Protein AF-A0A3D0HPF2-F1 (afdb_monomer)

Structure (mmCIF, N/CA/C/O backbone):
data_AF-A0A3D0HPF2-F1
#
_entry.id   AF-A0A3D0HPF2-F1
#
loop_
_atom_site.group_PDB
_atom_site.id
_atom_site.type_symbol
_atom_site.label_atom_id
_atom_site.label_alt_id
_atom_site.label_comp_id
_atom_site.label_asym_id
_atom_site.label_entity_id
_atom_site.label_seq_id
_atom_site.pdbx_PDB_ins_code
_atom_site.Cartn_x
_atom_site.Cartn_y
_atom_site.Cartn_z
_atom_site.occupancy
_atom_site.B_iso_or_equiv
_atom_site.auth_seq_id
_atom_site.auth_comp_id
_atom_site.auth_asym_id
_atom_site.auth_atom_id
_atom_site.pdbx_PDB_model_num
ATOM 1 N N . MET A 1 1 ? 31.060 4.281 -2.217 1.00 75.94 1 MET A N 1
ATOM 2 C CA . MET A 1 1 ? 30.336 3.277 -3.012 1.00 75.94 1 MET A CA 1
ATOM 3 C C . MET A 1 1 ? 31.111 1.984 -2.890 1.00 75.94 1 MET A C 1
ATOM 5 O O . MET A 1 1 ? 32.258 1.966 -3.318 1.00 75.94 1 MET A O 1
ATOM 9 N N . ASP A 1 2 ? 30.535 0.992 -2.215 1.00 86.06 2 ASP A N 1
ATOM 10 C CA . ASP A 1 2 ? 31.178 -0.309 -1.960 1.00 86.06 2 ASP A CA 1
ATOM 11 C C . ASP A 1 2 ? 30.918 -1.315 -3.087 1.00 86.06 2 ASP A C 1
ATOM 13 O O . ASP A 1 2 ? 31.739 -2.187 -3.332 1.00 86.06 2 ASP A O 1
ATOM 17 N N . TYR A 1 3 ? 29.800 -1.151 -3.803 1.00 92.69 3 TYR A N 1
ATOM 18 C CA . TYR A 1 3 ? 29.445 -1.924 -4.990 1.00 92.69 3 TYR A CA 1
ATOM 19 C C . TYR A 1 3 ? 28.759 -1.029 -6.028 1.00 92.69 3 TYR A C 1
ATOM 21 O O . TYR A 1 3 ? 28.028 -0.108 -5.654 1.00 92.69 3 TYR A O 1
ATOM 29 N N . LEU A 1 4 ? 28.950 -1.331 -7.313 1.00 94.56 4 LEU A N 1
ATOM 30 C CA . LEU A 1 4 ? 28.246 -0.732 -8.449 1.00 94.56 4 LEU A CA 1
ATOM 31 C C . LEU A 1 4 ? 27.699 -1.842 -9.348 1.00 94.56 4 LEU A C 1
ATOM 33 O O . LEU A 1 4 ? 28.467 -2.627 -9.889 1.00 94.56 4 LEU A O 1
ATOM 37 N N . ILE A 1 5 ? 26.382 -1.917 -9.520 1.00 95.88 5 ILE A N 1
ATOM 38 C CA . ILE A 1 5 ? 25.754 -2.924 -10.389 1.00 95.88 5 ILE A CA 1
ATOM 39 C C . ILE A 1 5 ? 25.993 -2.551 -11.854 1.00 95.88 5 ILE A C 1
ATOM 41 O O . ILE A 1 5 ? 25.839 -1.387 -12.227 1.00 95.88 5 ILE A O 1
ATOM 45 N N . SER A 1 6 ? 26.343 -3.544 -12.669 1.00 96.06 6 SER A N 1
ATOM 46 C CA . SER A 1 6 ? 26.571 -3.388 -14.103 1.00 96.06 6 SER A CA 1
ATOM 47 C C . SER A 1 6 ? 25.759 -4.415 -14.914 1.00 96.06 6 SER A C 1
ATOM 49 O O . SER A 1 6 ? 25.814 -5.613 -14.593 1.00 96.06 6 SER A O 1
ATOM 51 N N . PRO A 1 7 ? 25.018 -3.974 -15.952 1.00 95.00 7 PRO A N 1
ATOM 52 C CA . PRO A 1 7 ? 24.258 -4.846 -16.847 1.00 95.00 7 PRO A CA 1
ATOM 53 C C . PRO A 1 7 ? 25.120 -5.492 -17.939 1.00 95.00 7 PRO A C 1
ATOM 55 O O . PRO A 1 7 ? 24.741 -6.511 -18.503 1.00 95.00 7 PRO A O 1
ATOM 58 N N . SER A 1 8 ? 26.297 -4.936 -18.237 1.00 96.31 8 SER A N 1
ATOM 59 C CA . SER A 1 8 ? 27.180 -5.452 -19.283 1.00 96.31 8 SER A CA 1
ATOM 60 C C . SER A 1 8 ? 28.609 -4.969 -19.118 1.00 96.31 8 SER A C 1
ATOM 62 O O . SER A 1 8 ? 28.886 -3.947 -18.491 1.00 96.31 8 SER A O 1
ATOM 64 N N . ARG A 1 9 ? 29.534 -5.674 -19.769 1.00 96.00 9 ARG A N 1
ATOM 65 C CA . ARG A 1 9 ? 30.941 -5.276 -19.812 1.00 96.00 9 ARG A CA 1
ATOM 66 C C . ARG A 1 9 ? 31.136 -3.898 -20.443 1.00 96.00 9 ARG A C 1
ATOM 68 O O . ARG A 1 9 ? 31.936 -3.111 -19.949 1.00 96.00 9 ARG A O 1
ATOM 75 N N . PHE A 1 10 ? 30.368 -3.583 -21.488 1.00 95.81 10 PHE A N 1
ATOM 76 C CA . PHE A 1 10 ? 30.385 -2.256 -22.098 1.00 95.81 10 PHE A CA 1
ATOM 77 C C . PHE A 1 10 ? 30.074 -1.169 -21.061 1.00 95.81 10 PHE A C 1
ATOM 79 O O . PHE A 1 10 ? 30.825 -0.201 -20.942 1.00 95.81 10 PHE A O 1
ATOM 86 N N . TYR A 1 11 ? 29.008 -1.348 -20.272 1.00 95.56 11 TYR A N 1
ATOM 87 C CA . TYR A 1 11 ? 28.667 -0.416 -19.201 1.00 95.56 11 TYR A CA 1
ATOM 88 C C . TYR A 1 11 ? 29.791 -0.331 -18.162 1.00 95.56 11 TYR A C 1
ATOM 90 O O . TYR A 1 11 ? 30.218 0.773 -17.828 1.00 95.56 11 TYR A O 1
ATOM 98 N N . SER A 1 12 ? 30.333 -1.470 -17.714 1.00 96.31 12 SER A N 1
ATOM 99 C CA . SER A 1 12 ? 31.460 -1.514 -16.771 1.00 96.31 12 SER A CA 1
ATOM 100 C C . SER A 1 12 ? 32.634 -0.652 -17.240 1.00 96.31 12 SER A C 1
ATOM 102 O O . SER A 1 12 ? 33.112 0.190 -16.485 1.00 96.31 12 SER A O 1
ATOM 104 N N . GLU A 1 13 ? 33.061 -0.799 -18.496 1.00 95.69 13 GLU A N 1
ATOM 105 C CA . GLU A 1 13 ? 34.177 -0.038 -19.073 1.00 95.69 13 GLU A CA 1
ATOM 106 C C . GLU A 1 13 ? 33.912 1.477 -19.059 1.00 95.69 13 GLU A C 1
ATOM 108 O O . GLU A 1 13 ? 34.793 2.262 -18.687 1.00 95.69 13 GLU A O 1
ATOM 113 N N . LYS A 1 14 ? 32.685 1.908 -19.393 1.00 95.19 14 LYS A N 1
ATOM 114 C CA . LYS A 1 14 ? 32.310 3.331 -19.330 1.00 95.19 14 LYS A CA 1
ATOM 115 C C . LYS A 1 14 ? 32.276 3.844 -17.897 1.00 95.19 14 LYS A C 1
ATOM 117 O O . LYS A 1 14 ? 32.782 4.933 -17.645 1.00 95.19 14 LYS A O 1
ATOM 122 N N . MET A 1 15 ? 31.762 3.067 -16.948 1.00 94.62 15 MET A N 1
ATOM 123 C CA . MET A 1 15 ? 31.724 3.474 -15.541 1.00 94.62 15 MET A CA 1
ATOM 124 C C . MET A 1 15 ? 33.118 3.555 -14.915 1.00 94.62 15 MET A C 1
ATOM 126 O O . MET A 1 15 ? 33.382 4.497 -14.166 1.00 94.62 15 MET A O 1
ATOM 130 N N . ILE A 1 16 ? 34.027 2.632 -15.254 1.00 94.81 16 ILE A N 1
ATOM 131 C CA . ILE A 1 16 ? 35.431 2.679 -14.810 1.00 94.81 16 ILE A CA 1
ATOM 132 C C . ILE A 1 16 ? 36.069 3.997 -15.245 1.00 94.81 16 ILE A C 1
ATOM 134 O O . ILE A 1 16 ? 36.661 4.689 -14.416 1.00 94.81 16 ILE A O 1
ATOM 138 N N . SER A 1 17 ? 35.902 4.369 -16.516 1.00 93.19 17 SER A N 1
ATOM 139 C CA . SER A 1 17 ? 36.464 5.602 -17.068 1.00 93.19 17 SER A CA 1
ATOM 140 C C . SER A 1 17 ? 35.793 6.860 -16.498 1.00 93.19 17 SER A C 1
ATOM 142 O O . SER A 1 17 ? 36.473 7.731 -15.945 1.00 93.19 17 SER A O 1
ATOM 144 N N . SER A 1 18 ? 34.460 6.938 -16.566 1.00 92.31 18 SER A N 1
ATOM 145 C CA . SER A 1 18 ? 33.673 8.117 -16.180 1.00 92.31 18 SER A CA 1
ATOM 146 C C . SER A 1 18 ? 33.773 8.435 -14.688 1.00 92.31 18 SER A C 1
ATOM 148 O O . SER A 1 18 ? 33.828 9.605 -14.314 1.00 92.31 18 SER A O 1
ATOM 150 N N . PHE A 1 19 ? 33.860 7.415 -13.827 1.00 92.75 19 PHE A N 1
ATOM 151 C CA . PHE A 1 19 ? 34.069 7.595 -12.386 1.00 92.75 19 PHE A CA 1
ATOM 152 C C . PHE A 1 19 ? 35.519 7.436 -11.936 1.00 92.75 19 PHE A C 1
ATOM 154 O O . PHE A 1 19 ? 35.792 7.543 -10.739 1.00 92.75 19 PHE A O 1
ATOM 161 N N . ARG A 1 20 ? 36.460 7.246 -12.872 1.00 92.56 20 ARG A N 1
ATOM 162 C CA . ARG A 1 20 ? 37.904 7.188 -12.593 1.00 92.56 20 ARG A CA 1
ATOM 163 C C . ARG A 1 20 ? 38.241 6.126 -11.540 1.00 92.56 20 ARG A C 1
ATOM 165 O O . ARG A 1 20 ? 39.050 6.355 -10.631 1.00 92.56 20 ARG A O 1
ATOM 172 N N . LEU A 1 21 ? 37.561 4.982 -11.640 1.00 92.69 21 LEU A N 1
ATOM 173 C CA . LEU A 1 21 ? 37.733 3.856 -10.722 1.00 92.69 21 LEU A CA 1
ATOM 174 C C . LEU A 1 21 ? 39.115 3.223 -10.890 1.00 92.69 21 LEU A C 1
ATOM 176 O O . LEU A 1 21 ? 39.708 2.833 -9.892 1.00 92.69 21 LEU A O 1
ATOM 180 N N . ASP A 1 22 ? 39.655 3.249 -12.110 1.00 91.50 22 ASP A N 1
ATOM 181 C CA . ASP A 1 22 ? 41.033 2.879 -12.454 1.00 91.50 22 ASP A CA 1
ATOM 182 C C . ASP A 1 22 ? 42.066 3.656 -11.628 1.00 91.50 22 ASP A C 1
ATOM 184 O O . ASP A 1 22 ? 42.965 3.090 -11.007 1.00 91.50 22 ASP A O 1
ATOM 188 N N . LYS A 1 23 ? 41.897 4.979 -11.538 1.00 92.38 23 LYS A N 1
ATOM 189 C CA . LYS A 1 23 ? 42.807 5.852 -10.779 1.00 92.38 23 LYS A CA 1
ATOM 190 C C . LYS A 1 23 ? 42.646 5.719 -9.275 1.00 92.38 23 LYS A C 1
ATOM 192 O O . LYS A 1 23 ? 43.520 6.144 -8.527 1.00 92.38 23 LYS A O 1
ATOM 197 N N . SER A 1 24 ? 41.510 5.183 -8.849 1.00 91.06 24 SER A N 1
ATOM 198 C CA . SER A 1 24 ? 41.196 4.957 -7.444 1.00 91.06 24 SER A CA 1
ATOM 199 C C . SER A 1 24 ? 41.470 3.515 -7.011 1.00 91.06 24 SER A C 1
ATOM 201 O O . SER A 1 24 ? 41.276 3.226 -5.832 1.00 91.06 24 SER A O 1
ATOM 203 N N . HIS A 1 25 ? 41.900 2.639 -7.931 1.00 89.75 25 HIS A N 1
ATOM 204 C CA . HIS A 1 25 ? 42.060 1.196 -7.728 1.00 89.75 25 HIS A CA 1
ATOM 205 C C . HIS A 1 25 ? 40.798 0.540 -7.138 1.00 89.75 25 HIS A C 1
ATOM 207 O O . HIS A 1 25 ? 40.861 -0.149 -6.120 1.00 89.75 25 HIS A O 1
ATOM 213 N N . LYS A 1 26 ? 39.636 0.854 -7.726 1.00 92.56 26 LYS A N 1
ATOM 214 C CA . LYS A 1 26 ? 38.296 0.413 -7.290 1.00 92.56 26 LYS A CA 1
ATOM 215 C C . LYS A 1 26 ? 37.482 -0.231 -8.409 1.00 92.56 26 LYS A C 1
ATOM 217 O O . LYS A 1 26 ? 36.258 -0.144 -8.423 1.00 92.56 26 LYS A O 1
ATOM 222 N N . GLU A 1 27 ? 38.131 -0.831 -9.392 1.00 93.38 27 GLU A N 1
ATOM 223 C CA . GLU A 1 27 ? 37.460 -1.538 -10.485 1.00 93.38 27 GLU A CA 1
ATOM 224 C C . GLU A 1 27 ? 36.702 -2.778 -9.974 1.00 93.38 27 GLU A C 1
ATOM 226 O O . GLU A 1 27 ? 35.684 -3.170 -10.543 1.00 93.38 27 GLU A O 1
ATOM 231 N N . ASP A 1 28 ? 37.153 -3.352 -8.856 1.00 91.75 28 ASP A N 1
ATOM 232 C CA . ASP A 1 28 ? 36.597 -4.538 -8.198 1.00 91.75 28 ASP A CA 1
ATOM 233 C C . ASP A 1 28 ? 35.207 -4.327 -7.576 1.00 91.75 28 ASP A C 1
ATOM 235 O O . ASP A 1 28 ? 34.493 -5.300 -7.320 1.00 91.75 28 ASP A O 1
ATOM 239 N N . ILE A 1 29 ? 34.786 -3.074 -7.366 1.00 93.62 29 ILE A N 1
ATOM 240 C CA . ILE A 1 29 ? 33.444 -2.768 -6.850 1.00 93.62 29 ILE A CA 1
ATOM 241 C C . ILE A 1 29 ? 32.353 -3.022 -7.898 1.00 93.62 29 ILE A C 1
ATOM 243 O O . ILE A 1 29 ? 31.170 -3.058 -7.552 1.00 93.62 29 ILE A O 1
ATOM 247 N N . ILE A 1 30 ? 32.714 -3.157 -9.178 1.00 95.44 30 ILE A N 1
ATOM 248 C CA . ILE A 1 30 ? 31.749 -3.387 -10.251 1.00 95.44 30 ILE A CA 1
ATOM 249 C C . ILE A 1 30 ? 31.242 -4.828 -10.210 1.00 95.44 30 ILE A C 1
ATOM 251 O O . ILE A 1 30 ? 31.988 -5.800 -10.311 1.00 95.44 30 ILE A O 1
ATOM 255 N N . LEU A 1 31 ? 29.924 -4.963 -10.118 1.00 95.69 31 LEU A N 1
ATOM 256 C CA . LEU A 1 31 ? 29.207 -6.224 -10.112 1.00 95.69 31 LEU A CA 1
ATOM 257 C C . LEU A 1 31 ? 28.464 -6.407 -11.431 1.00 95.69 31 LEU A C 1
ATOM 259 O O . LEU A 1 31 ? 27.286 -6.072 -11.555 1.00 95.69 31 LEU A O 1
ATOM 263 N N . GLU A 1 32 ? 29.147 -7.011 -12.397 1.00 96.56 32 GLU A N 1
ATOM 264 C CA . GLU A 1 32 ? 28.527 -7.517 -13.623 1.00 96.56 32 GLU A CA 1
ATOM 265 C C . GLU A 1 32 ? 27.529 -8.618 -13.262 1.00 96.56 32 GLU A C 1
ATOM 267 O O . GLU A 1 32 ? 27.910 -9.730 -12.873 1.00 96.56 32 GLU A O 1
ATOM 272 N N . THR A 1 33 ? 26.248 -8.257 -13.252 1.00 96.31 33 THR A N 1
ATOM 273 C CA . THR A 1 33 ? 25.163 -9.107 -12.743 1.00 96.31 33 THR A CA 1
ATOM 274 C C . THR A 1 33 ? 23.841 -8.939 -13.477 1.00 96.31 33 THR A C 1
ATOM 276 O O . THR A 1 33 ? 22.956 -9.752 -13.221 1.00 96.31 33 THR A O 1
ATOM 279 N N . GLY A 1 34 ? 23.708 -7.956 -14.369 1.00 96.19 34 GLY A N 1
ATOM 280 C CA . GLY A 1 34 ? 22.396 -7.525 -14.846 1.00 96.19 34 GLY A CA 1
ATOM 281 C C . GLY A 1 34 ? 21.746 -6.540 -13.873 1.00 96.19 34 GLY A C 1
ATOM 282 O O . GLY A 1 34 ? 22.255 -6.308 -12.768 1.00 96.19 34 GLY A O 1
ATOM 283 N N . TYR A 1 35 ? 20.609 -5.967 -14.248 1.00 96.00 35 TYR A N 1
ATOM 284 C CA . TYR A 1 35 ? 19.823 -5.107 -13.373 1.00 96.00 35 TYR A CA 1
ATOM 285 C C . TYR A 1 35 ? 18.703 -5.880 -12.662 1.00 96.00 35 TYR A C 1
ATOM 287 O O . TYR A 1 35 ? 17.788 -6.370 -13.314 1.00 96.00 35 TYR A O 1
ATOM 295 N N . PRO A 1 36 ? 18.661 -5.887 -11.310 1.00 96.25 36 PRO A N 1
ATOM 296 C CA . PRO A 1 36 ? 17.588 -6.537 -10.548 1.00 96.25 36 PRO A CA 1
ATOM 297 C C . PRO A 1 36 ? 16.166 -6.087 -10.892 1.00 96.25 36 PRO A C 1
ATOM 299 O O . PRO A 1 36 ? 15.220 -6.833 -10.659 1.00 96.25 36 PRO A O 1
ATOM 302 N N . ARG A 1 37 ? 15.995 -4.858 -11.397 1.00 95.19 37 ARG A N 1
ATOM 303 C CA . ARG A 1 37 ? 14.682 -4.383 -11.847 1.00 95.19 37 ARG A CA 1
ATOM 304 C C . ARG A 1 37 ? 14.226 -5.116 -13.113 1.00 95.19 37 ARG A C 1
ATOM 306 O O . ARG A 1 37 ? 13.037 -5.365 -13.235 1.00 95.19 37 ARG A O 1
ATOM 313 N N . ASN A 1 38 ? 15.136 -5.524 -13.997 1.00 96.94 38 ASN A N 1
ATOM 314 C CA . ASN A 1 38 ? 14.789 -6.177 -15.261 1.00 96.94 38 ASN A CA 1
ATOM 315 C C . ASN A 1 38 ? 14.369 -7.649 -15.061 1.00 96.94 38 ASN A C 1
ATOM 317 O O . ASN A 1 38 ? 13.710 -8.196 -15.935 1.00 96.94 38 ASN A O 1
ATOM 321 N N . ASP A 1 39 ? 14.595 -8.264 -13.884 1.00 97.31 39 ASP A N 1
ATOM 322 C CA . ASP A 1 39 ? 14.086 -9.611 -13.538 1.00 97.31 39 ASP A CA 1
ATOM 323 C C . ASP A 1 39 ? 12.583 -9.788 -13.859 1.00 97.31 39 ASP A C 1
ATOM 325 O O . ASP A 1 39 ? 12.148 -10.892 -14.202 1.00 97.31 39 ASP A O 1
ATOM 329 N N . ALA A 1 40 ? 11.780 -8.726 -13.703 1.00 95.38 40 ALA A N 1
ATOM 330 C CA . ALA A 1 40 ? 10.340 -8.737 -13.967 1.00 95.38 40 ALA A CA 1
ATOM 331 C C . ALA A 1 40 ? 10.009 -8.963 -15.453 1.00 95.38 40 ALA A C 1
ATOM 333 O O . ALA A 1 40 ? 9.030 -9.645 -15.760 1.00 95.38 40 ALA A O 1
ATOM 334 N N . LEU A 1 41 ? 10.864 -8.485 -16.363 1.00 97.44 41 LEU A N 1
ATOM 335 C CA . LEU A 1 41 ? 10.700 -8.620 -17.815 1.00 97.44 41 LEU A CA 1
ATOM 336 C C . LEU A 1 41 ? 10.832 -10.077 -18.292 1.00 97.44 41 LEU A C 1
ATOM 338 O O . LEU A 1 41 ? 10.436 -10.396 -19.406 1.00 97.44 41 LEU A O 1
ATOM 342 N N . PHE A 1 42 ? 11.320 -10.981 -17.436 1.00 96.75 42 PHE A N 1
ATOM 343 C CA . PHE A 1 42 ? 11.475 -12.412 -17.729 1.00 96.75 42 PHE A CA 1
ATOM 344 C C . PHE A 1 42 ? 10.462 -13.312 -17.005 1.00 96.75 42 PHE A C 1
ATOM 346 O O . PHE A 1 42 ? 10.504 -14.532 -17.169 1.00 96.75 42 PHE A O 1
ATOM 353 N N . LYS A 1 43 ? 9.597 -12.751 -16.148 1.00 94.12 43 LYS A N 1
ATOM 354 C CA . LYS A 1 43 ? 8.716 -13.530 -15.252 1.00 94.12 43 LYS A CA 1
ATOM 355 C C . LYS A 1 43 ? 7.241 -13.147 -15.302 1.00 94.12 43 LYS A C 1
ATOM 357 O O . LYS A 1 43 ? 6.454 -13.778 -14.599 1.00 94.12 43 LYS A O 1
ATOM 362 N N . PHE A 1 44 ? 6.880 -12.111 -16.050 1.00 94.88 44 PHE A N 1
ATOM 363 C CA . PHE A 1 44 ? 5.497 -11.655 -16.121 1.00 94.88 44 PHE A CA 1
ATOM 364 C C . PHE A 1 44 ? 4.586 -12.715 -16.759 1.00 94.88 44 PHE A C 1
ATOM 366 O O . PHE A 1 44 ? 5.014 -13.519 -17.589 1.00 94.88 44 PHE A O 1
ATOM 373 N N . THR A 1 45 ? 3.322 -12.714 -16.350 1.00 94.81 45 THR A N 1
ATOM 374 C CA . THR A 1 45 ? 2.278 -13.619 -16.847 1.00 94.81 45 THR A CA 1
ATOM 375 C C . THR A 1 45 ? 1.248 -12.870 -17.696 1.00 94.81 45 THR A C 1
ATOM 377 O O . THR A 1 45 ? 1.196 -11.641 -17.684 1.00 94.81 45 THR A O 1
ATOM 380 N N . GLU A 1 46 ? 0.385 -13.589 -18.420 1.00 92.75 46 GLU A N 1
ATOM 381 C CA . GLU A 1 46 ? -0.745 -12.969 -19.135 1.00 92.75 46 GLU A CA 1
ATOM 382 C C . GLU A 1 46 ? -1.712 -12.249 -18.179 1.00 92.75 46 GLU A C 1
ATOM 384 O O . GLU A 1 46 ? -2.259 -11.201 -18.521 1.00 92.75 46 GLU A O 1
ATOM 389 N N . GLU A 1 47 ? -1.875 -12.769 -16.957 1.00 89.00 47 GLU A N 1
ATOM 390 C CA . GLU A 1 47 ? -2.662 -12.120 -15.904 1.00 89.00 47 GLU A CA 1
ATOM 391 C C . GLU A 1 47 ? -2.046 -10.778 -15.489 1.00 89.00 47 GLU A C 1
ATOM 393 O O . GLU A 1 47 ? -2.776 -9.803 -15.312 1.00 89.00 47 GLU A O 1
ATOM 398 N N . ASP A 1 48 ? -0.712 -10.693 -15.397 1.00 87.31 48 ASP A N 1
ATOM 399 C CA . ASP A 1 48 ? -0.022 -9.427 -15.130 1.00 87.31 48 ASP A CA 1
ATOM 400 C C . ASP A 1 48 ? -0.262 -8.418 -16.253 1.00 87.31 48 ASP A C 1
ATOM 402 O O . ASP A 1 48 ? -0.589 -7.269 -15.970 1.00 87.31 48 ASP A O 1
ATOM 406 N N . VAL A 1 49 ? -0.164 -8.846 -17.518 1.00 91.62 49 VAL A N 1
ATOM 407 C CA . VAL A 1 49 ? -0.425 -7.978 -18.679 1.00 91.62 49 VAL A CA 1
ATOM 408 C C . VAL A 1 49 ? -1.851 -7.434 -18.631 1.00 91.62 49 VAL A C 1
ATOM 410 O O . VAL A 1 49 ? -2.046 -6.228 -18.789 1.00 91.62 49 VAL A O 1
ATOM 413 N N . LYS A 1 50 ? -2.846 -8.299 -18.393 1.00 84.88 50 LYS A N 1
ATOM 414 C CA . LYS A 1 50 ? -4.255 -7.896 -18.305 1.00 84.88 50 LYS A CA 1
ATOM 415 C C . LYS A 1 50 ? -4.474 -6.895 -17.170 1.00 84.88 50 LYS A C 1
ATOM 417 O O . LYS A 1 50 ? -5.008 -5.817 -17.414 1.00 84.88 50 LYS A O 1
ATOM 422 N N . ARG A 1 51 ? -3.988 -7.216 -15.969 1.00 89.06 51 ARG A N 1
ATOM 423 C CA . ARG A 1 51 ? -4.093 -6.353 -14.788 1.00 89.06 51 ARG A CA 1
ATOM 424 C C . ARG A 1 51 ? -3.458 -4.979 -15.026 1.00 89.06 51 ARG A C 1
ATOM 426 O O . ARG A 1 51 ? -4.070 -3.969 -14.709 1.00 89.06 51 ARG A O 1
ATOM 433 N N . ILE A 1 52 ? -2.248 -4.925 -15.589 1.00 88.62 52 ILE A N 1
ATOM 434 C CA . ILE A 1 52 ? -1.546 -3.656 -15.848 1.00 88.62 52 ILE A CA 1
ATOM 435 C C . ILE A 1 52 ? -2.296 -2.829 -16.906 1.00 88.62 52 ILE A C 1
ATOM 437 O O . ILE A 1 52 ? -2.446 -1.618 -16.742 1.00 88.62 52 ILE A O 1
ATOM 441 N N . LYS A 1 53 ? -2.808 -3.465 -17.972 1.00 88.62 53 LYS A N 1
ATOM 442 C CA . LYS A 1 53 ? -3.635 -2.787 -18.987 1.00 88.62 53 LYS A CA 1
ATOM 443 C C . LYS A 1 53 ? -4.903 -2.186 -18.370 1.00 88.62 53 LYS A C 1
ATOM 445 O O . LYS A 1 53 ? -5.224 -1.040 -18.674 1.00 88.62 53 LYS A O 1
ATOM 450 N N . GLU A 1 54 ? -5.576 -2.912 -17.480 1.00 82.62 54 GLU A N 1
ATOM 451 C CA . GLU A 1 54 ? -6.754 -2.424 -16.748 1.00 82.62 54 GLU A CA 1
ATOM 452 C C . GLU A 1 54 ? -6.411 -1.260 -15.803 1.00 82.62 54 GLU A C 1
ATOM 454 O O . GLU A 1 54 ? -7.092 -0.237 -15.832 1.00 82.62 54 GLU A O 1
ATOM 459 N N . GLU A 1 55 ? -5.330 -1.369 -15.021 1.00 83.88 55 GLU A N 1
ATOM 460 C CA . GLU A 1 55 ? -4.870 -0.321 -14.093 1.00 83.88 55 GLU A CA 1
ATOM 461 C C . GLU A 1 55 ? -4.505 0.992 -14.811 1.00 83.88 55 GLU A C 1
ATOM 463 O O . GLU A 1 55 ? -4.774 2.074 -14.287 1.00 83.88 55 GLU A O 1
ATOM 468 N N . ILE A 1 56 ? -3.913 0.906 -16.008 1.00 83.38 56 ILE A N 1
ATOM 469 C CA . ILE A 1 56 ? -3.534 2.067 -16.834 1.00 83.38 56 ILE A CA 1
ATOM 470 C C . ILE A 1 56 ? -4.724 2.618 -17.640 1.00 83.38 56 ILE A C 1
ATOM 472 O O . ILE A 1 56 ? -4.699 3.774 -18.059 1.00 83.38 56 ILE A O 1
ATOM 476 N N . GLY A 1 57 ? -5.780 1.824 -17.844 1.00 85.94 57 GLY A N 1
ATOM 477 C CA . GLY A 1 57 ? -6.933 2.207 -18.662 1.00 85.94 57 GLY A CA 1
ATOM 478 C C . GLY A 1 57 ? -6.725 1.995 -20.166 1.00 85.94 57 GLY A C 1
ATOM 479 O O . GLY A 1 57 ? -7.296 2.719 -20.980 1.00 85.94 57 GLY A O 1
ATOM 480 N N . VAL A 1 58 ? -5.911 1.010 -20.552 1.00 89.69 58 VAL A N 1
ATOM 481 C CA . VAL A 1 58 ? -5.731 0.602 -21.953 1.00 89.69 58 VAL A CA 1
ATOM 482 C C . VAL A 1 58 ? -7.021 -0.048 -22.472 1.00 89.69 58 VAL A C 1
ATOM 484 O O . VAL A 1 58 ? -7.453 -1.053 -21.903 1.00 89.69 58 VAL A O 1
ATOM 487 N N . PRO A 1 59 ? -7.634 0.458 -23.562 1.00 86.94 59 PRO A N 1
ATOM 488 C CA . PRO A 1 59 ? -8.842 -0.150 -24.109 1.00 86.94 59 PRO A CA 1
ATOM 489 C C . PRO A 1 59 ? -8.590 -1.568 -24.637 1.00 86.94 59 PRO A C 1
ATOM 491 O O . PRO A 1 59 ? -7.539 -1.861 -25.216 1.00 86.94 59 PRO A O 1
ATOM 494 N N . GLU A 1 60 ? -9.580 -2.444 -24.469 1.00 87.31 60 GLU A N 1
ATOM 495 C CA . GLU A 1 60 ? -9.496 -3.837 -24.907 1.00 87.31 60 GLU A CA 1
ATOM 496 C C . GLU A 1 60 ? -9.253 -3.941 -26.424 1.00 87.31 60 GLU A C 1
ATOM 498 O O . GLU A 1 60 ? -9.808 -3.183 -27.221 1.00 87.31 60 GLU A O 1
ATOM 503 N N . GLY A 1 61 ? -8.390 -4.877 -26.827 1.00 90.38 61 GLY A N 1
ATOM 504 C CA . GLY A 1 61 ? -8.074 -5.146 -28.233 1.00 90.38 61 GLY A CA 1
ATOM 505 C C . GLY A 1 61 ? -7.124 -4.153 -28.914 1.00 90.38 61 GLY A C 1
ATOM 506 O O . GLY A 1 61 ? -6.743 -4.398 -30.056 1.00 90.38 61 GLY A O 1
ATOM 507 N N . LYS A 1 62 ? -6.702 -3.068 -28.247 1.00 95.44 62 LYS A N 1
ATOM 508 C CA . LYS A 1 62 ? -5.736 -2.109 -28.811 1.00 95.44 62 LYS A CA 1
ATOM 509 C C . LYS A 1 62 ? -4.301 -2.643 -28.753 1.00 95.44 62 LYS A C 1
ATOM 511 O O . LYS A 1 62 ? -3.886 -3.223 -27.742 1.00 95.44 62 LYS A O 1
ATOM 516 N N . LYS A 1 63 ? -3.528 -2.364 -29.805 1.00 98.12 63 LYS A N 1
ATOM 517 C CA . LYS A 1 63 ? -2.062 -2.494 -29.815 1.00 98.12 63 LYS A CA 1
ATOM 518 C C . LYS A 1 63 ? -1.438 -1.316 -29.073 1.00 98.12 63 LYS A C 1
ATOM 520 O O . LYS A 1 63 ? -1.811 -0.167 -29.305 1.00 98.12 63 LYS A O 1
ATOM 525 N N . VAL A 1 64 ? -0.500 -1.591 -28.178 1.00 98.62 64 VAL A N 1
ATOM 526 C CA . VAL A 1 64 ? 0.061 -0.604 -27.251 1.00 98.62 64 VAL A CA 1
ATOM 527 C C . VAL A 1 64 ? 1.422 -0.131 -27.745 1.00 98.62 64 VAL A C 1
ATOM 529 O O . VAL A 1 64 ? 2.353 -0.923 -27.887 1.00 98.62 64 VAL A O 1
ATOM 532 N N . ILE A 1 65 ? 1.549 1.172 -27.968 1.00 98.69 65 ILE A N 1
ATOM 533 C CA . ILE A 1 65 ? 2.803 1.839 -28.316 1.00 98.69 65 ILE A CA 1
ATOM 534 C C . ILE A 1 65 ? 3.263 2.635 -27.098 1.00 98.69 65 ILE A C 1
ATOM 536 O O . ILE A 1 65 ? 2.499 3.439 -26.579 1.00 98.69 65 ILE A O 1
ATOM 540 N N . LEU A 1 66 ? 4.504 2.463 -26.655 1.00 98.25 66 LEU A N 1
ATOM 541 C CA . LEU A 1 66 ? 5.094 3.277 -25.590 1.00 98.25 66 LEU A CA 1
ATOM 542 C C . LEU A 1 66 ? 6.046 4.309 -26.176 1.00 98.25 66 LEU A C 1
ATOM 544 O O . LEU A 1 66 ? 6.981 3.936 -26.871 1.00 98.25 66 LEU A O 1
ATOM 548 N N . TYR A 1 67 ? 5.861 5.586 -25.854 1.00 95.38 67 TYR A N 1
ATOM 549 C CA . TYR A 1 67 ? 6.783 6.651 -26.237 1.00 95.38 67 TYR A CA 1
ATOM 550 C C . TYR A 1 67 ? 7.516 7.219 -25.017 1.00 95.38 67 TYR A C 1
ATOM 552 O O . TYR A 1 67 ? 6.893 7.792 -24.119 1.00 95.38 67 TYR A O 1
ATOM 560 N N . THR A 1 68 ? 8.846 7.063 -24.994 1.00 92.62 68 THR A N 1
ATOM 561 C CA . THR A 1 68 ? 9.738 7.467 -23.884 1.00 92.62 68 THR A CA 1
ATOM 562 C C . THR A 1 68 ? 10.871 8.398 -24.348 1.00 92.62 68 THR A C 1
ATOM 564 O O . THR A 1 68 ? 12.043 8.006 -24.327 1.00 92.62 68 THR A O 1
ATOM 567 N N . PRO A 1 69 ? 10.558 9.625 -24.784 1.00 88.81 69 PRO A N 1
ATOM 568 C CA . PRO A 1 69 ? 11.562 10.571 -25.260 1.00 88.81 69 PRO A CA 1
ATOM 569 C C . PRO A 1 69 ? 12.476 11.072 -24.139 1.00 88.81 69 PRO A C 1
ATOM 571 O O . PRO A 1 69 ? 12.084 11.174 -22.971 1.00 88.81 69 PRO A O 1
ATOM 574 N N . THR A 1 70 ? 13.709 11.421 -24.497 1.00 83.62 70 THR A N 1
ATOM 575 C CA . THR A 1 70 ? 14.640 12.083 -23.580 1.00 83.62 70 THR A CA 1
ATOM 576 C C . THR A 1 70 ? 14.347 13.577 -23.460 1.00 83.62 70 THR A C 1
ATOM 578 O O . THR A 1 70 ? 13.733 14.206 -24.314 1.00 83.62 70 THR A O 1
ATOM 581 N N . TRP A 1 71 ? 14.799 14.166 -22.356 1.00 76.69 71 TRP A N 1
ATOM 582 C CA . TRP A 1 71 ? 14.717 15.605 -22.107 1.00 76.69 71 TRP A CA 1
ATOM 583 C C . TRP A 1 71 ? 15.836 16.360 -22.859 1.00 76.69 71 TRP A C 1
ATOM 585 O O . TRP A 1 71 ? 16.888 15.774 -23.131 1.00 76.69 71 TRP A O 1
ATOM 595 N N . ARG A 1 72 ? 15.636 17.648 -23.183 1.00 73.69 72 ARG A N 1
ATOM 596 C CA . ARG A 1 72 ? 16.631 18.500 -23.864 1.00 73.69 72 ARG A CA 1
ATOM 597 C C . ARG A 1 72 ? 16.960 19.770 -23.080 1.00 73.69 72 ARG A C 1
ATOM 599 O O . ARG A 1 72 ? 16.075 20.577 -22.826 1.00 73.69 72 ARG A O 1
ATOM 606 N N . ASP A 1 73 ? 18.245 20.001 -22.800 1.00 62.41 73 ASP A N 1
ATOM 607 C CA . ASP A 1 73 ? 18.731 21.148 -22.011 1.00 62.41 73 ASP A CA 1
ATOM 608 C C . ASP A 1 73 ? 18.325 22.529 -22.596 1.00 62.41 73 ASP A C 1
ATOM 610 O O . ASP A 1 73 ? 18.140 23.494 -21.850 1.00 62.41 73 ASP A O 1
ATOM 614 N N . ASN A 1 74 ? 18.099 22.617 -23.913 1.00 62.34 74 ASN A N 1
ATOM 615 C CA . ASN A 1 74 ? 17.679 23.829 -24.635 1.00 62.34 74 ASN A CA 1
ATOM 616 C C . ASN A 1 74 ? 16.165 24.148 -24.534 1.00 62.34 74 ASN A C 1
ATOM 618 O O . ASN A 1 74 ? 15.738 25.226 -24.948 1.00 62.34 74 ASN A O 1
ATOM 622 N N . GLN A 1 75 ? 15.349 23.272 -23.936 1.00 62.81 75 GLN A N 1
ATOM 623 C CA . GLN A 1 75 ? 13.890 23.434 -23.805 1.00 62.81 75 GLN A CA 1
ATOM 624 C C . GLN A 1 75 ? 13.451 24.192 -22.534 1.00 62.81 75 GLN A C 1
ATOM 626 O O . GLN A 1 75 ? 12.280 24.179 -22.142 1.00 62.81 75 GLN A O 1
ATOM 631 N N . PHE A 1 76 ? 14.378 24.882 -21.866 1.00 57.53 76 PHE A N 1
ATOM 632 C CA . PHE A 1 76 ? 14.099 25.712 -20.694 1.00 57.53 76 PHE A CA 1
ATOM 633 C C . PHE A 1 76 ? 14.013 27.199 -21.057 1.00 57.53 76 PHE A C 1
ATOM 635 O O . PHE A 1 76 ? 15.002 27.805 -21.471 1.00 57.53 76 PHE A O 1
ATOM 642 N N . LYS A 1 77 ? 12.857 27.832 -20.813 1.00 56.09 77 LYS A N 1
ATOM 643 C CA . LYS A 1 77 ? 12.710 29.293 -20.907 1.00 56.09 77 LYS A CA 1
ATOM 644 C C . LYS A 1 77 ? 12.663 29.923 -19.518 1.00 56.09 77 LYS A C 1
ATOM 646 O O . LYS A 1 77 ? 11.789 29.633 -18.697 1.00 56.09 77 LYS A O 1
ATOM 651 N N . LYS A 1 78 ? 13.596 30.845 -19.257 1.00 43.16 78 LYS A N 1
ATOM 652 C CA . LYS A 1 78 ? 13.676 31.596 -17.996 1.00 43.16 78 LYS A CA 1
ATOM 653 C C . LYS A 1 78 ? 12.383 32.401 -17.782 1.00 43.16 78 LYS A C 1
ATOM 655 O O . LYS A 1 78 ? 12.118 33.335 -18.525 1.00 43.16 78 LYS A O 1
ATOM 660 N N . GLY A 1 79 ? 11.602 32.043 -16.760 1.00 46.22 79 GLY A N 1
ATOM 661 C CA . GLY A 1 79 ? 10.315 32.675 -16.423 1.00 46.22 79 GLY A CA 1
ATOM 662 C C . GLY A 1 79 ? 9.069 31.891 -16.859 1.00 46.22 79 GLY A C 1
ATOM 663 O O . GLY A 1 79 ? 8.030 32.042 -16.229 1.00 46.22 79 GLY A O 1
ATOM 664 N N . GLU A 1 80 ? 9.178 31.002 -17.853 1.00 48.34 80 GLU A N 1
ATOM 665 C CA . GLU A 1 80 ? 8.063 30.178 -18.376 1.00 48.34 80 GLU A CA 1
ATOM 666 C C . GLU A 1 80 ? 8.188 28.684 -18.002 1.00 48.34 80 GLU A C 1
ATOM 668 O O . GLU A 1 80 ? 7.259 27.889 -18.202 1.00 48.34 80 GLU A O 1
ATOM 673 N N . GLY A 1 81 ? 9.336 28.308 -17.429 1.00 51.62 81 GLY A N 1
ATOM 674 C CA . GLY A 1 81 ? 9.678 26.933 -17.081 1.00 51.62 81 GLY A CA 1
ATOM 675 C C . GLY A 1 81 ? 10.088 26.116 -18.305 1.00 51.62 81 GLY A C 1
ATOM 676 O O . GLY A 1 81 ? 10.426 26.656 -19.360 1.00 51.62 81 GLY A O 1
ATOM 677 N N . PHE A 1 82 ? 10.076 24.795 -18.155 1.00 54.16 82 PHE A N 1
ATOM 678 C CA . PHE A 1 82 ? 10.341 23.879 -19.259 1.00 54.16 82 PHE A CA 1
ATOM 679 C C . PHE A 1 82 ? 9.166 23.881 -20.251 1.00 54.16 82 PHE A C 1
ATOM 681 O O . PHE A 1 82 ? 7.991 23.941 -19.857 1.00 54.16 82 PHE A O 1
ATOM 688 N N . GLN A 1 83 ? 9.492 23.870 -21.542 1.00 54.38 83 GLN A N 1
ATOM 689 C CA . GLN A 1 83 ? 8.541 23.773 -22.644 1.00 54.38 83 GLN A CA 1
ATOM 690 C C . GLN A 1 83 ? 8.852 22.516 -23.432 1.00 54.38 83 GLN A C 1
ATOM 692 O O . GLN A 1 83 ? 9.877 22.435 -24.100 1.00 54.38 83 GLN A O 1
ATOM 697 N N . TYR A 1 84 ? 7.961 21.536 -23.349 1.00 58.31 84 TYR A N 1
ATOM 698 C CA . TYR A 1 84 ? 8.059 20.365 -24.194 1.00 58.31 84 TYR A CA 1
ATOM 699 C C . TYR A 1 84 ? 7.613 20.760 -25.603 1.00 58.31 84 TYR A C 1
ATOM 701 O O . TYR A 1 84 ? 6.419 20.866 -25.871 1.00 58.31 84 TYR A O 1
ATOM 709 N N . ASN A 1 85 ? 8.573 21.083 -26.469 1.00 57.78 85 ASN A N 1
ATOM 710 C CA . ASN A 1 85 ? 8.294 21.345 -27.874 1.00 57.78 85 ASN A CA 1
ATOM 711 C C . ASN A 1 85 ? 8.340 19.996 -28.586 1.00 57.78 85 ASN A C 1
ATOM 713 O O . ASN A 1 85 ? 9.416 19.498 -28.915 1.00 57.78 85 ASN A O 1
ATOM 717 N N . THR A 1 86 ? 7.188 19.349 -28.723 1.00 60.16 86 THR A N 1
ATOM 718 C CA . THR A 1 86 ? 7.115 18.124 -29.503 1.00 60.16 86 THR A CA 1
ATOM 719 C C . THR A 1 86 ? 7.211 18.484 -30.972 1.00 60.16 86 THR A C 1
ATOM 721 O O . THR A 1 86 ? 6.244 18.957 -31.557 1.00 60.16 86 THR A O 1
ATOM 724 N N . GLU A 1 87 ? 8.303 18.095 -31.624 1.00 72.69 87 GLU A N 1
ATOM 725 C CA . GLU A 1 87 ? 8.307 17.843 -33.077 1.00 72.69 87 GLU A CA 1
ATOM 726 C C . GLU A 1 87 ? 7.397 16.639 -33.447 1.00 72.69 87 GLU A C 1
ATOM 728 O O . GLU A 1 87 ? 7.533 16.021 -34.498 1.00 72.69 87 GLU A O 1
ATOM 733 N N . LEU A 1 88 ? 6.481 16.259 -32.548 1.00 83.00 88 LEU A N 1
ATOM 734 C CA . LEU A 1 88 ? 5.501 15.198 -32.660 1.00 83.00 88 LEU A CA 1
ATOM 735 C C . LEU A 1 88 ? 4.110 15.783 -32.394 1.00 83.00 88 LEU A C 1
ATOM 737 O O . LEU A 1 88 ? 3.780 16.185 -31.279 1.00 83.00 88 LEU A O 1
ATOM 741 N N . ASP A 1 89 ? 3.272 15.798 -33.417 1.00 89.06 89 ASP A N 1
ATOM 742 C CA . ASP A 1 89 ? 1.852 16.092 -33.289 1.00 89.06 89 ASP A CA 1
ATOM 743 C C . ASP A 1 89 ? 1.108 14.787 -32.981 1.00 89.06 89 ASP A C 1
ATOM 745 O O . ASP A 1 89 ? 0.897 13.950 -33.867 1.00 89.06 89 ASP A O 1
ATOM 749 N N . PHE A 1 90 ? 0.715 14.619 -31.715 1.00 89.56 90 PHE A N 1
ATOM 750 C CA . PHE A 1 90 ? -0.013 13.443 -31.240 1.00 89.56 90 PHE A CA 1
ATOM 751 C C . PHE A 1 90 ? -1.348 13.234 -31.964 1.00 89.56 90 PHE A C 1
ATOM 753 O O . PHE A 1 90 ? -1.683 12.097 -32.288 1.00 89.56 90 PHE A O 1
ATOM 760 N N . ASN A 1 91 ? -2.096 14.303 -32.262 1.00 89.38 91 ASN A N 1
ATOM 761 C CA . ASN A 1 91 ? -3.373 14.187 -32.969 1.00 89.38 91 ASN A CA 1
ATOM 762 C C . ASN A 1 91 ? -3.150 13.658 -34.384 1.00 89.38 91 ASN A C 1
ATOM 764 O O . ASN A 1 91 ? -3.806 12.701 -34.799 1.00 89.38 91 ASN A O 1
ATOM 768 N N . LYS A 1 92 ? -2.201 14.249 -35.117 1.00 91.94 92 LYS A N 1
ATOM 769 C CA . LYS A 1 92 ? -1.870 13.806 -36.476 1.00 91.94 92 LYS A CA 1
ATOM 770 C C . LYS A 1 92 ? -1.325 12.374 -36.474 1.00 91.94 92 LYS A C 1
ATOM 772 O O . LYS A 1 92 ? -1.717 11.584 -37.329 1.00 91.94 92 LYS A O 1
ATOM 777 N N . LEU A 1 93 ? -0.477 12.019 -35.504 1.00 93.88 93 LEU A N 1
ATOM 778 C CA . LEU A 1 93 ? 0.056 10.663 -35.355 1.00 93.88 93 LEU A CA 1
ATOM 779 C C . LEU A 1 93 ? -1.075 9.648 -35.150 1.00 93.88 93 LEU A C 1
ATOM 781 O O . LEU A 1 93 ? -1.163 8.678 -35.900 1.00 93.88 93 LEU A O 1
ATOM 785 N N . MET A 1 94 ? -1.963 9.885 -34.180 1.00 94.19 94 MET A N 1
ATOM 786 C CA . MET A 1 94 ? -3.067 8.967 -33.890 1.00 94.19 94 MET A CA 1
ATOM 787 C C . MET A 1 94 ? -4.073 8.886 -35.046 1.00 94.19 94 MET A C 1
ATOM 789 O O . MET A 1 94 ? -4.560 7.800 -35.342 1.00 94.19 94 MET A O 1
ATOM 793 N N . GLN A 1 95 ? -4.326 9.983 -35.771 1.00 94.06 95 GLN A N 1
ATOM 794 C CA . GLN A 1 95 ? -5.145 9.953 -36.992 1.00 94.06 95 GLN A CA 1
ATOM 795 C C . GLN A 1 95 ? -4.529 9.085 -38.097 1.00 94.06 95 GLN A C 1
ATOM 797 O O . GLN A 1 95 ? -5.254 8.373 -38.788 1.00 94.06 95 GLN A O 1
ATOM 802 N N . GLN A 1 96 ? -3.207 9.144 -38.278 1.00 95.50 96 GLN A N 1
ATOM 803 C CA . GLN A 1 96 ? -2.503 8.361 -39.296 1.00 95.50 96 GLN A CA 1
ATOM 804 C C . GLN A 1 96 ? -2.379 6.875 -38.919 1.00 95.50 96 GLN A C 1
ATOM 806 O O . GLN A 1 96 ? -2.424 6.025 -39.807 1.00 95.50 96 GLN A O 1
ATOM 811 N N . LEU A 1 97 ? -2.233 6.559 -37.628 1.00 95.12 97 LEU A N 1
ATOM 812 C CA . LEU A 1 97 ? -2.209 5.180 -37.121 1.00 95.12 97 LEU A CA 1
ATOM 813 C C . LEU A 1 97 ? -3.609 4.546 -37.078 1.00 95.12 97 LEU A C 1
ATOM 815 O O . LEU A 1 97 ? -3.745 3.339 -37.267 1.00 95.12 97 LEU A O 1
ATOM 819 N N . GLY A 1 98 ? -4.648 5.356 -36.862 1.00 92.50 98 GLY A N 1
ATOM 820 C CA . GLY A 1 98 ? -6.034 4.913 -36.761 1.00 92.50 98 GLY A CA 1
ATOM 821 C C . GLY A 1 98 ? -6.384 4.270 -35.414 1.00 92.50 98 GLY A C 1
ATOM 822 O O . GLY A 1 98 ? -5.587 4.214 -34.479 1.00 92.50 98 GLY A O 1
ATOM 823 N N . ASP A 1 99 ? -7.607 3.746 -35.328 1.00 92.94 99 ASP A N 1
ATOM 824 C CA . ASP A 1 99 ? -8.201 3.232 -34.087 1.00 92.94 99 ASP A CA 1
ATOM 825 C C . ASP A 1 99 ? -7.674 1.853 -33.642 1.00 92.94 99 ASP A C 1
ATOM 827 O O . ASP A 1 99 ? -8.195 1.277 -32.693 1.00 92.94 99 ASP A O 1
ATOM 831 N N . GLU A 1 100 ? -6.659 1.272 -34.271 1.00 96.25 100 GLU A N 1
ATOM 832 C CA . GLU A 1 100 ? -6.103 -0.012 -33.810 1.00 96.25 100 GLU A CA 1
ATOM 833 C C . GLU A 1 100 ? -5.129 0.161 -32.629 1.00 96.25 100 GLU A C 1
ATOM 835 O O . GLU A 1 100 ? -4.909 -0.765 -31.843 1.00 96.25 100 GLU A O 1
ATOM 840 N N . TYR A 1 101 ? -4.583 1.367 -32.463 1.00 97.38 101 TYR A N 1
ATOM 841 C CA . TYR A 1 101 ? -3.473 1.637 -31.558 1.00 97.38 101 TYR A CA 1
ATOM 842 C C . TYR A 1 101 ? -3.877 2.522 -30.379 1.00 97.38 101 TYR A C 1
ATOM 844 O O . TYR A 1 101 ? -4.815 3.318 -30.451 1.00 97.38 101 TYR A O 1
ATOM 852 N N . VAL A 1 102 ? -3.132 2.391 -29.287 1.00 97.06 102 VAL A N 1
ATOM 853 C CA . VAL A 1 102 ? -3.105 3.342 -28.174 1.00 97.06 102 VAL A CA 1
ATOM 854 C C . VAL A 1 102 ? -1.656 3.715 -27.887 1.00 97.06 102 VAL A C 1
ATOM 856 O O . VAL A 1 102 ? -0.771 2.857 -27.918 1.00 97.06 102 VAL A O 1
ATOM 859 N N . LEU A 1 103 ? -1.409 4.992 -27.614 1.00 96.94 103 LEU A N 1
ATOM 860 C CA . LEU A 1 103 ? -0.089 5.514 -27.293 1.00 96.94 103 LEU A CA 1
ATOM 861 C C . LEU A 1 103 ? 0.012 5.811 -25.796 1.00 96.94 103 LEU A C 1
ATOM 863 O O . LEU A 1 103 ? -0.702 6.659 -25.274 1.00 96.94 103 LEU A O 1
ATOM 867 N N . LEU A 1 104 ? 0.935 5.150 -25.112 1.00 95.31 104 LEU A N 1
ATOM 868 C CA . LEU A 1 104 ? 1.341 5.487 -23.756 1.00 95.31 104 LEU A CA 1
ATOM 869 C C . LEU A 1 104 ? 2.475 6.506 -23.838 1.00 95.31 104 LEU A C 1
ATOM 871 O O . LEU A 1 104 ? 3.568 6.187 -24.308 1.00 95.31 104 LEU A O 1
ATOM 875 N N . PHE A 1 105 ? 2.228 7.732 -23.393 1.00 91.81 105 PHE A N 1
ATOM 876 C CA . PHE A 1 105 ? 3.227 8.793 -23.403 1.00 91.81 105 PHE A CA 1
ATOM 877 C C . PHE A 1 105 ? 3.850 8.960 -22.016 1.00 91.81 105 PHE A C 1
ATOM 879 O O . PHE A 1 105 ? 3.154 9.281 -21.053 1.00 91.81 105 PHE A O 1
ATOM 886 N N . ARG A 1 106 ? 5.166 8.745 -21.902 1.00 88.00 106 ARG A N 1
ATOM 887 C CA . ARG A 1 106 ? 5.913 8.935 -20.651 1.00 88.00 106 ARG A CA 1
ATOM 888 C C . ARG A 1 106 ? 6.872 10.113 -20.787 1.00 88.00 106 ARG A C 1
ATOM 890 O O . ARG A 1 106 ? 7.974 9.958 -21.315 1.00 88.00 106 ARG A O 1
ATOM 897 N N . ALA A 1 107 ? 6.485 11.272 -20.263 1.00 80.81 107 ALA A N 1
ATOM 898 C CA . ALA A 1 107 ? 7.366 12.432 -20.225 1.00 80.81 107 ALA A CA 1
ATOM 899 C C . ALA A 1 107 ? 8.523 12.235 -19.227 1.00 80.81 107 ALA A C 1
ATOM 901 O O . ALA A 1 107 ? 8.458 11.447 -18.278 1.00 80.81 107 ALA A O 1
ATOM 902 N N . HIS A 1 108 ? 9.609 12.987 -19.416 1.00 74.31 108 HIS A N 1
ATOM 903 C CA . HIS A 1 108 ? 10.718 12.984 -18.468 1.00 74.31 108 HIS A CA 1
ATOM 904 C C . HIS A 1 108 ? 10.361 13.778 -17.199 1.00 74.31 108 HIS A C 1
ATOM 906 O O . HIS A 1 108 ? 9.882 14.907 -17.272 1.00 74.31 108 HIS A O 1
ATOM 912 N N . HIS A 1 109 ? 10.678 13.229 -16.023 1.00 64.44 109 HIS A N 1
ATOM 913 C CA . HIS A 1 109 ? 10.337 13.802 -14.710 1.00 64.44 109 HIS A CA 1
ATOM 914 C C . HIS A 1 109 ? 10.787 15.263 -14.486 1.00 64.44 109 HIS A C 1
ATOM 916 O O . HIS A 1 109 ? 10.182 15.974 -13.687 1.00 64.44 109 HIS A O 1
ATOM 922 N N . GLN A 1 110 ? 11.838 15.729 -15.175 1.00 56.75 110 GLN A N 1
ATOM 923 C CA . GLN A 1 110 ? 12.334 17.113 -15.065 1.00 56.75 110 GLN A CA 1
ATOM 924 C C . GLN A 1 110 ? 11.497 18.145 -15.830 1.00 56.75 110 GLN A C 1
ATOM 926 O O . GLN A 1 110 ? 11.613 19.334 -15.551 1.00 56.75 110 GLN A O 1
ATOM 931 N N . ILE A 1 111 ? 10.649 17.715 -16.766 1.00 57.03 111 ILE A N 1
ATOM 932 C CA . ILE A 1 111 ? 9.870 18.616 -17.630 1.00 57.03 111 ILE A CA 1
ATOM 933 C C . ILE A 1 111 ? 8.664 19.205 -16.874 1.00 57.03 111 ILE A C 1
ATOM 935 O O . ILE A 1 111 ? 8.091 20.212 -17.288 1.00 57.03 111 ILE A O 1
ATOM 939 N N . GLY A 1 112 ? 8.360 18.672 -15.685 1.00 47.66 112 GLY A N 1
ATOM 940 C CA . GLY A 1 112 ? 7.241 19.115 -14.864 1.00 47.66 112 GLY A CA 1
ATOM 941 C C . GLY A 1 112 ? 5.898 18.688 -15.457 1.00 47.66 112 GLY A C 1
ATOM 942 O O . GLY A 1 112 ? 5.766 18.446 -16.651 1.00 47.66 112 GLY A O 1
ATOM 943 N N . PHE A 1 113 ? 4.903 18.578 -14.581 1.00 50.78 113 PHE A N 1
ATOM 944 C CA . PHE A 1 113 ? 3.523 18.186 -14.863 1.00 50.78 113 PHE A CA 1
ATOM 945 C C . PHE A 1 113 ? 2.803 19.237 -15.717 1.00 50.78 113 PHE A C 1
ATOM 947 O O . PHE A 1 113 ? 1.947 19.968 -15.221 1.00 50.78 113 PHE A O 1
ATOM 954 N N . LYS A 1 114 ? 3.184 19.389 -16.980 1.00 51.88 114 LYS A N 1
ATOM 955 C CA . LYS A 1 114 ? 2.307 20.033 -17.950 1.00 51.88 114 LYS A CA 1
ATOM 956 C C . LYS A 1 114 ? 1.561 18.930 -18.674 1.00 51.88 114 LYS A C 1
ATOM 958 O O . LYS A 1 114 ? 2.156 17.931 -19.051 1.00 51.88 114 LYS A O 1
ATOM 963 N N . ASP A 1 115 ? 0.267 19.149 -18.818 1.00 55.50 115 ASP A N 1
ATOM 964 C CA . ASP A 1 115 ? -0.742 18.334 -19.484 1.00 55.50 115 ASP A CA 1
ATOM 965 C C . ASP A 1 115 ? -0.438 18.154 -20.992 1.00 55.50 115 ASP A C 1
ATOM 967 O O . ASP A 1 115 ? -1.229 18.542 -21.843 1.00 55.50 115 ASP A O 1
ATOM 971 N N . VAL A 1 116 ? 0.750 17.649 -21.351 1.00 59.84 116 VAL A N 1
ATOM 972 C CA . VAL A 1 116 ? 1.288 17.658 -22.726 1.00 59.84 116 VAL A CA 1
ATOM 973 C C . VAL A 1 116 ? 0.416 16.843 -23.683 1.00 59.84 116 VAL A C 1
ATOM 975 O O . VAL A 1 116 ? 0.280 17.208 -24.848 1.00 59.84 116 VAL A O 1
ATOM 978 N N . ALA A 1 117 ? -0.151 15.740 -23.199 1.00 60.50 117 ALA A N 1
ATOM 979 C CA . ALA A 1 117 ? -0.942 14.809 -23.998 1.00 60.50 117 ALA A CA 1
ATOM 980 C C . ALA A 1 117 ? -2.394 14.675 -23.513 1.00 60.50 117 ALA A C 1
ATOM 982 O O . ALA A 1 117 ? -3.124 13.819 -24.018 1.00 60.50 117 ALA A O 1
ATOM 983 N N . ASN A 1 118 ? -2.823 15.496 -22.545 1.00 60.84 118 ASN A N 1
ATOM 984 C CA . ASN A 1 118 ? -4.212 15.459 -22.101 1.00 60.84 118 ASN A CA 1
ATOM 985 C C . ASN A 1 118 ? -5.126 15.874 -23.259 1.00 60.84 118 ASN A C 1
ATOM 987 O O . ASN A 1 118 ? -4.799 16.762 -24.043 1.00 60.84 118 ASN A O 1
ATOM 991 N N . ASP A 1 119 ? -6.263 15.191 -23.362 1.00 70.31 119 ASP A N 1
ATOM 992 C CA . ASP A 1 119 ? -7.317 15.416 -24.356 1.00 70.31 119 ASP A CA 1
ATOM 993 C C . ASP A 1 119 ? -7.031 14.961 -25.801 1.00 70.31 119 ASP A C 1
ATOM 995 O O . ASP A 1 119 ? -7.863 15.206 -26.676 1.00 70.31 119 ASP A O 1
ATOM 999 N N . VAL A 1 120 ? -5.934 14.239 -26.079 1.00 82.38 120 VAL A N 1
ATOM 1000 C CA . VAL A 1 120 ? -5.742 13.581 -27.388 1.00 82.38 120 VAL A CA 1
ATOM 1001 C C . VAL A 1 120 ? -6.361 12.176 -27.372 1.00 82.38 120 VAL A C 1
ATOM 1003 O O . VAL A 1 120 ? -5.873 11.302 -26.649 1.00 82.38 120 VAL A O 1
ATOM 1006 N N . PRO A 1 121 ? -7.407 11.899 -28.177 1.00 86.88 121 PRO A N 1
ATOM 1007 C CA . PRO A 1 121 ? -7.996 10.567 -28.247 1.00 86.88 121 PRO A CA 1
ATOM 1008 C C . PRO A 1 121 ? -6.962 9.504 -28.632 1.00 86.88 121 PRO A C 1
ATOM 1010 O O . PRO A 1 121 ? -6.236 9.649 -29.614 1.00 86.88 121 PRO A O 1
ATOM 1013 N N . GLY A 1 122 ? -6.911 8.420 -27.857 1.00 89.06 122 GLY A N 1
ATOM 1014 C CA . GLY A 1 122 ? -5.969 7.323 -28.086 1.00 89.06 122 GLY A CA 1
ATOM 1015 C C . GLY A 1 122 ? -4.568 7.543 -27.507 1.00 89.06 122 GLY A C 1
ATOM 1016 O O . GLY A 1 122 ? -3.713 6.683 -27.710 1.00 89.06 122 GLY A O 1
ATOM 1017 N N . VAL A 1 123 ? -4.332 8.627 -26.759 1.00 92.44 123 VAL A N 1
ATOM 1018 C CA . VAL A 1 123 ? -3.096 8.840 -25.992 1.00 92.44 123 VAL A CA 1
ATOM 1019 C C . VAL A 1 123 ? -3.395 8.802 -24.495 1.00 92.44 123 VAL A C 1
ATOM 1021 O O . VAL A 1 123 ? -4.374 9.381 -24.031 1.00 92.44 123 VAL A O 1
ATOM 1024 N N . ILE A 1 124 ? -2.554 8.105 -23.734 1.00 89.75 124 ILE A N 1
ATOM 1025 C CA . ILE A 1 124 ? -2.635 7.995 -22.276 1.00 89.75 124 ILE A CA 1
ATOM 1026 C C . ILE A 1 124 ? -1.322 8.519 -21.692 1.00 89.75 124 ILE A C 1
ATOM 1028 O O . ILE A 1 124 ? -0.251 7.987 -21.993 1.00 89.75 124 ILE A O 1
ATOM 1032 N N . ASP A 1 125 ? -1.395 9.548 -20.848 1.00 86.50 125 ASP A N 1
ATOM 1033 C CA . ASP A 1 125 ? -0.233 10.034 -20.102 1.00 86.50 125 ASP A CA 1
ATOM 1034 C C . ASP A 1 125 ? 0.101 9.061 -18.960 1.00 86.50 125 ASP A C 1
ATOM 1036 O O . ASP A 1 125 ? -0.684 8.849 -18.034 1.00 86.50 125 ASP A O 1
ATOM 1040 N N . VAL A 1 126 ? 1.287 8.461 -19.033 1.00 87.88 126 VAL A N 1
ATOM 1041 C CA . VAL A 1 126 ? 1.807 7.487 -18.063 1.00 87.88 126 VAL A CA 1
ATOM 1042 C C . VAL A 1 126 ? 3.058 7.997 -17.345 1.00 87.88 126 VAL A C 1
ATOM 1044 O O . VAL A 1 126 ? 3.821 7.220 -16.762 1.00 87.88 126 VAL A O 1
ATOM 1047 N N . THR A 1 127 ? 3.283 9.312 -17.353 1.00 83.69 127 THR A N 1
ATOM 1048 C CA . THR A 1 127 ? 4.429 9.972 -16.703 1.00 83.69 127 THR A CA 1
ATOM 1049 C C . THR A 1 127 ? 4.514 9.644 -15.209 1.00 83.69 127 THR A C 1
ATOM 1051 O O . THR A 1 127 ? 5.611 9.535 -14.660 1.00 83.69 127 THR A O 1
ATOM 1054 N N . LEU A 1 128 ? 3.363 9.437 -14.560 1.00 82.06 128 LEU A N 1
ATOM 1055 C CA . LEU A 1 128 ? 3.254 9.150 -13.125 1.00 82.06 128 LEU A CA 1
ATOM 1056 C C . LEU A 1 128 ? 3.214 7.670 -12.761 1.00 82.06 128 LEU A C 1
ATOM 1058 O O . LEU A 1 128 ? 3.075 7.342 -11.584 1.00 82.06 128 LEU A O 1
ATOM 1062 N N . VAL A 1 129 ? 3.346 6.774 -13.736 1.00 83.94 129 VAL A N 1
ATOM 1063 C CA . VAL A 1 129 ? 3.431 5.344 -13.443 1.00 83.94 129 VAL A CA 1
ATOM 1064 C C . VAL A 1 129 ? 4.785 5.055 -12.791 1.00 83.94 129 VAL A C 1
ATOM 1066 O O . VAL A 1 129 ? 5.839 5.227 -13.415 1.00 83.94 129 VAL A O 1
ATOM 1069 N N . ASP A 1 130 ? 4.743 4.627 -11.527 1.00 82.38 130 ASP A N 1
ATOM 1070 C CA . ASP A 1 130 ? 5.918 4.428 -10.672 1.00 82.38 130 ASP A CA 1
ATOM 1071 C C . ASP A 1 130 ? 6.936 3.455 -11.292 1.00 82.38 130 ASP A C 1
ATOM 1073 O O . ASP A 1 130 ? 8.124 3.777 -11.378 1.00 82.38 130 ASP A O 1
ATOM 1077 N N . ASP A 1 131 ? 6.479 2.280 -11.739 1.00 88.94 131 ASP A N 1
ATOM 1078 C CA . ASP A 1 131 ? 7.336 1.248 -12.326 1.00 88.94 131 ASP A CA 1
ATOM 1079 C C . ASP A 1 131 ? 7.275 1.289 -13.858 1.00 88.94 131 ASP A C 1
ATOM 1081 O O . ASP A 1 131 ? 6.241 1.049 -14.476 1.00 88.94 131 ASP A O 1
ATOM 1085 N N . VAL A 1 132 ? 8.404 1.600 -14.495 1.00 93.44 132 VAL A N 1
ATOM 1086 C CA . VAL A 1 132 ? 8.498 1.642 -15.961 1.00 93.44 132 VAL A CA 1
ATOM 1087 C C . VAL A 1 132 ? 8.407 0.245 -16.587 1.00 93.44 132 VAL A C 1
ATOM 1089 O O . VAL A 1 132 ? 7.979 0.122 -17.733 1.00 93.44 132 VAL A O 1
ATOM 1092 N N . ASN A 1 133 ? 8.749 -0.814 -15.846 1.00 96.44 133 ASN A N 1
ATOM 1093 C CA . ASN A 1 133 ? 8.668 -2.177 -16.363 1.00 96.44 133 ASN A CA 1
ATOM 1094 C C . ASN A 1 133 ? 7.232 -2.595 -16.658 1.00 96.44 133 ASN A C 1
ATOM 1096 O O . ASN A 1 133 ? 7.015 -3.320 -17.623 1.00 96.44 133 ASN A O 1
ATOM 1100 N N . ASP A 1 134 ? 6.262 -2.112 -15.879 1.00 96.69 134 ASP A N 1
ATOM 1101 C CA . ASP A 1 134 ? 4.846 -2.361 -16.148 1.00 96.69 134 ASP A CA 1
ATOM 1102 C C . ASP A 1 134 ? 4.472 -1.829 -17.539 1.00 96.69 134 ASP A C 1
ATOM 1104 O O . ASP A 1 134 ? 3.827 -2.531 -18.319 1.00 96.69 134 ASP A O 1
ATOM 1108 N N . LEU A 1 135 ? 4.979 -0.645 -17.904 1.00 97.62 135 LEU A N 1
ATOM 1109 C CA . LEU A 1 135 ? 4.797 -0.075 -19.239 1.00 97.62 135 LEU A CA 1
ATOM 1110 C C . LEU A 1 135 ? 5.481 -0.921 -20.313 1.00 97.62 135 LEU A C 1
ATOM 1112 O O . LEU A 1 135 ? 4.864 -1.205 -21.336 1.00 97.62 135 LEU A O 1
ATOM 1116 N N . TYR A 1 136 ? 6.722 -1.359 -20.092 1.00 98.44 136 TYR A N 1
ATOM 1117 C CA . TYR A 1 136 ? 7.423 -2.230 -21.041 1.00 98.44 136 TYR A CA 1
ATOM 1118 C C . TYR A 1 136 ? 6.648 -3.530 -21.292 1.00 98.44 136 TYR A C 1
ATOM 1120 O O . TYR A 1 136 ? 6.431 -3.908 -22.443 1.00 98.44 136 TYR A O 1
ATOM 1128 N N . ILE A 1 137 ? 6.181 -4.178 -20.220 1.00 98.12 137 ILE A N 1
ATOM 1129 C CA . ILE A 1 137 ? 5.476 -5.466 -20.248 1.00 98.12 137 ILE A CA 1
ATOM 1130 C C . ILE A 1 137 ? 4.224 -5.403 -21.123 1.00 98.12 137 ILE A C 1
ATOM 1132 O O . ILE A 1 137 ? 3.995 -6.326 -21.912 1.00 98.12 137 ILE A O 1
ATOM 1136 N N . ILE A 1 138 ? 3.436 -4.329 -21.031 1.00 98.12 138 ILE A N 1
ATOM 1137 C CA . ILE A 1 138 ? 2.186 -4.203 -21.796 1.00 98.12 138 ILE A CA 1
ATOM 1138 C C . ILE A 1 138 ? 2.353 -3.618 -23.198 1.00 98.12 138 ILE A C 1
ATOM 1140 O O . ILE A 1 138 ? 1.383 -3.636 -23.954 1.00 98.12 138 ILE A O 1
ATOM 1144 N N . SER A 1 139 ? 3.537 -3.098 -23.531 1.00 98.56 139 SER A N 1
ATOM 1145 C CA . SER A 1 139 ? 3.785 -2.400 -24.794 1.00 98.56 139 SER A CA 1
ATOM 1146 C C . SER A 1 139 ? 4.278 -3.343 -25.877 1.00 98.56 139 SER A C 1
ATOM 1148 O O . SER A 1 139 ? 5.269 -4.056 -25.693 1.00 98.56 139 SER A O 1
ATOM 1150 N N . ASP A 1 140 ? 3.612 -3.297 -27.023 1.00 98.56 140 ASP A N 1
ATOM 1151 C CA . ASP A 1 140 ? 3.909 -4.112 -28.197 1.00 98.56 140 ASP A CA 1
ATOM 1152 C C . ASP A 1 140 ? 5.038 -3.505 -29.047 1.00 98.56 140 ASP A C 1
ATOM 1154 O O . ASP A 1 140 ? 5.749 -4.239 -29.728 1.00 98.56 140 ASP A O 1
ATOM 1158 N N . LEU A 1 141 ? 5.218 -2.180 -28.980 1.00 98.69 141 LEU A N 1
ATOM 1159 C CA . LEU A 1 141 ? 6.284 -1.426 -29.645 1.00 98.69 141 LEU A CA 1
ATOM 1160 C C . LEU A 1 141 ? 6.739 -0.255 -28.765 1.00 98.69 141 LEU A C 1
ATOM 1162 O O . LEU A 1 141 ? 5.905 0.397 -28.131 1.00 98.69 141 LEU A O 1
ATOM 1166 N N . MET A 1 142 ? 8.037 0.063 -28.770 1.00 98.56 142 MET A N 1
ATOM 1167 C CA . MET A 1 142 ? 8.562 1.270 -28.119 1.00 98.56 142 MET A CA 1
ATOM 1168 C C . MET A 1 142 ? 9.092 2.294 -29.131 1.00 98.56 142 MET A C 1
ATOM 1170 O O . MET A 1 142 ? 9.892 1.974 -30.006 1.00 98.56 142 MET A O 1
ATOM 1174 N N . ILE A 1 143 ? 8.686 3.549 -28.973 1.00 98.06 143 ILE A N 1
ATOM 1175 C CA . ILE A 1 143 ? 9.287 4.717 -29.610 1.00 98.06 143 ILE A CA 1
ATOM 1176 C C . ILE A 1 143 ? 10.207 5.375 -28.585 1.00 98.06 143 ILE A C 1
ATOM 1178 O O . ILE A 1 143 ? 9.810 5.666 -27.454 1.00 98.06 143 ILE A O 1
ATOM 1182 N N . THR A 1 144 ? 11.445 5.634 -28.972 1.00 95.62 144 THR A N 1
ATOM 1183 C CA . THR A 1 144 ? 12.414 6.318 -28.112 1.00 95.62 144 THR A CA 1
ATOM 1184 C C . THR A 1 144 ? 13.399 7.113 -28.963 1.00 95.62 144 THR A C 1
ATOM 1186 O O . THR A 1 144 ? 13.279 7.142 -30.184 1.00 95.62 144 THR A O 1
ATOM 1189 N N . ASP A 1 145 ? 14.347 7.796 -28.338 1.00 92.25 145 ASP A N 1
ATOM 1190 C CA . ASP A 1 145 ? 15.409 8.542 -29.015 1.00 92.25 145 ASP A CA 1
ATOM 1191 C C . ASP A 1 145 ? 16.785 8.130 -28.459 1.00 92.25 145 ASP A C 1
ATOM 1193 O O . ASP A 1 145 ? 17.279 7.045 -28.758 1.00 92.25 145 ASP A O 1
ATOM 1197 N N . TYR A 1 146 ? 17.391 8.943 -27.599 1.00 89.62 146 TYR A N 1
ATOM 1198 C CA . TYR A 1 146 ? 18.702 8.731 -26.984 1.00 89.62 146 TYR A CA 1
ATOM 1199 C C . TYR A 1 146 ? 18.592 8.117 -25.576 1.00 89.62 146 TYR A C 1
ATOM 1201 O O . TYR A 1 146 ? 19.516 8.201 -24.764 1.00 89.62 146 TYR A O 1
ATOM 1209 N N . SER A 1 147 ? 17.432 7.544 -25.251 1.00 90.00 147 SER A N 1
ATOM 1210 C CA . SER A 1 147 ? 17.087 7.076 -23.910 1.00 90.00 147 SER A CA 1
ATOM 1211 C C . SER A 1 147 ? 17.701 5.721 -23.584 1.00 90.00 147 SER A C 1
ATOM 1213 O O . SER A 1 147 ? 17.560 4.770 -24.344 1.00 90.00 147 SER A O 1
ATOM 1215 N N . SER A 1 148 ? 18.262 5.568 -22.382 1.00 92.19 148 SER A N 1
ATOM 1216 C CA . SER A 1 148 ? 18.753 4.267 -21.903 1.00 92.19 148 SER A CA 1
ATOM 1217 C C . SER A 1 148 ? 17.655 3.204 -21.748 1.00 92.19 148 SER A C 1
ATOM 1219 O O . SER A 1 148 ? 17.967 2.033 -21.566 1.00 92.19 148 SER A O 1
ATOM 1221 N N . THR A 1 149 ? 16.379 3.591 -21.824 1.00 94.25 149 THR A N 1
ATOM 1222 C CA . THR A 1 149 ? 15.224 2.675 -21.816 1.00 94.25 149 THR A CA 1
ATOM 1223 C C . THR A 1 149 ? 15.281 1.642 -22.947 1.00 94.25 149 THR A C 1
ATOM 1225 O O . THR A 1 149 ? 14.793 0.528 -22.771 1.00 94.25 149 THR A O 1
ATOM 1228 N N . MET A 1 150 ? 15.954 1.964 -24.062 1.00 96.25 150 MET A N 1
ATOM 1229 C CA . MET A 1 150 ? 16.205 1.039 -25.177 1.00 96.25 150 MET A CA 1
ATOM 1230 C C . MET A 1 150 ? 16.931 -0.240 -24.755 1.00 96.25 150 MET A C 1
ATOM 1232 O O . MET A 1 150 ? 16.680 -1.298 -25.325 1.00 96.25 150 MET A O 1
ATOM 1236 N N . PHE A 1 151 ? 17.816 -0.153 -23.755 1.00 96.56 151 PHE A N 1
ATOM 1237 C CA . PHE A 1 151 ? 18.543 -1.318 -23.268 1.00 96.56 151 PHE A CA 1
ATOM 1238 C C . PHE A 1 151 ? 17.570 -2.256 -22.556 1.00 96.56 151 PHE A C 1
ATOM 1240 O O . PHE A 1 151 ? 17.407 -3.382 -22.994 1.00 96.56 151 PHE A O 1
ATOM 1247 N N . ASP A 1 152 ? 16.812 -1.776 -21.571 1.00 96.75 152 ASP A N 1
ATOM 1248 C CA . ASP A 1 152 ? 15.873 -2.627 -20.821 1.00 96.75 152 ASP A CA 1
ATOM 1249 C C . ASP A 1 152 ? 14.764 -3.212 -21.708 1.00 96.75 152 ASP A C 1
ATOM 1251 O O . ASP A 1 152 ? 14.462 -4.400 -21.641 1.00 96.75 152 ASP A O 1
ATOM 1255 N N . TYR A 1 153 ? 14.164 -2.391 -22.580 1.00 98.06 153 TYR A N 1
ATOM 1256 C CA . TYR A 1 153 ? 13.111 -2.858 -23.488 1.00 98.06 153 TYR A CA 1
ATOM 1257 C C . TYR A 1 153 ? 13.638 -3.906 -24.484 1.00 98.06 153 TYR A C 1
ATOM 1259 O O . TYR A 1 153 ? 12.899 -4.794 -24.917 1.00 98.06 153 TYR A O 1
ATOM 1267 N N . GLY A 1 154 ? 14.942 -3.857 -24.782 1.00 97.00 154 GLY A N 1
ATOM 1268 C CA . GLY A 1 154 ? 15.673 -4.861 -25.547 1.00 97.00 154 GLY A CA 1
ATOM 1269 C C . GLY A 1 154 ? 15.432 -6.298 -25.073 1.00 97.00 154 GLY A C 1
ATOM 1270 O O . GLY A 1 154 ? 15.306 -7.190 -25.917 1.00 97.00 154 GLY A O 1
ATOM 1271 N N . ASP A 1 155 ? 15.275 -6.513 -23.763 1.00 97.19 155 ASP A N 1
ATOM 1272 C CA . ASP A 1 155 ? 15.090 -7.837 -23.150 1.00 97.19 155 ASP A CA 1
ATOM 1273 C C . ASP A 1 155 ? 13.803 -8.538 -23.593 1.00 97.19 155 ASP A C 1
ATOM 1275 O O . ASP A 1 155 ? 13.756 -9.769 -23.683 1.00 97.19 155 ASP A O 1
ATOM 1279 N N . LEU A 1 156 ? 12.770 -7.762 -23.935 1.00 97.50 156 LEU A N 1
ATOM 1280 C CA . LEU A 1 156 ? 11.484 -8.280 -24.402 1.00 97.50 156 LEU A CA 1
ATOM 1281 C C . LEU A 1 156 ? 11.528 -8.770 -25.853 1.00 97.50 156 LEU A C 1
ATOM 1283 O O . LEU A 1 156 ? 10.602 -9.463 -26.278 1.00 97.50 156 LEU A O 1
ATOM 1287 N N . LYS A 1 157 ? 12.586 -8.432 -26.605 1.00 97.12 157 LYS A N 1
ATOM 1288 C CA . LYS A 1 157 ? 12.749 -8.777 -28.030 1.00 97.12 157 LYS A CA 1
ATOM 1289 C C . LYS A 1 157 ? 11.558 -8.306 -28.874 1.00 97.12 157 LYS A C 1
ATOM 1291 O O . LYS A 1 157 ? 11.039 -9.052 -29.703 1.00 97.12 157 LYS A O 1
ATOM 1296 N N . ARG A 1 158 ? 11.114 -7.074 -28.619 1.00 98.12 158 ARG A N 1
ATOM 1297 C CA . ARG A 1 158 ? 9.967 -6.412 -29.255 1.00 98.12 158 ARG A CA 1
ATOM 1298 C C . ARG A 1 158 ? 10.431 -5.230 -30.110 1.00 98.12 158 ARG A C 1
ATOM 1300 O O . ARG A 1 158 ? 11.494 -4.678 -29.834 1.00 98.12 158 ARG A O 1
ATOM 1307 N N . PRO A 1 159 ? 9.663 -4.831 -31.134 1.00 98.38 159 PRO A N 1
ATOM 1308 C CA . PRO A 1 159 ? 10.069 -3.769 -32.044 1.00 98.38 159 PRO A CA 1
ATOM 1309 C C . PRO A 1 159 ? 10.322 -2.434 -31.336 1.00 98.38 159 PRO A C 1
ATOM 1311 O O . PRO A 1 159 ? 9.597 -2.036 -30.420 1.00 98.38 159 PRO A O 1
ATOM 1314 N N . MET A 1 160 ? 11.330 -1.713 -31.825 1.00 98.56 160 MET A N 1
ATOM 1315 C CA . MET A 1 160 ? 11.658 -0.352 -31.407 1.00 98.56 160 MET A CA 1
ATOM 1316 C C . MET A 1 160 ? 11.756 0.569 -32.623 1.00 98.56 160 MET A C 1
ATOM 1318 O O . MET A 1 160 ? 12.251 0.157 -33.669 1.00 98.56 160 MET A O 1
ATOM 1322 N N . VAL A 1 161 ? 11.338 1.826 -32.480 1.00 98.50 161 VAL A N 1
ATOM 1323 C CA . VAL A 1 161 ? 11.546 2.887 -33.477 1.00 98.50 161 VAL A CA 1
ATOM 1324 C C . VAL A 1 161 ? 12.258 4.064 -32.817 1.00 98.50 161 VAL A C 1
ATOM 1326 O O . VAL A 1 161 ? 11.841 4.538 -31.759 1.00 98.50 161 VAL A O 1
ATOM 1329 N N . PHE A 1 162 ? 13.327 4.549 -33.444 1.00 97.56 162 PHE A N 1
ATOM 1330 C CA . PHE A 1 162 ? 14.154 5.629 -32.914 1.00 97.56 162 PHE A CA 1
ATOM 1331 C C . PHE A 1 162 ? 13.796 6.955 -33.592 1.00 97.56 162 PHE A C 1
ATOM 1333 O O . PHE A 1 162 ? 14.240 7.223 -34.710 1.00 97.56 162 PHE A O 1
ATOM 1340 N N . TYR A 1 163 ? 12.978 7.781 -32.931 1.00 95.62 163 TYR A N 1
ATOM 1341 C CA . TYR A 1 163 ? 12.562 9.089 -33.443 1.00 95.62 163 TYR A CA 1
ATOM 1342 C C . TYR A 1 163 ? 13.567 10.176 -33.051 1.00 95.62 163 TYR A C 1
ATOM 1344 O O . TYR A 1 163 ? 13.423 10.849 -32.033 1.00 95.62 163 TYR A O 1
ATOM 1352 N N . MET A 1 164 ? 14.606 10.324 -33.868 1.00 93.31 164 MET A N 1
ATOM 1353 C CA . MET A 1 164 ? 15.745 11.216 -33.639 1.00 93.31 164 MET A CA 1
ATOM 1354 C C . MET A 1 164 ? 15.656 12.446 -34.552 1.00 93.31 164 MET A C 1
ATOM 1356 O O . MET A 1 164 ? 16.509 12.665 -35.413 1.00 93.31 164 MET A O 1
ATOM 1360 N N . TYR A 1 165 ? 14.583 13.225 -34.402 1.00 89.75 165 TYR A N 1
ATOM 1361 C CA . TYR A 1 165 ? 14.288 14.407 -35.229 1.00 89.75 165 TYR A CA 1
ATOM 1362 C C . TYR A 1 165 ? 15.393 15.476 -35.191 1.00 89.75 165 TYR A C 1
ATOM 1364 O O . TYR A 1 165 ? 15.576 16.214 -36.155 1.00 89.75 165 TYR A O 1
ATOM 1372 N N . ASP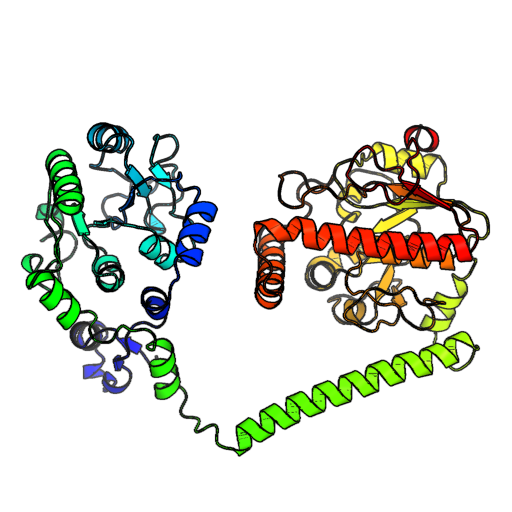 A 1 166 ? 16.162 15.515 -34.106 1.00 86.88 166 ASP A N 1
ATOM 1373 C CA . ASP A 1 166 ? 17.219 16.484 -33.820 1.00 86.88 166 ASP A CA 1
ATOM 1374 C C . ASP A 1 166 ? 18.626 15.873 -33.836 1.00 86.88 166 ASP A C 1
ATOM 1376 O O . ASP A 1 166 ? 19.548 16.445 -33.260 1.00 86.88 166 ASP A O 1
ATOM 1380 N N . LEU A 1 167 ? 18.820 14.718 -34.486 1.00 87.31 167 LEU A N 1
ATOM 1381 C CA . LEU A 1 167 ? 20.102 14.001 -34.472 1.00 87.31 167 LEU A CA 1
ATOM 1382 C C . LEU A 1 167 ? 21.294 14.881 -34.858 1.00 87.31 167 LEU A C 1
ATOM 1384 O O . LEU A 1 167 ? 22.345 14.784 -34.231 1.00 87.31 167 LEU A O 1
ATOM 1388 N N . ASP A 1 168 ? 21.119 15.745 -35.860 1.00 83.38 168 ASP A N 1
ATOM 1389 C CA . ASP A 1 168 ? 22.196 16.597 -36.369 1.00 83.38 168 ASP A CA 1
ATOM 1390 C C . ASP A 1 168 ? 22.582 17.712 -35.370 1.00 83.38 168 ASP A C 1
ATOM 1392 O O . ASP A 1 168 ? 23.741 18.109 -35.328 1.00 83.38 168 ASP A O 1
ATOM 1396 N N . GLU A 1 169 ? 21.642 18.189 -34.539 1.00 77.31 169 GLU A N 1
ATOM 1397 C CA . GLU A 1 169 ? 21.902 19.152 -33.449 1.00 77.31 169 GLU A CA 1
ATOM 1398 C C . GLU A 1 169 ? 22.451 18.435 -32.203 1.00 77.31 169 GLU A C 1
ATOM 1400 O O . GLU A 1 169 ? 23.374 18.903 -31.531 1.00 77.31 169 GLU A O 1
ATOM 1405 N N . TYR A 1 170 ? 21.909 17.254 -31.900 1.00 75.44 170 TYR A N 1
ATOM 1406 C CA . TYR A 1 170 ? 22.302 16.466 -30.739 1.00 75.44 170 TYR A CA 1
ATOM 1407 C C . TYR A 1 170 ? 23.752 15.973 -30.859 1.00 75.44 170 TYR A C 1
ATOM 1409 O O . TYR A 1 170 ? 24.532 16.096 -29.905 1.00 75.44 170 TYR A O 1
ATOM 1417 N N . GLN A 1 171 ? 24.125 15.475 -32.045 1.00 72.44 171 GLN A N 1
ATOM 1418 C CA . GLN A 1 171 ? 25.461 14.996 -32.387 1.00 72.44 171 GLN A CA 1
ATOM 1419 C C . GLN A 1 171 ? 26.409 16.172 -32.680 1.00 72.44 171 GLN A C 1
ATOM 1421 O O . GLN A 1 171 ? 26.650 16.541 -33.824 1.00 72.44 171 GLN A O 1
ATOM 1426 N N . GLY A 1 172 ? 26.992 16.743 -31.626 1.00 60.91 172 GLY A N 1
ATOM 1427 C CA . GLY A 1 172 ? 28.059 17.744 -31.732 1.00 60.91 172 GLY A CA 1
ATOM 1428 C C . GLY A 1 172 ? 27.913 18.918 -30.769 1.00 60.91 172 GLY A C 1
ATOM 1429 O O . GLY A 1 172 ? 28.928 19.415 -30.282 1.00 60.91 172 GLY A O 1
ATOM 1430 N N . GLU A 1 173 ? 26.681 19.321 -30.443 1.00 55.44 173 GLU A N 1
ATOM 1431 C CA . GLU A 1 173 ? 26.424 20.490 -29.587 1.00 55.44 173 GLU A CA 1
ATOM 1432 C C . GLU A 1 173 ? 25.858 20.128 -28.203 1.00 55.44 173 GLU A C 1
ATOM 1434 O O . GLU A 1 173 ? 26.134 20.836 -27.233 1.00 55.44 173 GLU A O 1
ATOM 1439 N N . ILE A 1 174 ? 25.120 19.014 -28.079 1.00 58.00 174 ILE A N 1
ATOM 1440 C CA . ILE A 1 174 ? 24.424 18.641 -26.835 1.00 58.00 174 ILE A CA 1
ATOM 1441 C C . ILE A 1 174 ? 25.174 17.532 -26.082 1.00 58.00 174 ILE A C 1
ATOM 1443 O O . ILE A 1 174 ? 25.667 17.772 -24.975 1.00 58.00 174 ILE A O 1
ATOM 1447 N N . ARG A 1 175 ? 25.269 16.312 -26.640 1.00 60.12 175 ARG A N 1
ATOM 1448 C CA . ARG A 1 175 ? 25.954 15.150 -26.026 1.00 60.12 175 ARG A CA 1
ATOM 1449 C C . ARG A 1 175 ? 26.463 14.184 -27.099 1.00 60.12 175 ARG A C 1
ATOM 1451 O O . ARG A 1 175 ? 25.749 13.890 -28.046 1.00 60.12 175 ARG A O 1
ATOM 1458 N N . ASP A 1 176 ? 27.666 13.646 -26.909 1.00 70.88 176 ASP A N 1
ATOM 1459 C CA . ASP A 1 176 ? 28.223 12.596 -27.775 1.00 70.88 176 ASP A CA 1
ATOM 1460 C C . ASP A 1 176 ? 27.786 11.188 -27.313 1.00 70.88 176 ASP A C 1
ATOM 1462 O O . ASP A 1 176 ? 27.377 10.997 -26.159 1.00 70.88 176 ASP A O 1
ATOM 1466 N N . PHE A 1 177 ? 27.872 10.192 -28.196 1.00 83.81 177 PHE A N 1
ATOM 1467 C CA . PHE A 1 177 ? 27.439 8.818 -27.931 1.00 83.81 177 PHE A CA 1
ATOM 1468 C C . PHE A 1 177 ? 28.604 7.901 -27.544 1.00 83.81 177 PHE A C 1
ATOM 1470 O O . PHE A 1 177 ? 29.717 7.987 -28.054 1.00 83.81 177 PHE A O 1
ATOM 1477 N N . TYR A 1 178 ? 28.339 6.945 -26.651 1.00 86.19 178 TYR A N 1
ATOM 1478 C CA . TYR A 1 178 ? 29.345 5.957 -26.244 1.00 86.19 178 TYR A CA 1
ATOM 1479 C C . TYR A 1 178 ? 29.519 4.787 -27.230 1.00 86.19 178 TYR A C 1
ATOM 1481 O O . TYR A 1 178 ? 30.452 3.992 -27.054 1.00 86.19 178 TYR A O 1
ATOM 1489 N N . PHE A 1 179 ? 28.615 4.651 -28.201 1.00 88.62 179 PHE A N 1
ATOM 1490 C CA . PHE A 1 179 ? 28.572 3.606 -29.224 1.00 88.62 179 PHE A CA 1
ATOM 1491 C C . PHE A 1 179 ? 27.947 4.162 -30.513 1.00 88.62 179 PHE A C 1
ATOM 1493 O O . PHE A 1 179 ? 27.361 5.245 -30.488 1.00 88.62 179 PHE A O 1
ATOM 1500 N N . ASP A 1 180 ? 28.094 3.446 -31.627 1.00 89.69 180 ASP A N 1
ATOM 1501 C CA . ASP A 1 180 ? 27.577 3.902 -32.919 1.00 89.69 180 ASP A CA 1
ATOM 1502 C C . ASP A 1 180 ? 26.050 3.715 -32.974 1.00 89.69 180 ASP A C 1
ATOM 1504 O O . ASP A 1 180 ? 25.535 2.628 -32.709 1.00 89.69 180 ASP A O 1
ATOM 1508 N N . ILE A 1 181 ? 25.313 4.764 -33.350 1.00 90.56 181 ILE A N 1
ATOM 1509 C CA . ILE A 1 181 ? 23.854 4.715 -33.534 1.00 90.56 181 ILE A CA 1
ATOM 1510 C C . ILE A 1 181 ? 23.431 3.664 -34.570 1.00 90.56 181 ILE A C 1
ATOM 1512 O O . ILE A 1 181 ? 22.323 3.134 -34.505 1.00 90.56 181 ILE A O 1
ATOM 1516 N N . ASN A 1 182 ? 24.320 3.289 -35.494 1.00 90.50 182 ASN A N 1
ATOM 1517 C CA . ASN A 1 182 ? 24.070 2.210 -36.441 1.00 90.50 182 ASN A CA 1
ATOM 1518 C C . ASN A 1 182 ? 23.904 0.848 -35.758 1.00 90.50 182 ASN A C 1
ATOM 1520 O O . ASN A 1 182 ? 23.382 -0.062 -36.391 1.00 90.50 182 ASN A O 1
ATOM 1524 N N . GLU A 1 183 ? 24.290 0.694 -34.489 1.00 94.25 183 GLU A N 1
ATOM 1525 C CA . GLU A 1 183 ? 24.075 -0.523 -33.699 1.00 94.25 183 GLU A CA 1
ATOM 1526 C C . GLU A 1 183 ? 22.647 -0.630 -33.130 1.00 94.25 183 GLU A C 1
ATOM 1528 O O . GLU A 1 183 ? 22.276 -1.685 -32.621 1.00 94.25 183 GLU A O 1
ATOM 1533 N N . LEU A 1 184 ? 21.829 0.428 -33.211 1.00 96.12 184 LEU A N 1
ATOM 1534 C CA . LEU A 1 184 ? 20.486 0.450 -32.621 1.00 96.12 184 LEU A CA 1
ATOM 1535 C C . LEU A 1 184 ? 19.546 -0.602 -33.243 1.00 96.12 184 LEU A C 1
ATOM 1537 O O . LEU A 1 184 ? 19.500 -0.727 -34.472 1.00 96.12 184 LEU A O 1
ATOM 1541 N N . PRO A 1 185 ? 18.742 -1.322 -32.439 1.00 96.12 185 PRO A N 1
ATOM 1542 C CA . PRO A 1 185 ? 17.958 -2.484 -32.867 1.00 96.12 185 PRO A CA 1
ATOM 1543 C C . PRO A 1 185 ? 16.623 -2.109 -33.544 1.00 96.12 185 PRO A C 1
ATOM 1545 O O . PRO A 1 185 ? 15.592 -2.727 -33.297 1.00 96.12 185 PRO A O 1
ATOM 1548 N N . GLY A 1 186 ? 16.618 -1.068 -34.378 1.00 96.62 186 GLY A N 1
ATOM 1549 C CA . GLY A 1 186 ? 15.416 -0.569 -35.046 1.00 96.62 186 GLY A CA 1
ATOM 1550 C C . GLY A 1 186 ? 15.706 0.563 -36.036 1.00 96.62 186 GLY A C 1
ATOM 1551 O O . GLY A 1 186 ? 16.843 1.045 -36.109 1.00 96.62 186 GLY A O 1
ATOM 1552 N N . PRO A 1 187 ? 14.704 0.980 -36.829 1.00 97.38 187 PRO A N 1
ATOM 1553 C CA . PRO A 1 187 ? 14.835 2.098 -37.753 1.00 97.38 187 PRO A CA 1
ATOM 1554 C C . PRO A 1 187 ? 15.030 3.421 -37.007 1.00 97.38 187 PRO A C 1
ATOM 1556 O O . PRO A 1 187 ? 14.366 3.691 -36.006 1.00 97.38 187 PRO A O 1
ATOM 1559 N N . ILE A 1 188 ? 15.918 4.257 -37.545 1.00 97.00 188 ILE A N 1
ATOM 1560 C CA . ILE A 1 188 ? 16.130 5.638 -37.108 1.00 97.00 188 ILE A CA 1
ATOM 1561 C C . ILE A 1 188 ? 15.405 6.549 -38.093 1.00 97.00 188 ILE A C 1
ATOM 1563 O O . ILE A 1 188 ? 15.660 6.495 -39.297 1.00 97.00 188 ILE A O 1
ATOM 1567 N N . VAL A 1 189 ? 14.497 7.376 -37.587 1.00 96.94 189 VAL A 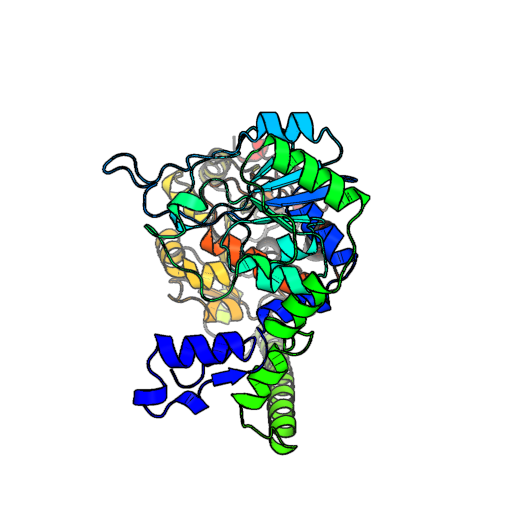N 1
ATOM 1568 C CA . VAL A 1 189 ? 13.643 8.263 -38.383 1.00 96.94 189 VAL A CA 1
ATOM 1569 C C . VAL A 1 189 ? 13.700 9.682 -37.830 1.00 96.94 189 VAL A C 1
ATOM 1571 O O . VAL A 1 189 ? 13.787 9.882 -36.621 1.00 96.94 189 VAL A O 1
ATOM 1574 N N . LYS A 1 190 ? 13.659 10.672 -38.728 1.00 94.00 190 LYS A N 1
ATOM 1575 C CA . LYS A 1 190 ? 13.763 12.100 -38.378 1.00 94.00 190 LYS A CA 1
ATOM 1576 C C . LYS A 1 190 ? 12.452 12.871 -38.543 1.00 94.00 190 LYS A C 1
ATOM 1578 O O . LYS A 1 190 ? 12.331 13.972 -38.027 1.00 94.00 190 LYS A O 1
ATOM 1583 N N . THR A 1 191 ? 11.478 12.316 -39.267 1.00 94.75 191 THR A N 1
ATOM 1584 C CA . THR A 1 191 ? 10.200 12.983 -39.556 1.00 94.75 191 THR A CA 1
ATOM 1585 C C . THR A 1 191 ? 9.025 12.165 -39.034 1.00 94.75 191 THR A C 1
ATOM 1587 O O . THR A 1 191 ? 9.090 10.935 -38.984 1.00 94.75 191 THR A O 1
ATOM 1590 N N . GLN A 1 192 ? 7.930 12.835 -38.673 1.00 94.19 192 GLN A N 1
ATOM 1591 C CA . GLN A 1 192 ? 6.722 12.157 -38.200 1.00 94.19 192 GLN A CA 1
ATOM 1592 C C . GLN A 1 192 ? 6.092 11.247 -39.269 1.00 94.19 192 GLN A C 1
ATOM 1594 O O . GLN A 1 192 ? 5.591 10.173 -38.942 1.00 94.19 192 GLN A O 1
ATOM 1599 N N . ASP A 1 193 ? 6.131 11.633 -40.548 1.00 95.56 193 ASP A N 1
ATOM 1600 C CA . ASP A 1 193 ? 5.570 10.795 -41.615 1.00 95.56 193 ASP A CA 1
ATOM 1601 C C . ASP A 1 193 ? 6.389 9.501 -41.800 1.00 95.56 193 ASP A C 1
ATOM 1603 O O . ASP A 1 193 ? 5.823 8.443 -42.083 1.00 95.56 193 ASP A O 1
ATOM 1607 N N . ASP A 1 194 ? 7.709 9.551 -41.594 1.00 97.62 194 ASP A N 1
ATOM 1608 C CA . ASP A 1 194 ? 8.553 8.351 -41.593 1.00 97.62 194 ASP A CA 1
ATOM 1609 C C . ASP A 1 194 ? 8.403 7.539 -40.303 1.00 97.62 194 ASP A C 1
ATOM 1611 O O . ASP A 1 194 ? 8.449 6.311 -40.354 1.00 97.62 194 ASP A O 1
ATOM 1615 N N . LEU A 1 195 ? 8.137 8.195 -39.169 1.00 97.62 195 LEU A N 1
ATOM 1616 C CA . LEU A 1 195 ? 7.783 7.533 -37.913 1.00 97.62 195 LEU A CA 1
ATOM 1617 C C . LEU A 1 195 ? 6.522 6.679 -38.065 1.00 97.62 195 LEU A C 1
ATOM 1619 O O . LEU A 1 195 ? 6.542 5.512 -37.686 1.00 97.62 195 LEU A O 1
ATOM 1623 N N . VAL A 1 196 ? 5.458 7.207 -38.674 1.00 97.94 196 VAL A N 1
ATOM 1624 C CA . VAL A 1 196 ? 4.229 6.435 -38.929 1.00 97.94 196 VAL A CA 1
ATOM 1625 C C . VAL A 1 196 ? 4.526 5.203 -39.784 1.00 97.94 196 VAL A C 1
ATOM 1627 O O . VAL A 1 196 ? 4.131 4.095 -39.423 1.00 97.94 196 VAL A O 1
ATOM 1630 N N . LYS A 1 197 ? 5.255 5.370 -40.897 1.00 98.25 197 LYS A N 1
ATOM 1631 C CA . LYS A 1 197 ? 5.626 4.247 -41.776 1.00 98.25 197 LYS A CA 1
ATOM 1632 C C . LYS A 1 197 ? 6.441 3.195 -41.029 1.00 98.25 197 LYS A C 1
ATOM 1634 O O . LYS A 1 197 ? 6.166 2.010 -41.179 1.00 98.25 197 LYS A O 1
ATOM 1639 N N . ALA A 1 198 ? 7.409 3.627 -40.222 1.00 98.50 198 ALA A N 1
ATOM 1640 C CA . ALA A 1 198 ? 8.250 2.737 -39.436 1.00 98.50 198 ALA A CA 1
ATOM 1641 C C . ALA A 1 198 ? 7.444 1.978 -38.374 1.00 98.50 198 ALA A C 1
ATOM 1643 O O . ALA A 1 198 ? 7.634 0.777 -38.231 1.00 98.50 198 ALA A O 1
ATOM 1644 N N . ILE A 1 199 ? 6.510 2.630 -37.674 1.00 98.50 199 ILE A N 1
ATOM 1645 C CA . ILE A 1 199 ? 5.614 1.964 -36.714 1.00 98.50 199 ILE A CA 1
ATOM 1646 C C . ILE A 1 199 ? 4.798 0.872 -37.415 1.00 98.50 199 ILE A C 1
ATOM 1648 O O . ILE A 1 199 ? 4.781 -0.271 -36.960 1.00 98.50 199 ILE A O 1
ATOM 1652 N N . LEU A 1 200 ? 4.142 1.206 -38.530 1.00 98.19 200 LEU A N 1
ATOM 1653 C CA . LEU A 1 200 ? 3.307 0.259 -39.272 1.00 98.19 200 LEU A CA 1
ATOM 1654 C C . LEU A 1 200 ? 4.124 -0.917 -39.825 1.00 98.19 200 LEU A C 1
ATOM 1656 O O . LEU A 1 200 ? 3.690 -2.063 -39.713 1.00 98.19 200 LEU A O 1
ATOM 1660 N N . ASP A 1 201 ? 5.316 -0.650 -40.365 1.00 98.38 201 ASP A N 1
ATOM 1661 C CA . ASP A 1 201 ? 6.235 -1.686 -40.843 1.00 98.38 201 ASP A CA 1
ATOM 1662 C C . ASP A 1 201 ? 6.701 -2.602 -39.707 1.00 98.38 201 ASP A C 1
ATOM 1664 O O . ASP A 1 201 ? 6.646 -3.819 -39.844 1.00 98.38 201 ASP A O 1
ATOM 1668 N N . GLN A 1 202 ? 7.067 -2.049 -38.549 1.00 98.12 202 GLN A N 1
ATOM 1669 C CA . GLN A 1 202 ? 7.453 -2.845 -37.385 1.00 98.12 202 GLN A CA 1
ATOM 1670 C C . GLN A 1 202 ? 6.299 -3.731 -36.886 1.00 98.12 202 GLN A C 1
ATOM 1672 O O . GLN A 1 202 ? 6.510 -4.905 -36.594 1.00 98.12 202 GLN A O 1
ATOM 1677 N N . PHE A 1 203 ? 5.060 -3.237 -36.847 1.00 98.00 203 PHE A N 1
ATOM 1678 C CA . PHE A 1 203 ? 3.912 -4.080 -36.491 1.00 98.00 203 PHE A CA 1
ATOM 1679 C C . PHE A 1 203 ? 3.610 -5.180 -37.518 1.00 98.00 203 PHE A C 1
ATOM 1681 O O . PHE A 1 203 ? 3.066 -6.218 -37.140 1.00 98.00 203 PHE A O 1
ATOM 1688 N N . ALA A 1 204 ? 3.916 -4.956 -38.797 1.00 97.38 204 ALA A N 1
ATOM 1689 C CA . ALA A 1 204 ? 3.637 -5.907 -39.870 1.00 97.38 204 ALA A CA 1
ATOM 1690 C C . ALA A 1 204 ? 4.759 -6.939 -40.072 1.00 97.38 204 ALA A C 1
ATOM 1692 O O . ALA A 1 204 ? 4.480 -8.111 -40.321 1.00 97.38 204 ALA A O 1
ATOM 1693 N N . ASN A 1 205 ? 6.015 -6.501 -39.974 1.00 97.25 205 ASN A N 1
ATOM 1694 C CA . ASN A 1 205 ? 7.176 -7.197 -40.526 1.00 97.25 205 ASN A CA 1
ATOM 1695 C C . ASN A 1 205 ? 8.327 -7.386 -39.525 1.00 97.25 205 ASN A C 1
ATOM 1697 O O . ASN A 1 205 ? 9.381 -7.884 -39.920 1.00 97.25 205 ASN A O 1
ATOM 1701 N N . PHE A 1 206 ? 8.177 -6.996 -38.252 1.00 97.81 206 PHE A N 1
ATOM 1702 C CA . PHE A 1 206 ? 9.268 -7.118 -37.282 1.00 97.81 206 PHE A CA 1
ATOM 1703 C C . PHE A 1 206 ? 9.779 -8.556 -37.148 1.00 97.81 206 PHE A C 1
ATOM 1705 O O . PHE A 1 206 ? 9.023 -9.512 -36.955 1.00 97.81 206 PHE A O 1
ATOM 1712 N N . THR A 1 207 ? 11.104 -8.679 -37.161 1.00 95.94 207 THR A N 1
ATOM 1713 C CA . THR A 1 207 ? 11.820 -9.903 -36.817 1.00 95.94 207 THR A CA 1
ATOM 1714 C C . THR A 1 207 ? 12.983 -9.579 -35.894 1.00 95.94 207 THR A C 1
ATOM 1716 O O . THR A 1 207 ? 13.678 -8.586 -36.097 1.00 95.94 207 THR A O 1
ATOM 1719 N N . TYR A 1 208 ? 13.245 -10.457 -34.928 1.00 96.06 208 TYR A N 1
ATOM 1720 C CA . TYR A 1 208 ? 14.448 -10.400 -34.099 1.00 96.06 208 TYR A CA 1
ATOM 1721 C C . TYR A 1 208 ? 15.677 -10.852 -34.913 1.00 96.06 208 TYR A C 1
ATOM 1723 O O . TYR A 1 208 ? 16.048 -12.032 -34.924 1.00 96.06 208 TYR A O 1
ATOM 1731 N N . ASP A 1 209 ? 16.243 -9.908 -35.663 1.00 95.88 209 ASP A N 1
ATOM 1732 C CA . ASP A 1 209 ? 17.334 -10.110 -36.618 1.00 95.88 209 ASP A CA 1
ATOM 1733 C C . ASP A 1 209 ? 18.731 -10.122 -35.961 1.00 95.88 209 ASP A C 1
ATOM 1735 O O . ASP A 1 209 ? 18.883 -10.020 -34.742 1.00 95.88 209 ASP A O 1
ATOM 1739 N N . GLU A 1 210 ? 19.782 -10.280 -36.771 1.00 97.19 210 GLU A N 1
ATOM 1740 C CA . GLU A 1 210 ? 21.171 -10.309 -36.284 1.00 97.19 210 GLU A CA 1
ATOM 1741 C C . GLU A 1 210 ? 21.622 -8.975 -35.675 1.00 97.19 210 GLU A C 1
ATOM 1743 O O . GLU A 1 210 ? 22.457 -8.964 -34.771 1.00 97.19 210 GLU A O 1
ATOM 1748 N N . LYS A 1 211 ? 21.047 -7.852 -36.119 1.00 96.12 211 LYS A N 1
ATOM 1749 C CA . LYS A 1 211 ? 21.354 -6.529 -35.570 1.00 96.12 211 LYS A CA 1
ATOM 1750 C C . LYS A 1 211 ? 20.819 -6.411 -34.146 1.00 96.12 211 LYS A C 1
ATOM 1752 O O . LYS A 1 211 ? 21.550 -6.008 -33.242 1.00 96.12 211 LYS A O 1
ATOM 1757 N N . TYR A 1 212 ? 19.571 -6.821 -33.932 1.00 97.38 212 TYR A N 1
ATOM 1758 C CA . TYR A 1 212 ? 18.964 -6.852 -32.606 1.00 97.38 212 TYR A CA 1
ATOM 1759 C C . TYR A 1 212 ? 19.709 -7.842 -31.698 1.00 97.38 212 TYR A C 1
ATOM 1761 O O . TYR A 1 212 ? 20.074 -7.488 -30.575 1.00 97.38 212 TYR A O 1
ATOM 1769 N N . LYS A 1 213 ? 20.022 -9.053 -32.182 1.00 97.12 213 LYS A N 1
ATOM 1770 C CA . LYS A 1 213 ? 20.832 -10.026 -31.425 1.00 97.12 213 LYS A CA 1
ATOM 1771 C C . LYS A 1 213 ? 22.149 -9.424 -30.955 1.00 97.12 213 LYS A C 1
ATOM 1773 O O . LYS A 1 213 ? 22.397 -9.424 -29.749 1.00 97.12 213 LYS A O 1
ATOM 1778 N N . ALA A 1 214 ? 22.921 -8.833 -31.868 1.00 97.38 214 ALA A N 1
ATOM 1779 C CA . ALA A 1 214 ? 24.193 -8.190 -31.550 1.00 97.38 214 ALA A CA 1
ATOM 1780 C C . ALA A 1 214 ? 24.036 -7.076 -30.502 1.00 97.38 214 ALA A C 1
ATOM 1782 O O . ALA A 1 214 ? 24.844 -6.983 -29.576 1.00 97.38 214 ALA A O 1
ATOM 1783 N N . PHE A 1 215 ? 22.967 -6.277 -30.590 1.00 97.06 215 PHE A N 1
ATOM 1784 C CA . PHE A 1 215 ? 22.644 -5.272 -29.579 1.00 97.06 215 PHE A CA 1
ATOM 1785 C C . PHE A 1 215 ? 22.417 -5.913 -28.198 1.00 97.06 215 PHE A C 1
ATOM 1787 O O . PHE A 1 215 ? 23.079 -5.547 -27.226 1.00 97.06 215 PHE A O 1
ATOM 1794 N N . THR A 1 216 ? 21.547 -6.921 -28.098 1.00 95.19 216 THR A N 1
ATOM 1795 C CA . THR A 1 216 ? 21.258 -7.588 -26.813 1.00 95.19 216 THR A CA 1
ATOM 1796 C C . THR A 1 216 ? 22.459 -8.347 -26.245 1.00 95.19 216 THR A C 1
ATOM 1798 O O . THR A 1 216 ? 22.690 -8.311 -25.038 1.00 95.19 216 THR A O 1
ATOM 1801 N N . GLU A 1 217 ? 23.279 -8.975 -27.089 1.00 95.44 217 GLU A N 1
ATOM 1802 C CA . GLU A 1 217 ? 24.505 -9.667 -26.669 1.00 95.44 217 GLU A CA 1
ATOM 1803 C C . GLU A 1 217 ? 25.569 -8.693 -26.153 1.00 95.44 217 GLU A C 1
ATOM 1805 O O . GLU A 1 217 ? 26.318 -9.012 -25.229 1.00 95.44 217 GLU A O 1
ATOM 1810 N N . LYS A 1 218 ? 25.620 -7.478 -26.707 1.00 96.38 218 LYS A N 1
ATOM 1811 C CA . LYS A 1 218 ? 26.546 -6.439 -26.256 1.00 96.38 218 LYS A CA 1
ATOM 1812 C C . LYS A 1 218 ? 26.093 -5.785 -24.951 1.00 96.38 218 LYS A C 1
ATOM 1814 O O . LYS A 1 218 ? 26.923 -5.579 -24.060 1.00 96.38 218 LYS A O 1
ATOM 1819 N N . PHE A 1 219 ? 24.810 -5.445 -24.832 1.00 96.25 219 PHE A N 1
ATOM 1820 C CA . PHE A 1 219 ? 24.327 -4.557 -23.769 1.00 96.25 219 PHE A CA 1
ATOM 1821 C C . PHE A 1 219 ? 23.562 -5.249 -22.635 1.00 96.25 219 PHE A C 1
ATOM 1823 O O . PHE A 1 219 ? 23.614 -4.737 -21.516 1.00 96.25 219 PHE A O 1
ATOM 1830 N N . ASN A 1 220 ? 22.943 -6.410 -22.883 1.00 93.38 220 ASN A N 1
ATOM 1831 C CA . ASN A 1 220 ? 21.964 -7.016 -21.970 1.00 93.38 220 ASN A CA 1
ATOM 1832 C C . ASN A 1 220 ? 22.242 -8.488 -21.628 1.00 93.38 220 ASN A C 1
ATOM 1834 O O . ASN A 1 220 ? 21.430 -9.136 -20.979 1.00 93.38 220 ASN A O 1
ATOM 1838 N N . TYR A 1 221 ? 23.365 -9.068 -22.057 1.00 94.94 221 TYR A N 1
ATOM 1839 C CA . TYR A 1 221 ? 23.604 -10.516 -21.930 1.00 94.94 221 TYR A CA 1
ATOM 1840 C C . TYR A 1 221 ? 23.608 -11.059 -20.484 1.00 94.94 221 TYR A C 1
ATOM 1842 O O . TYR A 1 221 ? 23.616 -12.274 -20.282 1.00 94.94 221 TYR A O 1
ATOM 1850 N N . LEU A 1 222 ? 23.649 -10.176 -19.481 1.00 96.31 222 LEU A N 1
ATOM 1851 C CA . LEU A 1 222 ? 23.562 -10.522 -18.062 1.00 96.31 222 LEU A CA 1
ATOM 1852 C C . LEU A 1 222 ? 22.161 -10.339 -17.475 1.00 96.31 222 LEU A C 1
ATOM 1854 O O . LEU A 1 222 ? 21.981 -10.678 -16.305 1.00 96.31 222 LEU A O 1
ATOM 1858 N N . ASP A 1 223 ? 21.203 -9.792 -18.218 1.00 95.88 223 ASP A N 1
ATOM 1859 C CA . ASP A 1 223 ? 19.823 -9.648 -17.768 1.00 95.88 223 ASP A CA 1
ATOM 1860 C C . ASP A 1 223 ? 19.068 -10.969 -17.957 1.00 95.88 223 ASP A C 1
ATOM 1862 O O . ASP A 1 223 ? 19.096 -11.610 -19.007 1.00 95.88 223 ASP A O 1
ATOM 1866 N N . ASP A 1 224 ? 18.439 -11.417 -16.873 1.00 95.12 224 ASP A N 1
ATOM 1867 C CA . ASP A 1 224 ? 17.575 -12.590 -16.827 1.00 95.12 224 ASP A CA 1
ATOM 1868 C C . ASP A 1 224 ? 16.680 -12.517 -15.574 1.00 95.12 224 ASP A C 1
ATOM 1870 O O . ASP A 1 224 ? 16.697 -11.561 -14.800 1.00 95.12 224 ASP A O 1
ATOM 1874 N N . ALA A 1 225 ? 15.934 -13.586 -15.313 1.00 95.69 225 ALA A N 1
ATOM 1875 C CA . ALA A 1 225 ? 15.097 -13.776 -14.132 1.00 95.69 225 ALA A CA 1
ATOM 1876 C C . ALA A 1 225 ? 15.855 -13.868 -12.776 1.00 95.69 225 ALA A C 1
ATOM 1878 O O . ALA A 1 225 ? 15.253 -14.233 -11.755 1.00 95.69 225 ALA A O 1
ATOM 1879 N N . HIS A 1 226 ? 17.164 -13.641 -12.726 1.00 96.12 226 HIS A N 1
ATOM 1880 C CA . HIS A 1 226 ? 18.019 -13.944 -11.579 1.00 96.12 226 HIS A CA 1
ATOM 1881 C C . HIS A 1 226 ? 19.071 -12.864 -11.270 1.00 96.12 226 HIS A C 1
ATOM 1883 O O . HIS A 1 226 ? 19.912 -13.101 -10.391 1.00 96.12 226 HIS A O 1
ATOM 1889 N N . ALA A 1 227 ? 19.023 -11.675 -11.881 1.00 96.00 227 ALA A N 1
ATOM 1890 C CA . ALA A 1 227 ? 19.976 -10.598 -11.593 1.00 96.00 227 ALA A CA 1
ATOM 1891 C C . ALA A 1 227 ? 19.892 -10.155 -10.128 1.00 96.00 227 ALA A C 1
ATOM 1893 O O . ALA A 1 227 ? 20.919 -10.044 -9.448 1.00 96.00 227 ALA A O 1
ATOM 1894 N N . ALA A 1 228 ? 18.679 -10.033 -9.577 1.00 95.25 228 ALA A N 1
ATOM 1895 C CA . ALA A 1 228 ? 18.474 -9.745 -8.154 1.00 95.25 228 ALA A CA 1
ATOM 1896 C C . ALA A 1 228 ? 19.171 -10.770 -7.245 1.00 95.25 228 ALA A C 1
ATOM 1898 O O . ALA A 1 228 ? 19.817 -10.416 -6.255 1.00 95.25 228 ALA A O 1
ATOM 1899 N N . ARG A 1 229 ? 19.080 -12.056 -7.602 1.00 92.69 229 ARG A N 1
ATOM 1900 C CA . ARG A 1 229 ? 19.741 -13.136 -6.867 1.00 92.69 229 ARG A CA 1
ATOM 1901 C C . ARG A 1 229 ? 21.263 -13.027 -6.969 1.00 92.69 229 ARG A C 1
ATOM 1903 O O . ARG A 1 229 ? 21.917 -13.097 -5.931 1.00 92.69 229 ARG A O 1
ATOM 1910 N N . ARG A 1 230 ? 21.816 -12.810 -8.170 1.00 94.06 230 ARG A N 1
ATOM 1911 C CA . ARG A 1 230 ? 23.266 -12.632 -8.375 1.00 94.06 230 ARG A CA 1
ATOM 1912 C C . ARG A 1 230 ? 23.820 -11.470 -7.555 1.00 94.06 230 ARG A C 1
ATOM 1914 O O . ARG A 1 230 ? 24.864 -11.618 -6.923 1.00 94.06 230 ARG A O 1
ATOM 1921 N N . VAL A 1 231 ? 23.118 -10.334 -7.520 1.00 94.25 231 VAL A N 1
ATOM 1922 C CA . VAL A 1 231 ? 23.511 -9.174 -6.702 1.00 94.25 231 VAL A CA 1
ATOM 1923 C C . VAL A 1 231 ? 23.545 -9.542 -5.224 1.00 94.25 231 VAL A C 1
ATOM 1925 O O . VAL A 1 231 ? 24.529 -9.248 -4.547 1.00 94.25 231 VAL A O 1
ATOM 1928 N N . ILE A 1 232 ? 22.514 -10.220 -4.716 1.00 92.12 232 ILE A N 1
ATOM 1929 C CA . ILE A 1 232 ? 22.477 -10.662 -3.317 1.00 92.12 232 ILE A CA 1
ATOM 1930 C C . ILE A 1 232 ? 23.615 -11.641 -3.018 1.00 92.12 232 ILE A C 1
ATOM 1932 O O . ILE A 1 232 ? 24.308 -11.459 -2.026 1.00 92.12 232 ILE A O 1
ATOM 1936 N N . GLU A 1 233 ? 23.866 -12.630 -3.872 1.00 87.94 233 GLU A N 1
ATOM 1937 C CA . GLU A 1 233 ? 24.951 -13.601 -3.674 1.00 87.94 233 GLU A CA 1
ATOM 1938 C C . GLU A 1 233 ? 26.346 -12.942 -3.695 1.00 87.94 233 GLU A C 1
ATOM 1940 O O . GLU A 1 233 ? 27.221 -13.339 -2.923 1.00 87.94 233 GLU A O 1
ATOM 1945 N N . LYS A 1 234 ? 26.559 -11.904 -4.521 1.00 87.12 234 LYS A N 1
ATOM 1946 C CA . LYS A 1 234 ? 27.837 -11.167 -4.586 1.00 87.12 234 LYS A CA 1
ATOM 1947 C C . LYS A 1 234 ? 28.031 -10.160 -3.443 1.00 87.12 234 LYS A C 1
ATOM 1949 O O . LYS A 1 234 ? 29.157 -9.988 -2.980 1.00 87.12 234 LYS A O 1
ATOM 1954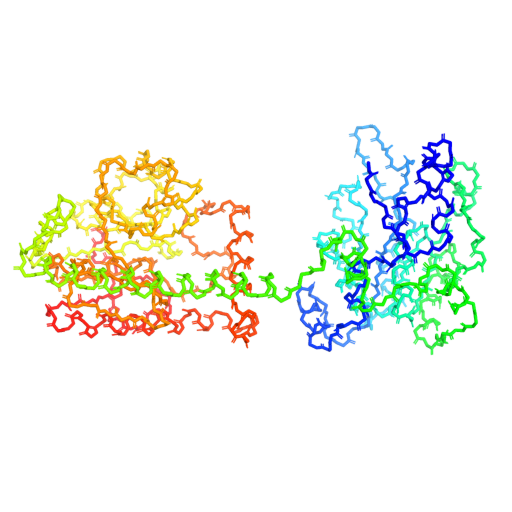 N N . THR A 1 235 ? 26.966 -9.495 -2.994 1.00 87.81 235 THR A N 1
ATOM 1955 C CA . THR A 1 235 ? 27.030 -8.429 -1.968 1.00 87.81 235 THR A CA 1
ATOM 1956 C C . THR A 1 235 ? 26.830 -8.948 -0.550 1.00 87.81 235 THR A C 1
ATOM 1958 O O . THR A 1 235 ? 27.411 -8.433 0.403 1.00 87.81 235 THR A O 1
ATOM 1961 N N . ILE A 1 236 ? 26.033 -10.002 -0.397 1.00 80.31 236 ILE A N 1
ATOM 1962 C CA . ILE A 1 236 ? 25.748 -10.653 0.874 1.00 80.31 236 ILE A CA 1
ATOM 1963 C C . ILE A 1 236 ? 26.546 -11.953 0.907 1.00 80.31 236 ILE A C 1
ATOM 1965 O O . ILE A 1 236 ? 26.028 -13.043 0.671 1.00 80.31 236 ILE A O 1
ATOM 1969 N N . LYS A 1 237 ? 27.832 -11.848 1.266 1.00 63.62 237 LYS A N 1
ATOM 1970 C CA . LYS A 1 237 ? 28.617 -13.006 1.715 1.00 63.62 237 LYS A CA 1
ATOM 1971 C C . LYS A 1 237 ? 28.121 -13.431 3.088 1.00 63.62 237 LYS A C 1
ATOM 1973 O O . LYS A 1 237 ? 28.737 -13.169 4.117 1.00 63.62 237 LYS A O 1
ATOM 1978 N N . THR A 1 238 ? 26.968 -14.068 3.125 1.00 53.97 238 THR A N 1
ATOM 1979 C CA . THR A 1 238 ? 26.596 -14.868 4.277 1.00 53.97 238 THR A CA 1
ATOM 1980 C C . THR A 1 238 ? 26.257 -16.229 3.730 1.00 53.97 238 THR A C 1
ATOM 1982 O O . THR A 1 238 ? 25.196 -16.432 3.149 1.00 53.97 238 THR A O 1
ATOM 1985 N N . ASP A 1 239 ? 27.179 -17.167 3.916 1.00 56.75 239 ASP A N 1
ATOM 1986 C CA . ASP A 1 239 ? 26.808 -18.567 3.928 1.00 56.75 239 ASP A CA 1
ATOM 1987 C C . ASP A 1 239 ? 25.825 -18.699 5.098 1.00 56.75 239 ASP A C 1
ATOM 1989 O O . ASP A 1 239 ? 26.208 -18.786 6.269 1.00 56.75 239 ASP A O 1
ATOM 1993 N N . LEU A 1 240 ? 24.530 -18.522 4.816 1.00 61.41 240 LEU A N 1
ATOM 1994 C CA . LEU A 1 240 ? 23.462 -18.670 5.797 1.00 61.41 240 LEU A CA 1
ATOM 1995 C C . LEU A 1 240 ? 23.315 -20.171 6.022 1.00 61.41 240 LEU A C 1
ATOM 1997 O O . LEU A 1 240 ? 22.352 -20.807 5.587 1.00 61.41 240 LEU A O 1
ATOM 2001 N N . GLY A 1 241 ? 24.331 -20.735 6.673 1.00 59.22 241 GLY A N 1
ATOM 2002 C CA . GLY A 1 241 ? 24.460 -22.148 6.935 1.00 59.22 241 GLY A CA 1
ATOM 2003 C C . GLY A 1 241 ? 23.291 -22.667 7.772 1.00 59.22 241 GLY A C 1
ATOM 2004 O O . GLY A 1 241 ? 22.416 -21.908 8.216 1.00 59.22 241 GLY A O 1
ATOM 2005 N N . PRO A 1 242 ? 23.264 -23.979 8.051 1.00 71.00 242 PRO A N 1
ATOM 2006 C CA . PRO A 1 242 ? 22.236 -24.610 8.877 1.00 71.00 242 PRO A CA 1
ATOM 2007 C C . PRO A 1 242 ? 21.921 -23.836 10.169 1.00 71.00 242 PRO A C 1
ATOM 2009 O O . PRO A 1 242 ? 20.758 -23.747 10.553 1.00 71.00 242 PRO A O 1
ATOM 2012 N N . ALA A 1 243 ? 22.923 -23.182 10.767 1.00 70.94 243 ALA A N 1
ATOM 2013 C CA . ALA A 1 243 ? 22.785 -22.332 11.946 1.00 70.94 243 ALA A CA 1
ATOM 2014 C C . ALA A 1 243 ? 21.847 -21.122 11.760 1.00 70.94 243 ALA A C 1
ATOM 2016 O O . ALA A 1 243 ? 21.065 -20.829 12.661 1.00 70.94 243 ALA A O 1
ATOM 2017 N N . PHE A 1 244 ? 21.852 -20.433 10.612 1.00 69.19 244 PHE A N 1
ATOM 2018 C CA . PHE A 1 244 ? 20.947 -19.297 10.388 1.00 69.19 244 PHE A CA 1
ATOM 2019 C C . PHE A 1 244 ? 19.518 -19.751 10.074 1.00 69.19 244 PHE A C 1
ATOM 2021 O O . PHE A 1 244 ? 18.556 -19.144 10.546 1.00 69.19 244 PHE A O 1
ATOM 2028 N N . ARG A 1 245 ? 19.352 -20.853 9.326 1.00 72.12 245 ARG A N 1
ATOM 2029 C CA . ARG A 1 245 ? 18.032 -21.485 9.137 1.00 72.12 245 ARG A CA 1
ATOM 2030 C C . ARG A 1 245 ? 17.452 -21.942 10.473 1.00 72.12 245 ARG A C 1
ATOM 2032 O O . ARG A 1 245 ? 16.289 -21.662 10.759 1.00 72.12 245 ARG A O 1
ATOM 2039 N N . PHE A 1 246 ? 18.287 -22.550 11.312 1.00 77.50 246 PHE A N 1
ATOM 2040 C CA . PHE A 1 246 ? 17.943 -22.899 12.683 1.00 77.50 246 PHE A CA 1
ATOM 2041 C C . PHE A 1 246 ? 17.608 -21.655 13.509 1.00 77.50 246 PHE A C 1
ATOM 2043 O O . PHE A 1 246 ? 16.577 -21.637 14.162 1.00 77.50 246 PHE A O 1
ATOM 2050 N N . TYR A 1 247 ? 18.379 -20.571 13.417 1.00 75.56 247 TYR A N 1
ATOM 2051 C CA . TYR A 1 247 ? 18.083 -19.302 14.087 1.00 75.56 247 TYR A CA 1
ATOM 2052 C C . TYR A 1 247 ? 16.744 -18.686 13.645 1.00 75.56 247 TYR A C 1
ATOM 2054 O O . TYR A 1 247 ? 15.947 -18.288 14.493 1.00 75.56 247 TYR A O 1
ATOM 2062 N N . LYS A 1 248 ? 16.438 -18.656 12.338 1.00 73.69 248 LYS A N 1
ATOM 2063 C CA . LYS A 1 248 ? 15.130 -18.215 11.818 1.00 73.69 248 LYS A CA 1
ATOM 2064 C C . LYS A 1 248 ? 13.998 -19.092 12.340 1.00 73.69 248 LYS A C 1
ATOM 2066 O O . LYS A 1 248 ? 12.970 -18.562 12.761 1.00 73.69 248 LYS A O 1
ATOM 2071 N N . TRP A 1 249 ? 14.190 -20.409 12.337 1.00 79.94 249 TRP A N 1
ATOM 2072 C CA . TRP A 1 249 ? 13.235 -21.349 12.911 1.00 79.94 249 TRP A CA 1
ATOM 2073 C C . TRP A 1 249 ? 13.065 -21.112 14.417 1.00 79.94 249 TRP A C 1
ATOM 2075 O O . TRP A 1 249 ? 11.939 -20.991 14.877 1.00 79.94 249 TRP A O 1
ATOM 2085 N N . VAL A 1 250 ? 14.147 -20.908 15.173 1.00 81.69 250 VAL A N 1
ATOM 2086 C CA . VAL A 1 250 ? 14.121 -20.564 16.603 1.00 81.69 250 VAL A CA 1
ATOM 2087 C C . VAL A 1 250 ? 13.368 -19.257 16.837 1.00 81.69 250 VAL A C 1
ATOM 2089 O O . VAL A 1 250 ? 12.532 -19.208 17.733 1.00 81.69 250 VAL A O 1
ATOM 2092 N N . ILE A 1 251 ? 13.591 -18.207 16.040 1.00 82.06 251 ILE A N 1
ATOM 2093 C CA . ILE A 1 251 ? 12.831 -16.951 16.139 1.00 82.06 251 ILE A CA 1
ATOM 2094 C C . ILE A 1 251 ? 11.353 -17.187 15.843 1.00 82.06 251 ILE A C 1
ATOM 2096 O O . ILE A 1 251 ? 10.502 -16.714 16.597 1.00 82.06 251 ILE A O 1
ATOM 2100 N N . HIS A 1 252 ? 11.034 -17.889 14.756 1.00 78.19 252 HIS A N 1
ATOM 2101 C CA . HIS A 1 252 ? 9.657 -18.176 14.374 1.00 78.19 252 HIS A CA 1
ATOM 2102 C C . HIS A 1 252 ? 8.948 -18.968 15.476 1.00 78.19 252 HIS A C 1
ATOM 2104 O O . HIS A 1 252 ? 7.922 -18.522 15.985 1.00 78.19 252 HIS A O 1
ATOM 2110 N N . THR A 1 253 ? 9.546 -20.070 15.921 1.00 82.19 253 THR A N 1
ATOM 2111 C CA . THR A 1 253 ? 9.061 -20.917 17.012 1.00 82.19 253 THR A CA 1
ATOM 2112 C C . THR A 1 253 ? 8.924 -20.119 18.306 1.00 82.19 253 THR A C 1
ATOM 2114 O O . THR A 1 253 ? 7.867 -20.151 18.929 1.00 82.19 253 THR A O 1
ATOM 2117 N N . LYS A 1 254 ? 9.916 -19.300 18.677 1.00 81.25 254 LYS A N 1
ATOM 2118 C CA . LYS A 1 254 ? 9.843 -18.399 19.839 1.00 81.25 254 LYS A CA 1
ATOM 2119 C C . LYS A 1 254 ? 8.689 -17.407 19.716 1.00 81.25 254 LYS A C 1
ATOM 2121 O O . LYS A 1 254 ? 8.003 -17.163 20.704 1.00 81.25 254 LYS A O 1
ATOM 2126 N N . ASN A 1 255 ? 8.445 -16.847 18.534 1.00 76.19 255 ASN A N 1
ATOM 2127 C CA . ASN A 1 255 ? 7.349 -15.909 18.296 1.00 76.19 255 ASN A CA 1
ATOM 2128 C C . ASN A 1 255 ? 5.979 -16.596 18.337 1.00 76.19 255 ASN A C 1
ATOM 2130 O O . ASN A 1 255 ? 5.052 -16.043 18.929 1.00 76.19 255 ASN A O 1
ATOM 2134 N N . VAL A 1 256 ? 5.854 -17.799 17.768 1.00 77.88 256 VAL A N 1
ATOM 2135 C CA . VAL A 1 256 ? 4.640 -18.628 17.835 1.00 77.88 256 VAL A CA 1
ATOM 2136 C C . VAL A 1 256 ? 4.342 -18.997 19.284 1.00 77.88 256 VAL A C 1
ATOM 2138 O O . VAL A 1 256 ? 3.254 -18.710 19.775 1.00 77.88 256 VAL A O 1
ATOM 2141 N N . ILE A 1 257 ? 5.333 -19.527 20.003 1.00 82.19 257 ILE A N 1
ATOM 2142 C CA . ILE A 1 257 ? 5.227 -19.878 21.422 1.00 82.19 257 ILE A CA 1
ATOM 2143 C C . ILE A 1 257 ? 4.849 -18.642 22.244 1.00 82.19 257 ILE A C 1
ATOM 2145 O O . ILE A 1 257 ? 3.869 -18.668 22.986 1.00 82.19 257 ILE A O 1
ATOM 2149 N N . ARG A 1 258 ? 5.558 -17.520 22.071 1.00 83.44 258 ARG A N 1
ATOM 2150 C CA . ARG A 1 258 ? 5.273 -16.260 22.776 1.00 83.44 258 ARG A CA 1
ATOM 2151 C C . ARG A 1 258 ? 3.860 -15.750 22.498 1.00 83.44 258 ARG A C 1
ATOM 2153 O O . ARG A 1 258 ? 3.214 -15.260 23.422 1.00 83.44 258 ARG A O 1
ATOM 2160 N N . LYS A 1 259 ? 3.375 -15.852 21.256 1.00 82.56 259 LYS A N 1
ATOM 2161 C CA . LYS A 1 259 ? 1.999 -15.485 20.895 1.00 82.56 259 LYS A CA 1
ATOM 2162 C C . LYS A 1 259 ? 1.000 -16.385 21.624 1.00 82.56 259 LYS A C 1
ATOM 2164 O O . LYS A 1 259 ? 0.113 -15.856 22.285 1.00 82.56 259 LYS A O 1
ATOM 2169 N N . SER A 1 260 ? 1.186 -17.703 21.572 1.00 84.06 260 SER A N 1
ATOM 2170 C CA . SER A 1 260 ? 0.323 -18.680 22.250 1.00 84.06 260 SER A CA 1
ATOM 2171 C C . SER A 1 260 ? 0.283 -18.466 23.766 1.00 84.06 260 SER A C 1
ATOM 2173 O O . SER A 1 260 ? -0.801 -18.403 24.343 1.00 84.06 260 SER A O 1
ATOM 2175 N N . PHE A 1 261 ? 1.436 -18.259 24.412 1.00 87.31 261 PHE A N 1
ATOM 2176 C CA . PHE A 1 261 ? 1.511 -17.935 25.841 1.00 87.31 261 PHE A CA 1
ATOM 2177 C C . PHE A 1 261 ? 0.823 -16.612 26.176 1.00 87.31 261 PHE A C 1
ATOM 2179 O O . PHE A 1 261 ? 0.063 -16.547 27.139 1.00 87.31 261 PHE A O 1
ATOM 2186 N N . ARG A 1 262 ? 1.049 -15.556 25.385 1.00 87.19 262 ARG A N 1
ATOM 2187 C CA . ARG A 1 262 ? 0.391 -14.257 25.582 1.00 87.19 262 ARG A CA 1
ATOM 2188 C C . ARG A 1 262 ? -1.125 -14.380 25.465 1.00 87.19 262 ARG A C 1
ATOM 2190 O O . ARG A 1 262 ? -1.842 -13.861 26.315 1.00 87.19 262 ARG A O 1
ATOM 2197 N N . ASP A 1 263 ? -1.613 -15.043 24.424 1.00 88.56 263 ASP A N 1
ATOM 2198 C CA . ASP A 1 263 ? -3.045 -15.188 24.173 1.00 88.56 263 ASP A CA 1
ATOM 2199 C C . ASP A 1 263 ? -3.695 -16.063 25.267 1.00 88.56 263 ASP A C 1
ATOM 2201 O O . ASP A 1 263 ? -4.773 -15.727 25.764 1.00 88.56 263 ASP A O 1
ATOM 2205 N N . GLY A 1 264 ? -3.000 -17.112 25.729 1.00 89.00 264 GLY A N 1
ATOM 2206 C CA . GLY A 1 264 ? -3.390 -17.914 26.894 1.00 89.00 264 GLY A CA 1
ATOM 2207 C C . GLY A 1 264 ? -3.439 -17.099 28.190 1.00 89.00 264 GLY A C 1
ATOM 2208 O O . GLY A 1 264 ? -4.431 -17.156 28.916 1.00 89.00 264 GLY A O 1
ATOM 2209 N N . TYR A 1 265 ? -2.429 -16.265 28.445 1.00 89.56 265 TYR A N 1
ATOM 2210 C CA . TYR A 1 265 ? -2.390 -15.360 29.595 1.00 89.56 265 TYR A CA 1
ATOM 2211 C C . TYR A 1 265 ? -3.527 -14.330 29.562 1.00 89.56 265 TYR A C 1
ATOM 2213 O O . TYR A 1 265 ? -4.195 -14.111 30.574 1.00 89.56 265 TYR A O 1
ATOM 2221 N N . ILE A 1 266 ? -3.794 -13.704 28.410 1.00 89.25 266 ILE A N 1
ATOM 2222 C CA . ILE A 1 266 ? -4.905 -12.752 28.255 1.00 89.25 266 ILE A CA 1
ATOM 2223 C C . ILE A 1 266 ? -6.240 -13.453 28.513 1.00 89.25 266 ILE A C 1
ATOM 2225 O O . ILE A 1 266 ? -7.088 -12.900 29.215 1.00 89.25 266 ILE A O 1
ATOM 2229 N N . ALA A 1 267 ? -6.422 -14.670 27.995 1.00 89.69 267 ALA A N 1
ATOM 2230 C CA . ALA A 1 267 ? -7.646 -15.433 28.196 1.00 89.69 267 ALA A CA 1
ATOM 2231 C C . ALA A 1 267 ? -7.850 -15.831 29.666 1.00 89.69 267 ALA A C 1
ATOM 2233 O O . ALA A 1 267 ? -8.929 -15.596 30.212 1.00 89.69 267 ALA A O 1
ATOM 2234 N N . PHE A 1 268 ? -6.817 -16.371 30.316 1.00 91.25 268 PHE A N 1
ATOM 2235 C CA . PHE A 1 268 ? -6.865 -16.777 31.720 1.00 91.25 268 PHE A CA 1
ATOM 2236 C C . PHE A 1 268 ? -7.058 -15.578 32.656 1.00 91.25 268 PHE A C 1
ATOM 2238 O O . PHE A 1 268 ? -7.986 -15.555 33.461 1.00 91.25 268 PHE A O 1
ATOM 2245 N N . SER A 1 269 ? -6.254 -14.523 32.498 1.00 89.81 269 SER A N 1
ATOM 2246 C CA . SER A 1 269 ? -6.418 -13.294 33.284 1.00 89.81 269 SER A CA 1
ATOM 2247 C C . SER A 1 269 ? -7.775 -12.628 33.029 1.00 89.81 269 SER A C 1
ATOM 2249 O O . SER A 1 269 ? -8.377 -12.087 33.952 1.00 89.81 269 SER A O 1
ATOM 2251 N N . GLY A 1 270 ? -8.298 -12.698 31.802 1.00 90.44 270 GLY A N 1
ATOM 2252 C CA . GLY A 1 270 ? -9.630 -12.210 31.447 1.00 90.44 270 GLY A CA 1
ATOM 2253 C C . GLY A 1 270 ? -10.756 -12.964 32.143 1.00 90.44 270 GLY A C 1
ATOM 2254 O O . GLY A 1 270 ? -11.706 -12.336 32.614 1.00 90.44 270 GLY A O 1
ATOM 2255 N N . MET A 1 271 ? -10.628 -14.285 32.268 1.00 91.44 271 MET A N 1
ATOM 2256 C CA . MET A 1 271 ? -11.536 -15.109 33.065 1.00 91.44 271 MET A CA 1
ATOM 2257 C C . MET A 1 271 ? -11.531 -14.663 34.533 1.00 91.44 271 MET A C 1
ATOM 2259 O O . MET A 1 271 ? -12.596 -14.378 35.079 1.00 91.44 271 MET A O 1
ATOM 2263 N N . LEU A 1 272 ? -10.348 -14.491 35.136 1.00 91.81 272 LEU A N 1
ATOM 2264 C CA . LEU A 1 272 ? -10.221 -14.003 36.516 1.00 91.81 272 LEU A CA 1
ATOM 2265 C C . LEU A 1 272 ? -10.848 -12.609 36.697 1.00 91.81 272 LEU A C 1
ATOM 2267 O O . LEU A 1 272 ? -11.635 -12.407 37.622 1.00 91.81 272 LEU A O 1
ATOM 2271 N N . ARG A 1 273 ? -10.598 -11.670 35.770 1.00 91.75 273 ARG A N 1
ATOM 2272 C CA . ARG A 1 273 ? -11.212 -10.325 35.786 1.00 91.75 273 ARG A CA 1
ATOM 2273 C C . ARG A 1 273 ? -12.738 -10.378 35.750 1.00 91.75 273 ARG A C 1
ATOM 2275 O O . ARG A 1 273 ? -13.397 -9.613 36.467 1.00 91.75 273 ARG A O 1
ATOM 2282 N N . CYS A 1 274 ? -13.302 -11.272 34.935 1.00 89.19 274 CYS A N 1
ATOM 2283 C CA . CYS A 1 274 ? -14.749 -11.482 34.853 1.00 89.19 274 CYS A CA 1
ATOM 2284 C C . CYS A 1 274 ? -15.326 -12.011 36.174 1.00 89.19 274 CYS A C 1
ATOM 2286 O O . CYS A 1 274 ? -16.408 -11.576 36.559 1.00 89.19 274 CYS A O 1
ATOM 2288 N N . MET A 1 275 ? -14.582 -12.854 36.896 1.00 90.38 275 MET A N 1
ATOM 2289 C CA . MET A 1 275 ? -14.940 -13.356 38.233 1.00 90.38 275 MET A CA 1
ATOM 2290 C C . MET A 1 275 ? -14.744 -12.324 39.357 1.00 90.38 275 MET A C 1
ATOM 2292 O O . MET A 1 275 ? -15.078 -12.599 40.503 1.00 90.38 275 MET A O 1
ATOM 2296 N N . GLY A 1 276 ? -14.204 -11.138 39.056 1.00 88.56 276 GLY A N 1
ATOM 2297 C CA . GLY A 1 276 ? -13.923 -10.104 40.060 1.00 88.56 276 GLY A CA 1
ATOM 2298 C C . GLY A 1 276 ? -12.511 -10.149 40.647 1.00 88.56 276 GLY A C 1
ATOM 2299 O O . GLY A 1 276 ? -12.160 -9.273 41.433 1.00 88.56 276 GLY A O 1
ATOM 2300 N N . LEU A 1 277 ? -11.678 -11.103 40.230 1.00 88.56 277 LEU A N 1
ATOM 2301 C CA . LEU A 1 277 ? -10.314 -11.292 40.721 1.00 88.56 277 LEU A CA 1
ATOM 2302 C C . LEU A 1 277 ? -9.296 -10.512 39.872 1.00 88.56 277 LEU A C 1
ATOM 2304 O O . LEU A 1 277 ? -9.515 -10.259 38.687 1.00 88.56 277 LEU A O 1
ATOM 2308 N N . CYS A 1 278 ? -8.165 -10.133 40.478 1.00 83.88 278 CYS A N 1
ATOM 2309 C CA . CYS A 1 278 ? -7.009 -9.524 39.795 1.00 83.88 278 CYS A CA 1
ATOM 2310 C C . CYS A 1 278 ? -7.346 -8.311 38.894 1.00 83.88 278 CYS A C 1
ATOM 2312 O O . CYS A 1 278 ? -6.713 -8.096 37.857 1.00 83.88 278 CYS A O 1
ATOM 2314 N N . ARG A 1 279 ? -8.356 -7.504 39.260 1.00 85.19 279 ARG A N 1
ATOM 2315 C CA . ARG A 1 279 ? -8.743 -6.308 38.494 1.00 85.19 279 ARG A CA 1
ATOM 2316 C C . ARG A 1 279 ? -7.738 -5.173 38.699 1.00 85.19 279 ARG A C 1
ATOM 2318 O O . ARG A 1 279 ? -7.678 -4.569 39.768 1.00 85.19 279 ARG A O 1
ATOM 2325 N N . THR A 1 280 ? -7.008 -4.844 37.636 1.00 89.06 280 THR A N 1
ATOM 2326 C CA . THR A 1 280 ? -6.172 -3.635 37.544 1.00 89.06 280 THR A CA 1
ATOM 2327 C C . THR A 1 280 ? -7.022 -2.359 37.577 1.00 89.06 280 THR A C 1
ATOM 2329 O O . THR A 1 280 ? -8.239 -2.428 37.405 1.00 89.06 280 THR A O 1
ATOM 2332 N N . ALA A 1 281 ? -6.400 -1.183 37.736 1.00 91.75 281 ALA A N 1
ATOM 2333 C CA . ALA A 1 281 ? -7.100 0.107 37.668 1.00 91.75 281 ALA A CA 1
ATOM 2334 C C . ALA A 1 281 ? -7.925 0.253 36.374 1.00 91.75 281 ALA A C 1
ATOM 2336 O O . ALA A 1 281 ? -9.126 0.497 36.433 1.00 91.75 281 ALA A O 1
ATOM 2337 N N . ASN A 1 282 ? -7.321 -0.047 35.218 1.00 92.56 282 ASN A N 1
ATOM 2338 C CA . ASN A 1 282 ? -8.025 -0.076 33.934 1.00 92.56 282 ASN A CA 1
ATOM 2339 C C . ASN A 1 282 ? -9.177 -1.100 33.909 1.00 92.56 282 ASN A C 1
ATOM 2341 O O . ASN A 1 282 ? -10.237 -0.830 33.362 1.00 92.56 282 ASN A O 1
ATOM 2345 N N . SER A 1 283 ? -9.010 -2.268 34.537 1.00 90.94 283 SER A N 1
ATOM 2346 C CA . SER A 1 283 ? -10.083 -3.274 34.605 1.00 90.94 283 SER A CA 1
ATOM 2347 C C . SER A 1 283 ? -11.255 -2.818 35.477 1.00 90.94 283 SER A C 1
ATOM 2349 O O . SER A 1 283 ? -12.398 -3.162 35.191 1.00 90.94 283 SER A O 1
ATOM 2351 N N . LYS A 1 284 ? -10.983 -2.061 36.547 1.00 94.19 284 LYS A N 1
ATOM 2352 C CA . LYS A 1 284 ? -12.016 -1.439 37.387 1.00 94.19 284 LYS A CA 1
ATOM 2353 C C . LYS A 1 284 ? -12.740 -0.328 36.625 1.00 94.19 284 LYS A C 1
ATOM 2355 O O . LYS A 1 284 ? -13.962 -0.277 36.688 1.00 94.19 284 LYS A O 1
ATOM 2360 N N . LEU A 1 285 ? -12.005 0.481 35.858 1.00 95.25 285 LEU A N 1
ATOM 2361 C CA . LEU A 1 285 ? -12.572 1.502 34.976 1.00 95.25 285 LEU A CA 1
ATOM 2362 C C . LEU A 1 285 ? -13.455 0.879 33.885 1.00 95.25 285 LEU A C 1
ATOM 2364 O O . LEU A 1 285 ? -14.610 1.245 33.748 1.00 95.25 285 LEU A O 1
ATOM 2368 N N . LEU A 1 286 ? -12.979 -0.137 33.163 1.00 94.38 286 LEU A N 1
ATOM 2369 C CA . LEU A 1 286 ? -13.808 -0.844 32.180 1.00 94.38 286 LEU A CA 1
ATOM 2370 C C . LEU A 1 286 ? -15.024 -1.525 32.836 1.00 94.38 286 LEU A C 1
ATOM 2372 O O . LEU A 1 286 ? -16.088 -1.634 32.231 1.00 94.38 286 LEU A O 1
ATOM 2376 N N . TYR A 1 287 ? -14.900 -1.984 34.084 1.00 94.81 287 TYR A N 1
ATOM 2377 C CA . TYR A 1 287 ? -16.032 -2.535 34.829 1.00 94.81 287 TYR A CA 1
ATOM 2378 C C . TYR A 1 287 ? -17.080 -1.475 35.186 1.00 94.81 287 TYR A C 1
ATOM 2380 O O . TYR A 1 287 ? -18.265 -1.793 35.137 1.00 94.81 287 TYR A O 1
ATOM 2388 N N . SER A 1 288 ? -16.685 -0.237 35.503 1.00 96.06 288 SER A N 1
ATOM 2389 C CA . SER A 1 288 ? -17.634 0.829 35.869 1.00 96.06 288 SER A CA 1
ATOM 2390 C C . SER A 1 288 ? -18.555 1.246 34.718 1.00 96.06 288 SER A C 1
ATOM 2392 O O . SER A 1 288 ? -19.619 1.804 34.961 1.00 96.06 288 SER A O 1
ATOM 2394 N N . TYR A 1 289 ? -18.187 0.923 33.476 1.00 97.00 289 TYR A N 1
ATOM 2395 C CA . TYR A 1 289 ? -19.044 1.115 32.309 1.00 97.00 289 TYR A CA 1
ATOM 2396 C C . TYR A 1 289 ? -20.130 0.049 32.154 1.00 97.00 289 TYR A C 1
ATOM 2398 O O . TYR A 1 289 ? -21.089 0.279 31.422 1.00 97.00 289 TYR A O 1
ATOM 2406 N N . LYS A 1 290 ? -20.023 -1.100 32.833 1.00 95.69 290 LYS A N 1
ATOM 2407 C CA . LYS A 1 290 ? -21.014 -2.175 32.720 1.00 95.69 290 LYS A CA 1
ATOM 2408 C C . LYS A 1 290 ? -22.386 -1.679 33.170 1.00 95.69 290 LYS A C 1
ATOM 2410 O O . LYS A 1 290 ? -22.540 -1.288 34.324 1.00 95.69 290 LYS A O 1
ATOM 2415 N N . ASN A 1 291 ? -23.388 -1.770 32.296 1.00 96.94 291 ASN A N 1
ATOM 2416 C CA . ASN A 1 291 ? -24.758 -1.306 32.559 1.00 96.94 291 ASN A CA 1
ATOM 2417 C C . ASN A 1 291 ? -24.874 0.175 32.980 1.00 96.94 291 ASN A C 1
ATOM 2419 O O . ASN A 1 291 ? -25.880 0.551 33.583 1.00 96.94 291 ASN A O 1
ATOM 2423 N N . LYS A 1 292 ? -23.875 1.017 32.682 1.00 97.94 292 LYS A N 1
ATOM 2424 C CA . LYS A 1 292 ? -23.886 2.447 33.031 1.00 97.94 292 LYS A CA 1
ATOM 2425 C C . LYS A 1 292 ? -25.082 3.194 32.426 1.00 97.94 292 LYS A C 1
ATOM 2427 O O . LYS A 1 292 ? -25.561 4.147 33.027 1.00 97.94 292 LYS A O 1
ATOM 2432 N N . HIS A 1 293 ? -25.573 2.731 31.281 1.00 98.25 293 HIS A N 1
ATOM 2433 C CA . HIS A 1 293 ? -26.664 3.340 30.520 1.00 98.25 293 HIS A CA 1
ATOM 2434 C C . HIS A 1 293 ? -27.873 2.416 30.401 1.00 98.25 293 HIS A C 1
ATOM 2436 O O . HIS A 1 293 ? -28.536 2.356 29.364 1.00 98.25 293 HIS A O 1
ATOM 2442 N N . LYS A 1 294 ? -28.140 1.640 31.458 1.00 97.44 294 LYS A N 1
ATOM 2443 C CA . LYS A 1 294 ? -29.202 0.635 31.454 1.00 97.44 294 LYS A CA 1
ATOM 2444 C C . LYS A 1 294 ? -30.544 1.242 31.029 1.00 97.44 294 LYS A C 1
ATOM 2446 O O . LYS A 1 294 ? -31.082 2.093 31.730 1.00 97.44 294 LYS A O 1
ATOM 2451 N N . GLY A 1 295 ? -31.096 0.747 29.922 1.00 92.69 295 GLY A N 1
ATOM 2452 C CA . GLY A 1 295 ? -32.411 1.155 29.413 1.00 92.69 295 GLY A CA 1
ATOM 2453 C C . GLY A 1 295 ? -32.432 2.458 28.606 1.00 92.69 295 GLY A C 1
ATOM 2454 O O . GLY A 1 295 ? -33.505 2.859 28.167 1.00 92.69 295 GLY A O 1
ATOM 2455 N N . GLN A 1 296 ? -31.285 3.107 28.401 1.00 98.19 296 GLN A N 1
ATOM 2456 C CA . GLN A 1 296 ? -31.165 4.277 27.528 1.00 98.19 296 GLN A CA 1
ATOM 2457 C C . GLN A 1 296 ? -30.890 3.853 26.078 1.00 98.19 296 GLN A C 1
ATOM 2459 O O . GLN A 1 296 ? -30.521 2.704 25.819 1.00 98.19 296 GLN A O 1
ATOM 2464 N N . ARG A 1 297 ? -31.009 4.802 25.142 1.00 98.06 297 ARG A N 1
ATOM 2465 C CA . ARG A 1 297 ? -30.569 4.643 23.749 1.00 98.06 297 ARG A CA 1
ATOM 2466 C C . ARG A 1 297 ? -29.246 5.360 23.478 1.00 98.06 297 ARG A C 1
ATOM 2468 O O . ARG A 1 297 ? -28.894 6.284 24.211 1.00 98.06 297 ARG A O 1
ATOM 2475 N N . CYS A 1 298 ? -28.529 4.939 22.441 1.00 98.69 298 CYS A N 1
ATOM 2476 C CA . CYS A 1 298 ? -27.363 5.661 21.929 1.00 98.69 298 CYS A CA 1
ATOM 2477 C C . CYS A 1 298 ? -27.280 5.659 20.404 1.00 98.69 298 CYS A C 1
ATOM 2479 O O . CYS A 1 298 ? -27.859 4.803 19.729 1.00 98.69 298 CYS A O 1
ATOM 2481 N N . PHE A 1 299 ? -26.495 6.600 19.884 1.00 98.62 299 PHE A N 1
ATOM 2482 C CA . PHE A 1 299 ? -26.191 6.748 18.466 1.00 98.62 299 PHE A CA 1
ATOM 2483 C C . PHE A 1 299 ? -24.696 6.531 18.229 1.00 98.62 299 PHE A C 1
ATOM 2485 O O . PHE A 1 299 ? -23.849 7.193 18.832 1.00 98.62 299 PHE A O 1
ATOM 2492 N N . LEU A 1 300 ? -24.361 5.583 17.358 1.00 98.31 300 LEU A N 1
ATOM 2493 C CA . LEU A 1 300 ? -22.985 5.259 16.999 1.00 98.31 300 LEU A CA 1
ATOM 2494 C C . LEU A 1 300 ? -22.639 5.958 15.687 1.00 98.31 300 LEU A C 1
ATOM 2496 O O . LEU A 1 300 ? -23.177 5.612 14.633 1.00 98.31 300 LEU A O 1
ATOM 2500 N N . VAL A 1 301 ? -21.750 6.945 15.772 1.00 96.81 301 VAL A N 1
ATOM 2501 C CA . VAL A 1 301 ? -21.392 7.837 14.670 1.00 96.81 301 VAL A CA 1
ATOM 2502 C C . VAL A 1 301 ? -20.228 7.244 13.883 1.00 96.81 301 VAL A C 1
ATOM 2504 O O . VAL A 1 301 ? -19.084 7.202 14.348 1.00 96.81 301 VAL A O 1
ATOM 2507 N N . GLY A 1 302 ? -20.540 6.745 12.689 1.00 92.31 302 GLY A N 1
ATOM 2508 C CA . GLY A 1 302 ? -19.565 6.406 11.662 1.00 92.31 302 GLY A CA 1
ATOM 2509 C C . GLY A 1 302 ? -19.125 7.633 10.864 1.00 92.31 302 GLY A C 1
ATOM 2510 O O . GLY A 1 302 ? -19.597 8.746 11.082 1.00 92.31 302 GLY A O 1
ATOM 2511 N N . ASN A 1 303 ? -18.218 7.414 9.914 1.00 88.62 303 ASN A N 1
ATOM 2512 C CA . ASN A 1 303 ? -17.612 8.494 9.132 1.00 88.62 303 ASN A CA 1
ATOM 2513 C C . ASN A 1 303 ? -18.031 8.486 7.660 1.00 88.62 303 ASN A C 1
ATOM 2515 O O . ASN A 1 303 ? -17.408 9.176 6.858 1.00 88.62 303 ASN A O 1
ATOM 2519 N N . GLY A 1 304 ? -19.047 7.703 7.300 1.00 86.00 304 GLY A N 1
ATOM 2520 C CA . GLY A 1 304 ? -19.495 7.572 5.921 1.00 86.00 304 GLY A CA 1
ATOM 2521 C C . GLY A 1 304 ? -20.217 8.820 5.383 1.00 86.00 304 GLY A C 1
ATOM 2522 O O . GLY A 1 304 ? -20.590 9.710 6.153 1.00 86.00 304 GLY A O 1
ATOM 2523 N N . PRO A 1 305 ? -20.360 8.928 4.050 1.00 84.06 305 PRO A N 1
ATOM 2524 C CA . PRO A 1 305 ? -20.727 10.161 3.347 1.00 84.06 305 PRO A CA 1
ATOM 2525 C C . PRO A 1 305 ? -22.179 10.618 3.544 1.00 84.06 305 PRO A C 1
ATOM 2527 O O . PRO A 1 305 ? -22.489 11.767 3.244 1.00 84.06 305 PRO A O 1
ATOM 2530 N N . SER A 1 306 ? -23.082 9.767 4.042 1.00 85.62 306 SER A N 1
ATOM 2531 C CA . SER A 1 306 ? -24.488 10.151 4.269 1.00 85.62 306 SER A CA 1
ATOM 2532 C C . SER A 1 306 ? -24.717 11.046 5.492 1.00 85.62 306 SER A C 1
ATOM 2534 O O . SER A 1 306 ? -25.831 11.547 5.684 1.00 85.62 306 SER A O 1
ATOM 2536 N N . MET A 1 307 ? -23.688 11.240 6.319 1.00 88.88 307 MET A N 1
ATOM 2537 C CA . MET A 1 307 ? -23.734 12.087 7.509 1.00 88.88 307 MET A CA 1
ATOM 2538 C C . MET A 1 307 ? -23.732 13.573 7.173 1.00 88.88 307 MET A C 1
ATOM 2540 O O . MET A 1 307 ? -23.030 14.024 6.269 1.00 88.88 307 MET A O 1
ATOM 2544 N N . ARG A 1 308 ? -24.470 14.356 7.963 1.00 91.38 308 ARG A N 1
ATOM 2545 C CA . ARG A 1 308 ? -24.465 15.823 7.909 1.00 91.38 308 ARG A CA 1
ATOM 2546 C C . ARG A 1 308 ? -24.080 16.388 9.270 1.00 91.38 308 ARG A C 1
ATOM 2548 O O . ARG A 1 308 ? -24.448 15.830 10.300 1.00 91.38 308 ARG A O 1
ATOM 2555 N N . LEU A 1 309 ? -23.404 17.538 9.283 1.00 92.31 309 LEU A N 1
ATOM 2556 C CA . LEU A 1 309 ? -23.073 18.236 10.534 1.00 92.31 309 LEU A CA 1
ATOM 2557 C C . LEU A 1 309 ? -24.331 18.587 11.342 1.00 92.31 309 LEU A C 1
ATOM 2559 O O . LEU A 1 309 ? -24.347 18.412 12.556 1.00 92.31 309 LEU A O 1
ATOM 2563 N N . SER A 1 310 ? -25.417 18.968 10.664 1.00 93.19 310 SER A N 1
ATOM 2564 C CA . SER A 1 310 ? -26.700 19.255 11.310 1.00 93.19 310 SER A CA 1
ATOM 2565 C C . SER A 1 310 ? -27.322 18.041 12.012 1.00 93.19 310 SER A C 1
ATOM 2567 O O . SER A 1 310 ? -28.046 18.225 12.986 1.00 93.19 310 SER A O 1
ATOM 2569 N N . ASP A 1 311 ? -27.026 16.808 11.576 1.00 95.00 311 ASP A N 1
ATOM 2570 C CA . ASP A 1 311 ? -27.488 15.603 12.276 1.00 95.00 311 ASP A CA 1
ATOM 2571 C C . ASP A 1 311 ? -26.807 15.484 13.647 1.00 95.00 311 ASP A C 1
ATOM 2573 O O . ASP A 1 311 ? -27.460 15.190 14.646 1.00 95.00 311 ASP A O 1
ATOM 2577 N N . LEU A 1 312 ? -25.498 15.755 13.705 1.00 96.25 312 LEU A N 1
ATOM 2578 C CA . LEU A 1 312 ? -24.712 15.718 14.942 1.00 96.25 312 LEU A CA 1
ATOM 2579 C C . LEU A 1 312 ? -25.191 16.784 15.934 1.00 96.25 312 LEU A C 1
ATOM 2581 O O . LEU A 1 312 ? -25.360 16.514 17.124 1.00 96.25 312 LEU A O 1
ATOM 2585 N N . GLU A 1 313 ? -25.470 17.985 15.434 1.00 96.00 313 GLU A N 1
ATOM 2586 C CA . GLU A 1 313 ? -26.002 19.085 16.240 1.00 96.00 313 GLU A CA 1
ATOM 2587 C C . GLU A 1 313 ? -27.411 18.794 16.750 1.00 96.00 313 GLU A C 1
ATOM 2589 O O . GLU A 1 313 ? -27.703 19.072 17.914 1.00 96.00 313 GLU A O 1
ATOM 2594 N N . GLY A 1 314 ? -28.258 18.180 15.920 1.00 96.81 314 GLY A N 1
ATOM 2595 C CA . GLY A 1 314 ? -29.586 17.714 16.315 1.00 96.81 314 GLY A CA 1
ATOM 2596 C C . GLY A 1 314 ? -29.528 16.692 17.451 1.00 96.81 314 GLY A C 1
ATOM 2597 O O . GLY A 1 314 ? -30.217 16.855 18.458 1.00 96.81 314 GLY A O 1
ATOM 2598 N N . LEU A 1 315 ? -28.647 15.690 17.348 1.00 97.38 315 LEU A N 1
ATOM 2599 C CA . LEU A 1 315 ? -28.434 14.703 18.416 1.00 97.38 315 LEU A CA 1
ATOM 2600 C C . LEU A 1 315 ? -27.962 15.359 19.721 1.00 97.38 315 LEU A C 1
ATOM 2602 O O . LEU A 1 315 ? -28.507 15.055 20.782 1.00 97.38 315 LEU A O 1
ATOM 2606 N N . GLN A 1 316 ? -27.003 16.292 19.655 1.00 96.75 316 GLN A N 1
ATOM 2607 C CA . GLN A 1 316 ? -26.547 17.027 20.843 1.00 96.75 316 GLN A CA 1
ATOM 2608 C C . GLN A 1 316 ? -27.669 17.857 21.463 1.00 96.75 316 GLN A C 1
ATOM 2610 O O . GLN A 1 316 ? -27.867 17.823 22.677 1.00 96.75 316 GLN A O 1
ATOM 2615 N N . LYS A 1 317 ? -28.413 18.601 20.639 1.00 96.88 317 LYS A N 1
ATOM 2616 C CA . LYS A 1 317 ? -29.525 19.446 21.085 1.00 96.88 317 LYS A CA 1
ATOM 2617 C C . LYS A 1 317 ? -30.612 18.625 21.782 1.00 96.88 317 LYS A C 1
ATOM 2619 O O . LYS A 1 317 ? -31.173 19.086 22.773 1.00 96.88 317 LYS A O 1
ATOM 2624 N N . ASN A 1 318 ? -30.865 17.413 21.297 1.00 96.75 318 ASN A N 1
ATOM 2625 C CA . ASN A 1 318 ? -31.852 16.495 21.861 1.00 96.75 318 ASN A CA 1
ATOM 2626 C C . ASN A 1 318 ? -31.310 15.678 23.052 1.00 96.75 318 ASN A C 1
ATOM 2628 O O . ASN A 1 318 ? -32.048 14.884 23.633 1.00 96.75 318 ASN A O 1
ATOM 2632 N N . GLY A 1 319 ? -30.053 15.898 23.458 1.00 96.31 319 GLY A N 1
ATOM 2633 C CA . GLY A 1 319 ? -29.434 15.235 24.607 1.00 96.31 319 GLY A CA 1
ATOM 2634 C C . GLY A 1 319 ? -29.177 13.743 24.390 1.00 96.31 319 GLY A C 1
ATOM 2635 O O . GLY A 1 319 ? -29.145 12.979 25.357 1.00 96.31 319 GLY A O 1
ATOM 2636 N N . GLU A 1 320 ? -29.036 13.315 23.135 1.00 97.94 320 GLU A N 1
ATOM 2637 C CA . GLU A 1 320 ? -28.768 11.921 22.794 1.00 97.94 320 GLU A CA 1
ATOM 2638 C C . GLU A 1 320 ? -27.328 11.536 23.133 1.00 97.94 320 GLU A C 1
ATOM 2640 O O . GLU A 1 320 ? -26.391 12.293 22.882 1.00 97.94 320 GLU A O 1
ATOM 2645 N N . ILE A 1 321 ? -27.139 10.319 23.650 1.00 98.62 321 ILE A N 1
ATOM 2646 C CA . ILE A 1 321 ? -25.800 9.803 23.946 1.00 98.62 321 ILE A CA 1
ATOM 2647 C C . ILE A 1 321 ? -25.153 9.326 22.650 1.00 98.62 321 ILE A C 1
ATOM 2649 O O . ILE A 1 321 ? -25.696 8.454 21.960 1.00 98.62 321 ILE A O 1
ATOM 2653 N N . THR A 1 322 ? -23.969 9.844 22.340 1.00 98.56 322 THR A N 1
ATOM 2654 C CA . THR A 1 322 ? -23.296 9.592 21.061 1.00 98.56 322 THR A CA 1
ATOM 2655 C C . THR A 1 322 ? -21.897 9.006 21.227 1.00 98.56 322 THR A C 1
ATOM 2657 O O . THR A 1 322 ? -21.140 9.357 22.135 1.00 98.56 322 THR A O 1
ATOM 2660 N N . PHE A 1 323 ? -21.545 8.065 20.348 1.00 98.62 323 PHE A N 1
ATOM 2661 C CA . PHE A 1 323 ? -20.198 7.497 20.266 1.00 98.62 323 PHE A CA 1
ATOM 2662 C C . PHE A 1 323 ? -19.539 8.006 18.983 1.00 98.62 323 PHE A C 1
ATOM 2664 O O . PHE A 1 323 ? -20.096 7.820 17.906 1.00 98.62 323 PHE A O 1
ATOM 2671 N N . GLY A 1 324 ? -18.358 8.613 19.083 1.00 97.25 324 GLY A N 1
ATOM 2672 C CA . GLY A 1 324 ? -17.562 9.064 17.937 1.00 97.25 324 GLY A CA 1
ATOM 2673 C C . GLY A 1 324 ? -16.366 8.151 17.678 1.00 97.25 324 GLY A C 1
ATOM 2674 O O . GLY A 1 324 ? -15.875 7.489 18.596 1.00 97.25 324 GLY A O 1
ATOM 2675 N N . CYS A 1 325 ? -15.864 8.106 16.441 1.00 94.69 325 CYS A N 1
ATOM 2676 C CA . CYS A 1 325 ? -14.726 7.250 16.114 1.00 94.69 325 CYS A CA 1
ATOM 2677 C C . CYS A 1 325 ? -13.775 7.785 15.033 1.00 94.69 325 CYS A C 1
ATOM 2679 O O . CYS A 1 325 ? -14.110 8.644 14.215 1.00 94.69 325 CYS A O 1
ATOM 2681 N N . ASN A 1 326 ? -12.574 7.201 14.998 1.00 90.81 326 ASN A N 1
ATOM 2682 C CA . ASN A 1 326 ? -11.546 7.435 13.979 1.00 90.81 326 ASN A CA 1
ATOM 2683 C C . ASN A 1 326 ? -11.174 8.909 13.800 1.00 90.81 326 ASN A C 1
ATOM 2685 O O . ASN A 1 326 ? -10.501 9.430 14.681 1.00 90.81 326 ASN A O 1
ATOM 2689 N N . LEU A 1 327 ? -11.537 9.540 12.677 1.00 90.19 327 LEU A N 1
ATOM 2690 C CA . LEU A 1 327 ? -11.178 10.927 12.353 1.00 90.19 327 LEU A CA 1
ATOM 2691 C C . LEU A 1 327 ? -12.390 11.860 12.358 1.00 90.19 327 LEU A C 1
ATOM 2693 O O . LEU A 1 327 ? -12.351 12.924 11.746 1.00 90.19 327 LEU A O 1
ATOM 2697 N N . VAL A 1 328 ? -13.464 11.481 13.064 1.00 92.50 328 VAL A N 1
ATOM 2698 C CA . VAL A 1 328 ? -14.629 12.358 13.254 1.00 92.50 328 VAL A CA 1
ATOM 2699 C C . VAL A 1 328 ? -14.246 13.681 13.936 1.00 92.50 328 VAL A C 1
ATOM 2701 O O . VAL A 1 328 ? -14.929 14.684 13.758 1.00 92.50 328 VAL A O 1
ATOM 2704 N N . THR A 1 329 ? -13.111 13.719 14.645 1.00 93.31 329 THR A N 1
ATOM 2705 C CA . THR A 1 329 ? -12.514 14.939 15.214 1.00 93.31 329 THR A CA 1
ATOM 2706 C C . THR A 1 329 ? -12.297 16.046 14.190 1.00 93.31 329 THR A C 1
ATOM 2708 O O . THR A 1 329 ? -12.401 17.208 14.545 1.00 93.31 329 THR A O 1
ATOM 2711 N N . LYS A 1 330 ? -12.072 15.732 12.912 1.00 90.56 330 LYS A N 1
ATOM 2712 C CA . LYS A 1 330 ? -11.918 16.755 11.863 1.00 90.56 330 LYS A CA 1
ATOM 2713 C C . LYS A 1 330 ? -13.191 17.562 11.592 1.00 90.56 330 LYS A C 1
ATOM 2715 O O . LYS A 1 330 ? -13.132 18.626 10.985 1.00 90.56 330 LYS A O 1
ATOM 2720 N N . ALA A 1 331 ? -14.347 17.069 12.033 1.00 91.69 331 ALA A N 1
ATOM 2721 C CA . ALA A 1 331 ? -15.589 17.828 11.987 1.00 91.69 331 ALA A CA 1
ATOM 2722 C C . ALA A 1 331 ? -15.703 18.842 13.142 1.00 91.69 331 ALA A C 1
ATOM 2724 O O . ALA A 1 331 ? -16.521 19.751 13.054 1.00 91.69 331 ALA A O 1
ATOM 2725 N N . PHE A 1 332 ? -14.906 18.715 14.211 1.00 94.31 332 PHE A N 1
ATOM 2726 C CA . PHE A 1 332 ? -15.092 19.442 15.476 1.00 94.31 332 PHE A CA 1
ATOM 2727 C C . PHE A 1 332 ? -14.949 20.962 15.376 1.00 94.31 332 PHE A C 1
ATOM 2729 O O . PHE A 1 332 ? -15.512 21.661 16.219 1.00 94.31 332 PHE A O 1
ATOM 2736 N N . ASP A 1 333 ? -14.243 21.467 14.367 1.00 92.12 333 ASP A N 1
ATOM 2737 C CA . ASP A 1 333 ? -14.108 22.909 14.122 1.00 92.12 333 ASP A CA 1
ATOM 2738 C C . ASP A 1 333 ? -15.330 23.496 13.402 1.00 92.12 333 ASP A C 1
ATOM 2740 O O . ASP A 1 333 ? -15.560 24.701 13.429 1.00 92.12 333 ASP A O 1
ATOM 2744 N N . GLN A 1 334 ? -16.134 22.639 12.769 1.00 93.00 334 GLN A N 1
ATOM 2745 C CA . GLN A 1 334 ? -17.315 23.018 11.989 1.00 93.00 334 GLN A CA 1
ATOM 2746 C C . GLN A 1 334 ? -18.624 22.746 12.736 1.00 93.00 334 GLN A C 1
ATOM 2748 O O . GLN A 1 334 ? -19.698 23.027 12.213 1.00 93.00 334 GLN A O 1
ATOM 2753 N N . THR A 1 335 ? -18.555 22.175 13.940 1.00 94.31 335 THR A N 1
ATOM 2754 C CA . THR A 1 335 ? -19.731 21.886 14.759 1.00 94.31 335 THR A CA 1
ATOM 2755 C C . THR A 1 335 ? -19.441 22.007 16.249 1.00 94.31 335 THR A C 1
ATOM 2757 O O . THR A 1 335 ? -18.346 21.713 16.734 1.00 94.31 335 THR A O 1
ATOM 2760 N N . THR A 1 336 ? -20.469 22.374 17.009 1.00 94.75 336 THR A N 1
ATOM 2761 C CA . THR A 1 336 ? -20.423 22.340 18.477 1.00 94.75 336 THR A CA 1
ATOM 2762 C C . THR A 1 336 ? -20.587 20.930 19.047 1.00 94.75 336 THR A C 1
ATOM 2764 O O . THR A 1 336 ? -20.394 20.750 20.250 1.00 94.75 336 THR A O 1
ATOM 2767 N N . TRP A 1 337 ? -20.931 19.933 18.219 1.00 97.00 337 TRP A N 1
ATOM 2768 C CA . TRP A 1 337 ? -21.118 18.554 18.665 1.00 97.00 337 TRP A CA 1
ATOM 2769 C C . TRP A 1 337 ? -19.831 17.937 19.223 1.00 97.00 337 TRP A C 1
ATOM 2771 O O . TRP A 1 337 ? -18.767 18.034 18.602 1.00 97.00 337 TRP A O 1
ATOM 2781 N N . ARG A 1 338 ? -19.922 17.249 20.365 1.00 97.06 338 ARG A N 1
ATOM 2782 C CA . ARG A 1 338 ? -18.864 16.365 20.880 1.00 97.06 338 ARG A CA 1
ATOM 2783 C C . ARG A 1 338 ? -19.462 15.030 21.343 1.00 97.06 338 ARG A C 1
ATOM 2785 O O . ARG A 1 338 ? -20.509 15.039 21.983 1.00 97.06 338 ARG A O 1
ATOM 2792 N N . PRO A 1 339 ? -18.802 13.891 21.066 1.00 98.19 339 PRO A N 1
ATOM 2793 C CA . PRO A 1 339 ? -19.284 12.595 21.521 1.00 98.19 339 PRO A CA 1
ATOM 2794 C C . PRO A 1 339 ? -19.067 12.397 23.023 1.00 98.19 339 PRO A C 1
ATOM 2796 O O . PRO A 1 339 ? -18.058 12.836 23.577 1.00 98.19 339 PRO A O 1
ATOM 2799 N N . ASP A 1 340 ? -19.950 11.632 23.662 1.00 98.50 340 ASP A N 1
ATOM 2800 C CA . ASP A 1 340 ? -19.786 11.202 25.057 1.00 98.50 340 ASP A CA 1
ATOM 2801 C C . ASP A 1 340 ? -18.652 10.186 25.210 1.00 98.50 340 ASP A C 1
ATOM 2803 O O . ASP A 1 340 ? -17.975 10.124 26.240 1.00 98.50 340 ASP A O 1
ATOM 2807 N N . TYR A 1 341 ? -18.454 9.370 24.172 1.00 98.62 341 TYR A N 1
ATOM 2808 C CA . TYR A 1 341 ? -17.465 8.302 24.138 1.00 98.62 341 TYR A CA 1
ATOM 2809 C C . TYR A 1 341 ? -16.739 8.278 22.802 1.00 98.62 341 TYR A C 1
ATOM 2811 O O . TYR A 1 341 ? -17.366 8.287 21.745 1.00 98.62 341 TYR A O 1
ATOM 2819 N N . TYR A 1 342 ? -15.412 8.199 22.840 1.00 98.31 342 TYR A N 1
ATOM 2820 C CA . TYR A 1 342 ? -14.588 8.169 21.638 1.00 98.31 342 TYR A CA 1
ATOM 2821 C C . TYR A 1 342 ? -13.952 6.796 21.431 1.00 98.31 342 TYR A C 1
ATOM 2823 O O . TYR A 1 342 ? -13.522 6.159 22.390 1.00 98.31 342 TYR A O 1
ATOM 2831 N N . PHE A 1 343 ? -13.856 6.331 20.188 1.00 97.50 343 PHE A N 1
ATOM 2832 C CA . PHE A 1 343 ? -13.344 5.003 19.853 1.00 97.50 343 PHE A CA 1
ATOM 2833 C C . PHE A 1 343 ? -12.262 5.063 18.774 1.00 97.50 343 PHE A C 1
ATOM 2835 O O . PHE A 1 343 ? -12.473 5.591 17.682 1.00 97.50 343 PHE A O 1
ATOM 2842 N N . LEU A 1 344 ? -11.105 4.450 19.048 1.00 93.88 344 LEU A N 1
ATOM 2843 C CA . LEU A 1 344 ? -10.019 4.336 18.071 1.00 93.88 344 LEU A CA 1
ATOM 2844 C C . LEU A 1 344 ? -9.299 2.993 18.186 1.00 93.88 344 LEU A C 1
ATOM 2846 O O . LEU A 1 344 ? -8.652 2.696 19.190 1.00 93.88 344 LEU A O 1
ATOM 2850 N N . ILE A 1 345 ? -9.361 2.188 17.126 1.00 91.06 345 ILE A N 1
ATOM 2851 C CA . ILE A 1 345 ? -8.600 0.930 16.994 1.00 91.06 345 ILE A CA 1
ATOM 2852 C C . ILE A 1 345 ? -7.752 0.871 15.722 1.00 91.06 345 ILE A C 1
ATOM 2854 O O . ILE A 1 345 ? -7.034 -0.109 15.504 1.00 91.06 345 ILE A O 1
ATOM 2858 N N . ASP A 1 346 ? -7.828 1.912 14.892 1.00 87.00 346 ASP A N 1
ATOM 2859 C CA . ASP A 1 346 ? -7.010 2.029 13.700 1.00 87.00 346 ASP A CA 1
ATOM 2860 C C . ASP A 1 346 ? -5.554 2.323 14.087 1.00 87.00 346 ASP A C 1
ATOM 2862 O O . ASP A 1 346 ? -5.225 3.321 14.736 1.00 87.00 346 ASP A O 1
ATOM 2866 N N . ARG A 1 347 ? -4.656 1.413 13.701 1.00 86.69 347 ARG A N 1
ATOM 2867 C CA . ARG A 1 347 ? -3.239 1.471 14.084 1.00 86.69 347 ARG A CA 1
ATOM 2868 C C . ARG A 1 347 ? -2.471 2.563 13.346 1.00 86.69 347 ARG A C 1
ATOM 2870 O O . ARG A 1 347 ? -1.377 2.911 13.784 1.00 86.69 347 ARG A O 1
ATOM 2877 N N . ILE A 1 348 ? -2.971 3.024 12.207 1.00 82.06 348 ILE A N 1
ATOM 2878 C CA . ILE A 1 348 ? -2.330 4.038 11.372 1.00 82.06 348 ILE A CA 1
ATOM 2879 C C . ILE A 1 348 ? -2.713 5.416 11.892 1.00 82.06 348 ILE A C 1
ATOM 2881 O O . ILE A 1 348 ? -1.807 6.191 12.198 1.00 82.06 348 ILE A O 1
ATOM 2885 N N . CYS A 1 349 ? -3.998 5.653 12.152 1.00 83.75 349 CYS A N 1
ATOM 2886 C CA . CYS A 1 349 ? -4.478 6.845 12.849 1.00 83.75 349 CYS A CA 1
ATOM 2887 C C . CYS A 1 349 ? -3.771 6.993 14.205 1.00 83.75 349 CYS A C 1
ATOM 2889 O O . CYS A 1 349 ? -3.151 8.017 14.471 1.00 83.75 349 CYS A O 1
ATOM 2891 N N . ALA A 1 350 ? -3.716 5.926 15.013 1.00 87.31 350 ALA A N 1
ATOM 2892 C CA . ALA A 1 350 ? -3.000 5.955 16.293 1.00 87.31 350 ALA A CA 1
ATOM 2893 C C . ALA A 1 350 ? -1.490 6.231 16.152 1.00 87.31 350 ALA A C 1
ATOM 2895 O O . ALA A 1 350 ? -0.882 6.823 17.039 1.00 87.31 350 ALA A O 1
ATOM 2896 N N . LYS A 1 351 ? -0.849 5.797 15.057 1.00 86.38 351 LYS A N 1
ATOM 2897 C CA . LYS A 1 351 ? 0.593 6.007 14.851 1.00 86.38 351 LYS A CA 1
ATOM 2898 C C . LYS A 1 351 ? 0.921 7.413 14.355 1.00 86.38 351 LYS A C 1
ATOM 2900 O O . LYS A 1 351 ? 2.006 7.905 14.660 1.00 86.38 351 LYS A O 1
ATOM 2905 N N . PHE A 1 352 ? 0.061 8.004 13.532 1.00 84.62 352 PHE A N 1
ATOM 2906 C CA . PHE A 1 352 ? 0.395 9.213 12.777 1.00 84.62 352 PHE A CA 1
ATOM 2907 C C . PHE A 1 352 ? -0.427 10.443 13.159 1.00 84.62 352 PHE A C 1
ATOM 2909 O O . PHE A 1 352 ? 0.028 11.539 12.869 1.00 84.62 352 PHE A O 1
ATOM 2916 N N . GLN A 1 353 ? -1.572 10.278 13.822 1.00 87.81 353 GLN A N 1
ATOM 2917 C CA . GLN A 1 353 ? -2.501 11.366 14.157 1.00 87.81 353 GLN A CA 1
ATOM 2918 C C . GLN A 1 353 ? -2.887 11.383 15.646 1.00 87.81 353 GLN A C 1
ATOM 2920 O O . GLN A 1 353 ? -3.856 12.022 16.033 1.00 87.81 353 GLN A O 1
ATOM 2925 N N . SER A 1 354 ? -2.148 10.677 16.513 1.00 89.19 354 SER A N 1
ATOM 2926 C CA . SER A 1 354 ? -2.494 10.595 17.941 1.00 89.19 354 SER A CA 1
ATOM 2927 C C . SER A 1 354 ? -2.520 11.944 18.656 1.00 89.19 354 SER A C 1
ATOM 2929 O O . SER A 1 354 ? -3.330 12.104 19.553 1.00 89.19 354 SER A O 1
ATOM 2931 N N . GLU A 1 355 ? -1.632 12.868 18.289 1.00 91.00 355 GLU A N 1
ATOM 2932 C CA . GLU A 1 355 ? -1.498 14.179 18.940 1.00 91.00 355 GLU A CA 1
ATOM 2933 C C . GLU A 1 355 ? -2.714 15.066 18.644 1.00 91.00 355 GLU A C 1
ATOM 2935 O O . GLU A 1 355 ? -3.438 15.436 19.561 1.00 91.00 355 GLU A O 1
ATOM 2940 N N . GLU A 1 356 ? -3.029 15.255 17.358 1.00 91.31 356 GLU A N 1
ATOM 2941 C CA . GLU A 1 356 ? -4.229 15.968 16.894 1.00 91.31 356 GLU A CA 1
ATOM 2942 C C . GLU A 1 356 ? -5.515 15.372 17.492 1.00 91.31 356 GLU A C 1
ATOM 2944 O O . GLU A 1 356 ? -6.376 16.094 17.992 1.00 91.31 356 GLU A O 1
ATOM 2949 N N . ILE A 1 357 ? -5.632 14.038 17.518 1.00 92.81 357 ILE A N 1
ATOM 2950 C CA . ILE A 1 357 ? -6.789 13.366 18.124 1.00 92.81 357 ILE A CA 1
ATOM 2951 C C . ILE A 1 357 ? -6.848 13.637 19.634 1.00 92.81 357 ILE A C 1
ATOM 2953 O O . ILE A 1 357 ? -7.919 13.960 20.141 1.00 92.81 357 ILE A O 1
ATOM 2957 N N . ASN A 1 358 ? -5.735 13.508 20.364 1.00 93.12 358 ASN A N 1
ATOM 2958 C CA . ASN A 1 358 ? -5.693 13.725 21.815 1.00 93.12 358 ASN A CA 1
ATOM 2959 C C . ASN A 1 358 ? -6.024 15.171 22.200 1.00 93.12 358 ASN A C 1
ATOM 2961 O O . ASN A 1 358 ? -6.656 15.403 23.236 1.00 93.12 358 ASN A O 1
ATOM 2965 N N . GLU A 1 359 ? -5.580 16.133 21.396 1.00 94.06 359 GLU A N 1
ATOM 2966 C CA . GLU A 1 359 ? -5.914 17.541 21.563 1.00 94.06 359 GLU A CA 1
ATOM 2967 C C . GLU A 1 359 ? -7.413 17.764 21.346 1.00 94.06 359 GLU A C 1
ATOM 2969 O O . GLU A 1 359 ? -8.090 18.256 22.252 1.00 94.06 359 GLU A O 1
ATOM 2974 N N . ALA A 1 360 ? -7.948 17.295 20.216 1.00 94.25 360 ALA A N 1
ATOM 2975 C CA . ALA A 1 360 ? -9.345 17.488 19.838 1.00 94.25 360 ALA A CA 1
ATOM 2976 C C . ALA A 1 360 ? -10.345 16.835 20.809 1.00 94.25 360 ALA A C 1
ATOM 2978 O O . ALA A 1 360 ? -11.384 17.423 21.117 1.00 94.25 360 ALA A O 1
ATOM 2979 N N . ILE A 1 361 ? -10.060 15.624 21.306 1.00 95.62 361 ILE A N 1
ATOM 2980 C CA . ILE A 1 361 ? -10.970 14.920 22.229 1.00 95.62 361 ILE A CA 1
ATOM 2981 C C . ILE A 1 361 ? -10.830 15.387 23.683 1.00 95.62 361 ILE A C 1
ATOM 2983 O O . ILE A 1 361 ? -11.722 15.138 24.496 1.00 95.62 361 ILE A O 1
ATOM 2987 N N . GLY A 1 362 ? -9.717 16.027 24.050 1.00 94.44 362 GLY A N 1
ATOM 2988 C CA . GLY A 1 362 ? -9.460 16.482 25.414 1.00 94.44 362 GLY A CA 1
ATOM 2989 C C . GLY A 1 362 ? -9.619 15.371 26.463 1.00 94.44 362 GLY A C 1
ATOM 2990 O O . GLY A 1 362 ? -8.819 14.439 26.525 1.00 94.44 362 GLY A O 1
ATOM 2991 N N . ASN A 1 363 ? -10.643 15.492 27.315 1.00 95.44 363 ASN A N 1
ATOM 2992 C CA . ASN A 1 363 ? -10.929 14.555 28.413 1.00 95.44 363 ASN A CA 1
ATOM 2993 C C . ASN A 1 363 ? -12.017 13.514 28.090 1.00 95.44 363 ASN A C 1
ATOM 2995 O O . ASN A 1 363 ? -12.357 12.709 28.968 1.00 95.44 363 ASN A O 1
ATOM 2999 N N . ILE A 1 364 ? -12.561 13.511 26.867 1.00 97.81 364 ILE A N 1
ATOM 3000 C CA . ILE A 1 364 ? -13.549 12.514 26.437 1.00 97.81 364 ILE A CA 1
ATOM 3001 C C . ILE A 1 364 ? -12.933 11.109 26.600 1.00 97.81 364 ILE A C 1
ATOM 3003 O O . ILE A 1 364 ? -11.795 10.890 26.170 1.00 97.81 364 ILE A O 1
ATOM 3007 N N . PRO A 1 365 ? -13.632 10.144 27.232 1.00 98.00 365 PRO A N 1
ATOM 3008 C CA . PRO A 1 365 ? -13.120 8.787 27.382 1.00 98.00 365 PRO A CA 1
ATOM 3009 C C . PRO A 1 365 ? -12.836 8.134 26.025 1.00 98.00 365 PRO A C 1
ATOM 3011 O O . PRO A 1 365 ? -13.744 7.965 25.208 1.00 98.00 365 PRO A O 1
ATOM 3014 N N . LEU A 1 366 ? -11.586 7.716 25.811 1.00 97.69 366 LEU A N 1
ATOM 3015 C CA . LEU A 1 366 ? -11.149 7.027 24.599 1.00 97.69 366 LEU A CA 1
ATOM 3016 C C . LEU A 1 366 ? -11.081 5.515 24.829 1.00 97.69 366 LEU A C 1
ATOM 3018 O O . LEU A 1 366 ? -10.174 5.010 25.494 1.00 97.69 366 LEU A O 1
ATOM 3022 N N . PHE A 1 367 ? -11.981 4.775 24.198 1.00 97.69 367 PHE A N 1
ATOM 3023 C CA . PHE A 1 367 ? -11.954 3.322 24.128 1.00 97.69 367 PHE A CA 1
ATOM 3024 C C . PHE A 1 367 ? -11.025 2.854 23.005 1.00 97.69 367 PHE A C 1
ATOM 3026 O O . PHE A 1 367 ? -11.193 3.180 21.827 1.00 97.69 367 PHE A O 1
ATOM 3033 N N . THR A 1 368 ? -10.032 2.044 23.364 1.00 95.25 368 THR A N 1
ATOM 3034 C CA . THR A 1 368 ? -9.070 1.472 22.414 1.00 95.25 368 THR A CA 1
ATOM 3035 C C . THR A 1 368 ? -8.636 0.075 22.848 1.00 95.25 368 THR A C 1
ATOM 3037 O O . THR A 1 368 ? -8.833 -0.322 23.994 1.00 95.25 368 THR A O 1
ATOM 3040 N N . ASN A 1 369 ? -8.020 -0.701 21.955 1.00 93.00 369 ASN A N 1
ATOM 3041 C CA . ASN A 1 369 ? -7.437 -1.992 22.323 1.00 93.00 369 ASN A CA 1
ATOM 3042 C C . ASN A 1 369 ? -5.954 -1.858 22.715 1.00 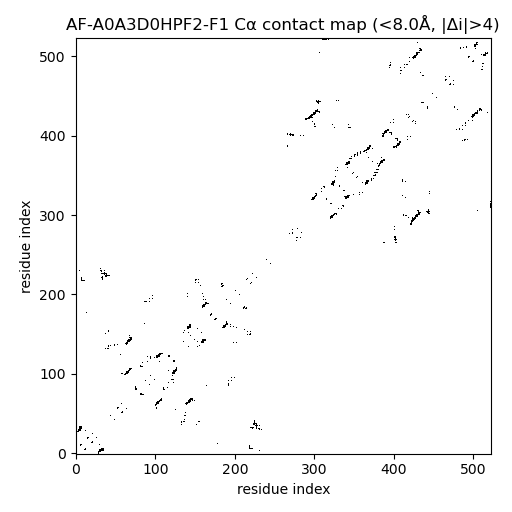93.00 369 ASN A C 1
ATOM 3044 O O . ASN A 1 369 ? -5.257 -0.967 22.237 1.00 93.00 369 ASN A O 1
ATOM 3048 N N . ILE A 1 370 ? -5.443 -2.773 23.545 1.00 91.56 370 ILE A N 1
ATOM 3049 C CA . ILE A 1 370 ? -4.068 -2.730 24.075 1.00 91.56 370 ILE A CA 1
ATOM 3050 C C . ILE A 1 370 ? -3.009 -2.706 22.964 1.00 91.56 370 ILE A C 1
ATOM 3052 O O . ILE A 1 370 ? -1.966 -2.070 23.105 1.00 91.56 370 ILE A O 1
ATOM 3056 N N . THR A 1 371 ? -3.279 -3.362 21.832 1.00 90.06 371 THR A N 1
ATOM 3057 C CA . THR A 1 371 ? -2.362 -3.360 20.683 1.00 90.06 371 THR A CA 1
ATOM 3058 C C . THR A 1 371 ? -2.241 -1.966 20.070 1.00 90.06 371 THR A C 1
ATOM 3060 O O . THR A 1 371 ? -1.138 -1.543 19.735 1.00 90.06 371 THR A O 1
ATOM 3063 N N . THR A 1 372 ? -3.359 -1.257 19.939 1.00 91.19 372 THR A N 1
ATOM 3064 C CA . THR A 1 372 ? -3.424 0.096 19.376 1.00 91.19 372 THR A CA 1
ATOM 3065 C C . THR A 1 372 ? -2.908 1.108 20.386 1.00 91.19 372 THR A C 1
ATOM 3067 O O . THR A 1 372 ? -2.026 1.885 20.038 1.00 91.19 372 THR A O 1
ATOM 3070 N N . TYR A 1 373 ? -3.327 1.008 21.654 1.00 93.69 373 TYR A N 1
ATOM 3071 C CA . TYR A 1 373 ? -2.816 1.808 22.773 1.00 93.69 373 TYR A CA 1
ATOM 3072 C C . TYR A 1 373 ? -1.283 1.851 22.809 1.00 93.69 373 TYR A C 1
ATOM 3074 O O . TYR A 1 373 ? -0.680 2.914 22.943 1.00 93.69 373 TYR A O 1
ATOM 3082 N N . ASN A 1 374 ? -0.624 0.703 22.629 1.00 92.06 374 ASN A N 1
ATOM 3083 C CA . ASN A 1 374 ? 0.837 0.623 22.642 1.00 92.06 374 ASN A CA 1
ATOM 3084 C C . ASN A 1 374 ? 1.507 1.349 21.462 1.00 92.06 374 ASN A C 1
ATOM 3086 O O . ASN A 1 374 ? 2.677 1.700 21.573 1.00 92.06 374 ASN A O 1
ATOM 3090 N N . ILE A 1 375 ? 0.783 1.598 20.368 1.00 90.62 375 ILE A N 1
ATOM 3091 C CA . ILE A 1 375 ? 1.288 2.240 19.144 1.00 90.62 375 ILE A CA 1
ATOM 3092 C C . ILE A 1 375 ? 1.129 3.761 19.167 1.00 90.62 375 ILE A C 1
ATOM 3094 O O . ILE A 1 375 ? 1.891 4.432 18.473 1.00 90.62 375 ILE A O 1
ATOM 3098 N N . PHE A 1 376 ? 0.191 4.295 19.958 1.00 87.50 376 PHE A N 1
ATOM 3099 C CA . PHE A 1 376 ? 0.039 5.740 20.144 1.00 87.50 376 PHE A CA 1
ATOM 3100 C C . PHE A 1 376 ? 1.389 6.394 20.442 1.00 87.50 376 PHE A C 1
ATOM 3102 O O . PHE A 1 376 ? 2.061 5.966 21.395 1.00 87.50 376 PHE A O 1
ATOM 3109 N N . ARG A 1 377 ? 1.756 7.408 19.642 1.00 87.00 377 ARG A N 1
ATOM 3110 C CA . ARG A 1 377 ? 2.961 8.222 19.875 1.00 87.00 377 ARG A CA 1
ATOM 3111 C C . ARG A 1 377 ? 2.817 9.015 21.165 1.00 87.00 377 ARG A C 1
ATOM 3113 O O . ARG A 1 377 ? 3.698 8.951 22.013 1.00 87.00 377 ARG A O 1
ATOM 3120 N N . GLU A 1 378 ? 1.671 9.663 21.332 1.00 87.25 378 GLU A N 1
ATOM 3121 C CA . GLU A 1 378 ? 1.277 10.329 22.568 1.00 87.25 378 GLU A CA 1
ATOM 3122 C C . GLU A 1 378 ? 0.120 9.558 23.209 1.00 87.25 378 GLU A C 1
ATOM 3124 O O . GLU A 1 378 ? -0.877 9.250 22.547 1.00 87.25 378 GLU A O 1
ATOM 3129 N N . LYS A 1 379 ? 0.257 9.194 24.491 1.00 91.81 379 LYS A N 1
ATOM 3130 C CA . LYS A 1 379 ? -0.797 8.441 25.175 1.00 91.81 379 LYS A CA 1
ATOM 3131 C C . LYS A 1 379 ? -2.014 9.340 25.410 1.00 91.81 379 LYS A C 1
ATOM 3133 O O . LYS A 1 379 ? -1.844 10.462 25.873 1.00 91.81 379 LYS A O 1
ATOM 3138 N N . PRO A 1 380 ? -3.226 8.839 25.135 1.00 92.44 380 PRO A N 1
ATOM 3139 C CA . PRO A 1 380 ? -4.452 9.590 25.372 1.00 92.44 380 PRO A CA 1
ATOM 3140 C C . PRO A 1 380 ? -4.615 9.964 26.842 1.00 92.44 380 PRO A C 1
ATOM 3142 O O . PRO A 1 380 ? -4.208 9.210 27.729 1.00 92.44 380 PRO A O 1
ATOM 3145 N N . LYS A 1 381 ? -5.268 11.103 27.089 1.00 94.19 381 LYS A N 1
ATOM 3146 C CA . LYS A 1 381 ? -5.468 11.661 28.436 1.00 94.19 381 LYS A CA 1
ATOM 3147 C C . LYS A 1 381 ? -6.418 10.815 29.292 1.00 94.19 381 LYS A C 1
ATOM 3149 O O . LYS A 1 381 ? -6.182 10.653 30.485 1.00 94.19 381 LYS A O 1
ATOM 3154 N N . ASN A 1 382 ? -7.454 10.228 28.684 1.00 95.94 382 ASN A N 1
ATOM 3155 C CA . ASN A 1 382 ? -8.459 9.411 29.375 1.00 95.94 382 ASN A CA 1
ATOM 3156 C C . ASN A 1 382 ? -8.710 8.056 28.670 1.00 95.94 382 ASN A C 1
ATOM 3158 O O . ASN A 1 382 ? -9.762 7.860 28.056 1.00 95.94 382 ASN A O 1
ATOM 3162 N N . PRO A 1 383 ? -7.747 7.111 28.694 1.00 96.38 383 PRO A N 1
ATOM 3163 C CA . PRO A 1 383 ? -7.890 5.830 28.014 1.00 96.38 383 PRO A CA 1
ATOM 3164 C C . PRO A 1 383 ? -8.739 4.826 28.794 1.00 96.38 383 PRO A C 1
ATOM 3166 O O . PRO A 1 383 ? -8.500 4.559 29.972 1.00 96.38 383 PRO A O 1
ATOM 3169 N N . VAL A 1 384 ? -9.616 4.134 28.071 1.00 96.88 384 VAL A N 1
ATOM 3170 C CA . VAL A 1 384 ? -10.247 2.881 28.488 1.00 96.88 384 VAL A CA 1
ATOM 3171 C C . VAL A 1 384 ? -9.730 1.758 27.590 1.00 96.88 384 VAL A C 1
ATOM 3173 O O . VAL A 1 384 ? -10.058 1.668 26.406 1.00 96.88 384 VAL A O 1
ATOM 3176 N N . ILE A 1 385 ? -8.877 0.896 28.142 1.00 95.69 385 ILE A N 1
ATOM 3177 C CA . ILE A 1 385 ? -8.110 -0.071 27.350 1.00 95.69 385 ILE A CA 1
ATOM 3178 C C . ILE A 1 385 ? -8.772 -1.448 27.394 1.00 95.69 385 ILE A C 1
ATOM 3180 O O . ILE A 1 385 ? -8.908 -2.064 28.453 1.00 95.69 385 ILE A O 1
ATOM 3184 N N . LEU A 1 386 ? -9.104 -1.986 26.227 1.00 94.25 386 LEU A N 1
ATOM 3185 C CA . LEU A 1 386 ? -9.555 -3.360 26.059 1.00 94.25 386 LEU A CA 1
ATOM 3186 C C . LEU A 1 386 ? -8.376 -4.281 25.742 1.00 94.25 386 LEU A C 1
ATOM 3188 O O . LEU A 1 386 ? -7.552 -3.996 24.873 1.00 94.25 386 LEU A O 1
ATOM 3192 N N . TYR A 1 387 ? -8.313 -5.444 26.384 1.00 92.00 387 TYR A N 1
ATOM 3193 C CA . TYR A 1 387 ? -7.413 -6.497 25.918 1.00 92.00 387 TYR A CA 1
ATOM 3194 C C . TYR A 1 387 ? -7.943 -7.088 24.613 1.00 92.00 387 TYR A C 1
ATOM 3196 O O . TYR A 1 387 ? -9.153 -7.204 24.430 1.00 92.00 387 TYR A O 1
ATOM 3204 N N . ASN A 1 388 ? -7.051 -7.492 23.709 1.00 91.19 388 ASN A N 1
ATOM 3205 C CA . ASN A 1 388 ? -7.455 -8.107 22.452 1.00 91.19 388 ASN A CA 1
ATOM 3206 C C . ASN A 1 388 ? -6.624 -9.344 22.102 1.00 91.19 388 ASN A C 1
ATOM 3208 O O . ASN A 1 388 ? -5.427 -9.399 22.381 1.00 91.19 388 ASN A O 1
ATOM 3212 N N . ILE A 1 389 ? -7.269 -10.316 21.456 1.00 89.19 389 ILE A N 1
ATOM 3213 C CA . ILE A 1 389 ? -6.624 -11.499 20.872 1.00 89.19 389 ILE A CA 1
ATOM 3214 C C . ILE A 1 389 ? -6.965 -11.524 19.384 1.00 89.19 389 ILE A C 1
ATOM 3216 O O . ILE A 1 389 ? -8.135 -11.514 19.012 1.00 89.19 389 ILE A O 1
ATOM 3220 N N . ALA A 1 390 ? -5.948 -11.570 18.525 1.00 83.25 390 ALA A N 1
ATOM 3221 C CA . ALA A 1 390 ? -6.149 -11.673 17.083 1.00 83.25 390 ALA A CA 1
ATOM 3222 C C . ALA A 1 390 ? -6.395 -13.137 16.679 1.00 83.25 390 ALA A C 1
ATOM 3224 O O . ALA A 1 390 ? -5.563 -14.001 16.960 1.00 83.25 390 ALA A O 1
ATOM 3225 N N . LYS A 1 391 ? -7.521 -13.402 16.009 1.00 82.12 391 LYS A N 1
ATOM 3226 C CA . LYS A 1 391 ? -7.897 -14.715 15.441 1.00 82.12 391 LYS A CA 1
ATOM 3227 C C . LYS A 1 391 ? -8.174 -14.595 13.942 1.00 82.12 391 LYS A C 1
ATOM 3229 O O . LYS A 1 391 ? -8.159 -13.489 13.432 1.00 82.12 391 LYS A O 1
ATOM 3234 N N . ASP A 1 392 ? -8.455 -15.681 13.233 1.00 73.81 392 ASP A N 1
ATOM 3235 C CA . ASP A 1 392 ? -8.746 -15.573 11.790 1.00 73.81 392 ASP A CA 1
ATOM 3236 C C . ASP A 1 392 ? -10.182 -15.117 11.516 1.00 73.81 392 ASP A C 1
ATOM 3238 O O . ASP A 1 392 ? -10.445 -14.420 10.543 1.00 73.81 392 ASP A O 1
ATOM 3242 N N . LYS A 1 393 ? -11.112 -15.461 12.416 1.00 79.06 393 LYS A N 1
ATOM 3243 C CA . LYS A 1 393 ? -12.534 -15.121 12.306 1.00 79.06 393 LYS A CA 1
ATOM 3244 C C . LYS A 1 393 ? -12.985 -14.235 13.458 1.00 79.06 393 LYS A C 1
ATOM 3246 O O . LYS A 1 393 ? -12.590 -14.468 14.609 1.00 79.06 393 LYS A O 1
ATOM 3251 N N . TYR A 1 394 ? -13.853 -13.278 13.142 1.00 83.56 394 TYR A N 1
ATOM 3252 C CA . TYR A 1 394 ? -14.537 -12.459 14.133 1.00 83.56 394 TYR A CA 1
ATOM 3253 C C . TYR A 1 394 ? -15.376 -13.331 15.071 1.00 83.56 394 TYR A C 1
ATOM 3255 O O . TYR A 1 394 ? -16.015 -14.292 14.635 1.00 83.56 394 TYR A O 1
ATOM 3263 N N . LYS A 1 395 ? -15.351 -13.019 16.369 1.00 86.31 395 LYS A N 1
ATOM 3264 C CA . LYS A 1 395 ? -16.196 -13.656 17.385 1.00 86.31 395 LYS A CA 1
ATOM 3265 C C . LYS A 1 395 ? -16.470 -12.667 18.505 1.00 86.31 395 LYS A C 1
ATOM 3267 O O . LYS A 1 395 ? -15.528 -12.121 19.074 1.00 86.31 395 LYS A O 1
ATOM 3272 N N . VAL A 1 396 ? -17.733 -12.561 18.897 1.00 84.12 396 VAL A N 1
ATOM 3273 C CA . VAL A 1 396 ? -18.136 -11.766 20.056 1.00 84.12 396 VAL A CA 1
ATOM 3274 C C . VAL A 1 396 ? -17.906 -12.576 21.330 1.00 84.12 396 VAL A C 1
ATOM 3276 O O . VAL A 1 396 ? -18.302 -13.744 21.437 1.00 84.12 396 VAL A O 1
ATOM 3279 N N . LYS A 1 397 ? -17.213 -11.988 22.306 1.00 82.19 397 LYS A N 1
ATOM 3280 C CA . LYS A 1 397 ? -17.033 -12.601 23.629 1.00 82.19 397 LYS A CA 1
ATOM 3281 C C . LYS A 1 397 ? -18.163 -12.180 24.556 1.00 82.19 397 LYS A C 1
ATOM 3283 O O . LYS A 1 397 ? -18.753 -11.128 24.399 1.00 82.19 397 LYS A O 1
ATOM 3288 N N . ARG A 1 398 ? -18.430 -12.997 25.582 1.00 74.19 398 ARG A N 1
ATOM 3289 C CA . ARG A 1 398 ? -19.465 -12.688 26.587 1.00 74.19 398 ARG A CA 1
ATOM 3290 C C . ARG A 1 398 ? -19.217 -11.372 27.334 1.00 74.19 398 ARG A C 1
ATOM 3292 O O . ARG A 1 398 ? -20.146 -10.844 27.926 1.00 74.19 398 ARG A O 1
ATOM 3299 N N . SER A 1 399 ? -17.969 -10.904 27.401 1.00 86.19 399 SER A N 1
ATOM 3300 C CA . SER A 1 399 ? -17.635 -9.654 28.077 1.00 86.19 399 SER A CA 1
ATOM 3301 C C . SER A 1 399 ? -16.331 -9.045 27.548 1.00 86.19 399 SER A C 1
ATOM 3303 O O . SER A 1 399 ? -15.321 -9.761 27.495 1.00 86.19 399 SER A O 1
ATOM 3305 N N . PRO A 1 400 ? -16.303 -7.730 27.262 1.00 87.44 400 PRO A N 1
ATOM 3306 C CA . PRO A 1 400 ? -15.086 -7.002 26.900 1.00 87.44 400 PRO A CA 1
ATOM 3307 C C . PRO A 1 400 ? -14.051 -6.946 28.039 1.00 87.44 400 PRO A C 1
ATOM 3309 O O . PRO A 1 400 ? -12.869 -6.730 27.778 1.00 87.44 400 PRO A O 1
ATOM 3312 N N . LEU A 1 401 ? -14.441 -7.224 29.295 1.00 87.94 401 LEU A N 1
ATOM 3313 C CA . LEU A 1 401 ? -13.497 -7.378 30.418 1.00 87.94 401 LEU A CA 1
ATOM 3314 C C . LEU A 1 401 ? -12.522 -8.540 30.222 1.00 87.94 401 LEU A C 1
ATOM 3316 O O . LEU A 1 401 ? -11.408 -8.515 30.760 1.00 87.94 401 LEU A O 1
ATOM 3320 N N . ALA A 1 402 ? -12.950 -9.578 29.498 1.00 87.25 402 ALA A N 1
ATOM 3321 C CA . ALA A 1 402 ? -12.075 -10.678 29.147 1.00 87.25 402 ALA A CA 1
ATOM 3322 C C . ALA A 1 402 ? -11.096 -10.208 28.069 1.00 87.25 402 ALA A C 1
ATOM 3324 O O . ALA A 1 402 ? -9.919 -9.991 28.363 1.00 87.25 402 ALA A O 1
ATOM 3325 N N . TYR A 1 403 ? -11.597 -10.062 26.845 1.00 87.50 403 TYR A N 1
ATOM 3326 C CA . TYR A 1 403 ? -10.895 -9.530 25.683 1.00 87.50 403 TYR A CA 1
ATOM 3327 C C . TYR A 1 403 ? -11.861 -9.409 24.498 1.00 87.50 403 TYR A C 1
ATOM 3329 O O . TYR A 1 403 ? -12.878 -10.101 24.440 1.00 87.50 403 TYR A O 1
ATOM 3337 N N . TYR A 1 404 ? -11.470 -8.596 23.525 1.00 86.00 404 TYR A N 1
ATOM 3338 C CA . TYR A 1 404 ? -12.126 -8.396 22.234 1.00 86.00 404 TYR A CA 1
ATOM 3339 C C . TYR A 1 404 ? -11.325 -9.063 21.093 1.00 86.00 404 TYR A C 1
ATOM 3341 O O . TYR A 1 404 ? -10.120 -9.311 21.224 1.00 86.00 404 TYR A O 1
ATOM 3349 N N . ILE A 1 405 ? -11.980 -9.396 19.976 1.00 83.81 405 ILE A N 1
ATOM 3350 C CA . ILE A 1 405 ? -11.346 -10.007 18.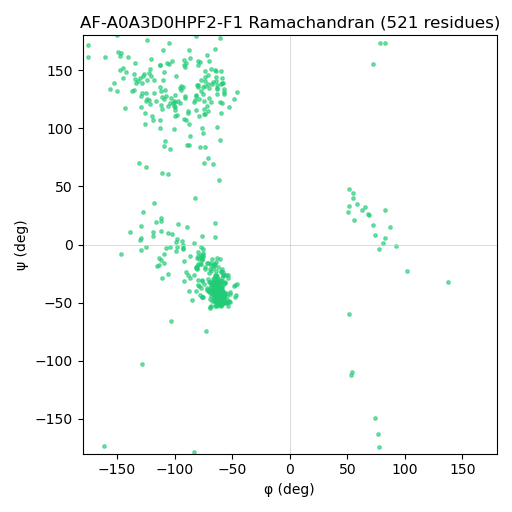796 1.00 83.81 405 ILE A CA 1
ATOM 3351 C C . ILE A 1 405 ? -11.520 -9.067 17.591 1.00 83.81 405 ILE A C 1
ATOM 3353 O O . ILE A 1 405 ? -12.615 -9.002 17.047 1.00 83.81 405 ILE A O 1
ATOM 3357 N N . PRO A 1 406 ? -10.457 -8.380 17.126 1.00 78.31 406 PRO A N 1
ATOM 3358 C CA . PRO A 1 406 ? -10.579 -7.359 16.080 1.00 78.31 406 PRO A CA 1
ATOM 3359 C C . PRO A 1 406 ? -10.703 -7.872 14.649 1.00 78.31 406 PRO A C 1
ATOM 3361 O O . PRO A 1 406 ? -10.976 -7.103 13.730 1.00 78.31 406 PRO A O 1
ATOM 3364 N N . SER A 1 407 ? -10.435 -9.148 14.419 1.00 73.44 407 SER A N 1
ATOM 3365 C CA . SER A 1 407 ? -10.253 -9.667 13.069 1.00 73.44 407 SER A CA 1
ATOM 3366 C C . SER A 1 407 ? -11.549 -9.690 12.272 1.00 73.44 407 SER A C 1
ATOM 3368 O O . SER A 1 407 ? -12.516 -10.295 12.719 1.00 73.44 407 SER A O 1
ATOM 3370 N N . GLY A 1 408 ? -11.538 -9.074 11.084 1.00 64.12 408 GLY A N 1
ATOM 3371 C CA . GLY A 1 408 ? -12.716 -8.975 10.214 1.00 64.12 408 GLY A CA 1
ATOM 3372 C C . GLY A 1 408 ? -13.783 -8.002 10.723 1.00 64.12 408 GLY A C 1
ATOM 3373 O O . GLY A 1 408 ? -14.923 -8.094 10.298 1.00 64.12 408 GLY A O 1
ATOM 3374 N N . SER A 1 409 ? -13.428 -7.111 11.653 1.00 69.56 409 SER A N 1
ATOM 3375 C CA . SER A 1 409 ? -14.345 -6.153 12.277 1.00 69.56 409 SER A CA 1
ATOM 3376 C C . SER A 1 409 ? -13.900 -4.715 12.045 1.00 69.56 409 SER A C 1
ATOM 3378 O O . SER A 1 409 ? -12.724 -4.461 11.772 1.00 69.56 409 SER A O 1
ATOM 3380 N N . THR A 1 410 ? -14.832 -3.779 12.190 1.00 84.19 410 THR A N 1
ATOM 3381 C CA . THR A 1 410 ? -14.578 -2.337 12.102 1.00 84.19 410 THR A CA 1
ATOM 3382 C C . THR A 1 410 ? -14.585 -1.714 13.501 1.00 84.19 410 THR A C 1
ATOM 3384 O O . THR A 1 410 ? -14.935 -2.361 14.492 1.00 84.19 410 THR A O 1
ATOM 3387 N N . VAL A 1 411 ? -14.229 -0.429 13.612 1.00 90.81 411 VAL A N 1
ATOM 3388 C CA . VAL A 1 411 ? -14.417 0.312 14.874 1.00 90.81 411 VAL A CA 1
ATOM 3389 C C . VAL A 1 411 ? -15.892 0.332 15.301 1.00 90.81 411 VAL A C 1
ATOM 3391 O O . VAL A 1 411 ? -16.177 0.252 16.493 1.00 90.81 411 VAL A O 1
ATOM 3394 N N . MET A 1 412 ? -16.821 0.313 14.335 1.00 92.75 412 MET A N 1
ATOM 3395 C CA . MET A 1 412 ? -18.262 0.194 14.575 1.00 92.75 412 MET A CA 1
ATOM 3396 C C . MET A 1 412 ? -18.609 -1.105 15.306 1.00 92.75 412 MET A C 1
ATOM 3398 O O . MET A 1 412 ? -19.395 -1.089 16.249 1.00 92.75 412 MET A O 1
ATOM 3402 N N . SER A 1 413 ? -17.966 -2.223 14.957 1.00 92.06 413 SER A N 1
ATOM 3403 C CA . SER A 1 413 ? -18.152 -3.491 15.669 1.00 92.06 413 SER A CA 1
ATOM 3404 C C . SER A 1 413 ? -17.789 -3.381 17.155 1.00 92.06 413 SER A C 1
ATOM 3406 O O . SER A 1 413 ? -18.546 -3.838 18.008 1.00 92.06 413 SER A O 1
ATOM 3408 N N . LEU A 1 414 ? -16.669 -2.720 17.480 1.00 93.62 414 LEU A N 1
ATOM 3409 C CA . LEU A 1 414 ? -16.277 -2.477 18.872 1.00 93.62 414 LEU A CA 1
ATOM 3410 C C . LEU A 1 414 ? -17.270 -1.551 19.592 1.00 93.62 414 LEU A C 1
ATOM 3412 O O . LEU A 1 414 ? -17.599 -1.804 20.752 1.00 93.62 414 LEU A O 1
ATOM 3416 N N . MET A 1 415 ? -17.743 -0.495 18.925 1.00 96.94 415 MET A N 1
ATOM 3417 C CA . MET A 1 415 ? -18.741 0.415 19.494 1.00 96.94 415 MET A CA 1
ATOM 3418 C C . MET A 1 415 ? -20.038 -0.324 19.844 1.00 96.94 415 MET A C 1
ATOM 3420 O O . MET A 1 415 ? -20.551 -0.136 20.944 1.00 96.94 415 MET A O 1
ATOM 3424 N N . ILE A 1 416 ? -20.511 -1.229 18.979 1.00 96.25 416 ILE A N 1
ATOM 3425 C CA . ILE A 1 416 ? -21.691 -2.065 19.249 1.00 96.25 416 ILE A CA 1
ATOM 3426 C C . ILE A 1 416 ? -21.448 -2.992 20.451 1.00 96.25 416 ILE A C 1
ATOM 3428 O O . ILE A 1 416 ? -22.276 -3.028 21.361 1.00 96.25 416 ILE A O 1
ATOM 3432 N N . GLU A 1 417 ? -20.316 -3.712 20.506 1.00 95.19 417 GLU A N 1
ATOM 3433 C CA . GLU A 1 417 ? -19.990 -4.580 21.657 1.00 95.19 417 GLU A CA 1
ATOM 3434 C C . GLU A 1 417 ? -19.966 -3.792 22.974 1.00 95.19 417 GLU A C 1
ATOM 3436 O O . GLU A 1 417 ? -20.479 -4.253 23.998 1.00 95.19 417 GLU A O 1
ATOM 3441 N N . MET A 1 418 ? -19.390 -2.588 22.950 1.00 96.94 418 MET A N 1
ATOM 3442 C CA . MET A 1 418 ? -19.328 -1.727 24.125 1.00 96.94 418 MET A CA 1
ATOM 3443 C C . MET A 1 418 ? -20.688 -1.143 24.495 1.00 96.94 418 MET A C 1
ATOM 3445 O O . MET A 1 418 ? -21.003 -1.124 25.680 1.00 96.94 418 MET A O 1
ATOM 3449 N N . ALA A 1 419 ? -21.519 -0.743 23.532 1.00 97.94 419 ALA A N 1
ATOM 3450 C CA . ALA A 1 419 ? -22.869 -0.259 23.801 1.00 97.94 419 ALA A CA 1
ATOM 3451 C C . ALA A 1 419 ? -23.741 -1.350 24.455 1.00 97.94 419 ALA A C 1
ATOM 3453 O O . ALA A 1 419 ? -24.363 -1.108 25.492 1.00 97.94 419 ALA A O 1
ATOM 3454 N N . VAL A 1 420 ? -23.695 -2.587 23.947 1.00 96.81 420 VAL A N 1
ATOM 3455 C CA . VAL A 1 420 ? -24.382 -3.730 24.580 1.00 96.81 420 VAL A CA 1
ATOM 3456 C C . VAL A 1 420 ? -23.865 -3.954 26.006 1.00 96.81 420 VAL A C 1
ATOM 3458 O O . VAL A 1 420 ? -24.647 -4.098 26.945 1.00 96.81 420 VAL A O 1
ATOM 3461 N N . TYR A 1 421 ? -22.546 -3.925 26.211 1.00 96.06 421 TYR A N 1
ATOM 3462 C CA . TYR A 1 421 ? -21.948 -4.080 27.540 1.00 96.06 421 TYR A CA 1
ATOM 3463 C C . TYR A 1 421 ? -22.290 -2.927 28.506 1.00 96.06 421 TYR A C 1
ATOM 3465 O O . TYR A 1 421 ? -22.423 -3.139 29.717 1.00 96.06 421 TYR A O 1
ATOM 3473 N N . MET A 1 422 ? -22.466 -1.716 27.979 1.00 97.69 422 MET A N 1
ATOM 3474 C CA . MET A 1 422 ? -22.881 -0.524 28.720 1.00 97.69 422 MET A CA 1
ATOM 3475 C C . MET A 1 422 ? -24.373 -0.517 29.068 1.00 97.69 422 MET A C 1
ATOM 3477 O O . MET A 1 422 ? -24.792 0.300 29.887 1.00 97.69 422 MET A O 1
ATOM 3481 N N . GLY A 1 423 ? -25.146 -1.474 28.547 1.00 97.00 423 GLY A N 1
ATOM 3482 C CA . GLY A 1 423 ? -26.536 -1.730 28.925 1.00 97.00 423 GLY A CA 1
ATOM 3483 C C . GLY A 1 423 ? -27.577 -0.912 28.163 1.00 97.00 423 GLY A C 1
ATOM 3484 O O . GLY A 1 423 ? -28.724 -0.866 28.608 1.00 97.00 423 GLY A O 1
ATOM 3485 N N . PHE A 1 424 ? -27.206 -0.279 27.048 1.00 98.50 424 PHE A N 1
ATOM 3486 C CA . PHE A 1 424 ? -28.175 0.397 26.183 1.00 98.50 424 PHE A CA 1
ATOM 3487 C C . PHE A 1 424 ? -29.244 -0.590 25.702 1.00 98.50 424 PHE A C 1
ATOM 3489 O O . PHE A 1 424 ? -28.927 -1.733 25.380 1.00 98.50 424 PHE A O 1
ATOM 3496 N N . SER A 1 425 ? -30.505 -0.163 25.667 1.00 97.94 425 SER A N 1
ATOM 3497 C CA . SER A 1 425 ? -31.629 -0.958 25.150 1.00 97.94 425 SER A CA 1
ATOM 3498 C C . SER A 1 425 ? -31.796 -0.807 23.639 1.00 97.94 425 SER A C 1
ATOM 3500 O O . SER A 1 425 ? -32.251 -1.742 22.978 1.00 97.94 425 SER A O 1
ATOM 3502 N N . GLU A 1 426 ? -31.404 0.344 23.091 1.00 98.44 426 GLU A N 1
ATOM 3503 C CA . GLU A 1 426 ? -31.497 0.663 21.668 1.00 98.44 426 GLU A CA 1
ATOM 3504 C C . GLU A 1 426 ? -30.200 1.310 21.173 1.00 98.44 426 GLU A C 1
ATOM 3506 O O . GLU A 1 426 ? -29.663 2.222 21.802 1.00 98.44 426 GLU A O 1
ATOM 3511 N N . ILE A 1 427 ? -29.698 0.832 20.038 1.00 98.69 427 ILE A N 1
ATOM 3512 C CA . ILE A 1 427 ? -28.467 1.303 19.405 1.00 98.69 427 ILE A CA 1
ATOM 3513 C C . ILE A 1 427 ? -28.804 1.718 17.976 1.00 98.69 427 ILE A C 1
ATOM 3515 O O . ILE A 1 427 ? -29.299 0.902 17.201 1.00 98.69 427 ILE A O 1
ATOM 3519 N N . TYR A 1 428 ? -28.503 2.959 17.612 1.00 98.44 428 TYR A N 1
ATOM 3520 C CA . TYR A 1 428 ? -28.771 3.514 16.287 1.00 98.44 428 TYR A CA 1
ATOM 3521 C C . TYR A 1 428 ? -27.455 3.764 15.552 1.00 98.44 428 TYR A C 1
ATOM 3523 O O . TYR A 1 428 ? -26.606 4.513 16.030 1.00 98.44 428 TYR A O 1
ATOM 3531 N N . LEU A 1 429 ? -27.259 3.128 14.398 1.00 97.38 429 LEU A N 1
ATOM 3532 C CA . LEU A 1 429 ? -26.063 3.330 13.577 1.00 97.38 429 LEU A CA 1
ATOM 3533 C C . LEU A 1 429 ? -26.302 4.452 12.570 1.00 97.38 429 LEU A C 1
ATOM 3535 O O . LEU A 1 429 ? -27.255 4.368 11.794 1.00 97.38 429 LEU A O 1
ATOM 3539 N N . ILE A 1 430 ? -25.428 5.456 12.547 1.00 95.19 430 ILE A N 1
ATOM 3540 C CA . ILE A 1 430 ? -25.470 6.561 11.578 1.00 95.19 430 ILE A CA 1
ATOM 3541 C C . ILE A 1 430 ? -24.114 6.695 10.879 1.00 95.19 430 ILE A C 1
ATOM 3543 O O . ILE A 1 430 ? -23.078 6.392 11.473 1.00 95.19 430 ILE A O 1
ATOM 3547 N N . GLY A 1 431 ? -24.104 7.100 9.608 1.00 90.38 431 GLY A N 1
ATOM 3548 C CA . GLY A 1 431 ? -22.867 7.201 8.822 1.00 90.38 431 GLY A CA 1
ATOM 3549 C C . GLY A 1 431 ? -22.155 5.869 8.611 1.00 90.38 431 GLY A C 1
ATOM 3550 O O . GLY A 1 431 ? -20.922 5.824 8.558 1.00 90.38 431 GLY A O 1
ATOM 3551 N N . CYS A 1 432 ? -22.915 4.771 8.575 1.00 87.44 432 CYS A N 1
ATOM 3552 C CA . CYS A 1 432 ? -22.414 3.421 8.347 1.00 87.44 432 CYS A CA 1
ATOM 3553 C C . CYS A 1 432 ? -22.875 2.908 6.976 1.00 87.44 432 CYS A C 1
ATOM 3555 O O . CYS A 1 432 ? -23.608 1.927 6.875 1.00 87.44 432 CYS A O 1
ATOM 3557 N N . ASP A 1 433 ? -22.458 3.602 5.920 1.00 80.81 433 ASP A N 1
ATOM 3558 C CA . ASP A 1 433 ? -22.980 3.419 4.563 1.00 80.81 433 ASP A CA 1
ATOM 3559 C C . ASP A 1 433 ? -22.656 2.056 3.941 1.00 80.81 433 ASP A C 1
ATOM 3561 O O . ASP A 1 433 ? -23.424 1.564 3.119 1.00 80.81 433 ASP A O 1
ATOM 3565 N N . CYS A 1 434 ? -21.544 1.422 4.327 1.00 73.81 434 CYS A N 1
ATOM 3566 C CA . CYS A 1 434 ? -21.054 0.188 3.693 1.00 73.81 434 CYS A CA 1
ATOM 3567 C C . CYS A 1 434 ? -20.957 0.293 2.151 1.00 73.81 434 CYS A C 1
ATOM 3569 O O . CYS A 1 434 ? -21.093 -0.711 1.457 1.00 73.81 434 CYS A O 1
ATOM 3571 N N . THR A 1 435 ? -20.743 1.501 1.622 1.00 61.19 435 THR A N 1
ATOM 3572 C CA . THR A 1 435 ? -20.565 1.791 0.193 1.00 61.19 435 THR A CA 1
ATOM 3573 C C . THR A 1 435 ? -19.082 1.755 -0.197 1.00 61.19 435 THR A C 1
ATOM 3575 O O . THR A 1 435 ? -18.211 1.849 0.670 1.00 61.19 435 THR A O 1
ATOM 3578 N N . SER A 1 436 ? -18.802 1.561 -1.494 1.00 51.88 436 SER A N 1
ATOM 3579 C CA . SER A 1 436 ? -17.454 1.367 -2.056 1.00 51.88 436 SER A CA 1
ATOM 3580 C C . SER A 1 436 ? -16.430 2.376 -1.518 1.00 51.88 436 SER A C 1
ATOM 3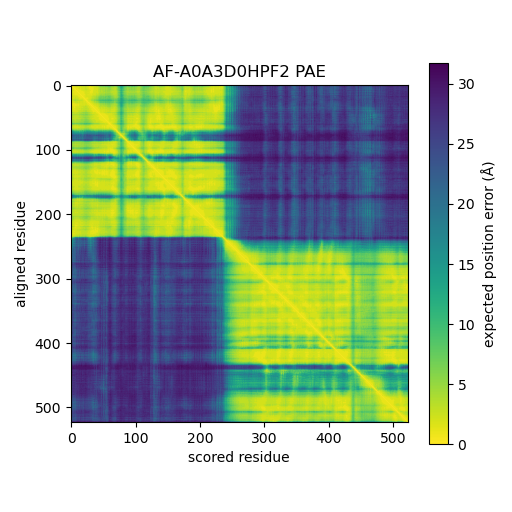582 O O . SER A 1 436 ? -16.648 3.588 -1.515 1.00 51.88 436 SER A O 1
ATOM 3584 N N . THR A 1 437 ? -15.274 1.864 -1.090 1.00 49.91 437 THR A N 1
ATOM 3585 C CA . THR A 1 437 ? -14.110 2.664 -0.686 1.00 49.91 437 THR A CA 1
ATOM 3586 C C . THR A 1 437 ? -13.316 3.234 -1.870 1.00 49.91 437 THR A C 1
ATOM 3588 O O . THR A 1 437 ? -12.342 3.949 -1.640 1.00 49.91 437 THR A O 1
ATOM 3591 N N . PHE A 1 438 ? -13.704 2.936 -3.115 1.00 43.47 438 PHE A N 1
ATOM 3592 C CA . PHE A 1 438 ? -12.971 3.323 -4.328 1.00 43.47 438 PHE A CA 1
ATOM 3593 C C . PHE A 1 438 ? -13.707 4.358 -5.191 1.00 43.47 438 PHE A C 1
ATOM 3595 O O . PHE A 1 438 ? -13.084 5.025 -6.014 1.00 43.47 438 PHE A O 1
ATOM 3602 N N . THR A 1 439 ? -14.997 4.602 -4.949 1.00 38.47 439 THR A N 1
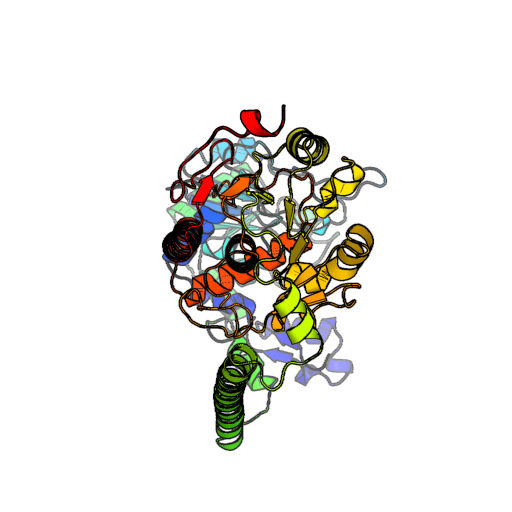ATOM 3603 C CA . THR A 1 439 ? -15.757 5.670 -5.612 1.00 38.47 439 THR A CA 1
ATOM 3604 C C . THR A 1 439 ? -15.663 6.988 -4.832 1.00 38.47 439 THR A C 1
ATOM 3606 O O . THR A 1 439 ? -16.530 7.271 -4.014 1.00 38.47 439 THR A O 1
ATOM 3609 N N . GLY A 1 440 ? -14.615 7.788 -5.060 1.00 39.59 440 GLY A N 1
ATOM 3610 C CA . GLY A 1 440 ? -14.524 9.252 -4.832 1.00 39.59 440 GLY A CA 1
ATOM 3611 C C . GLY A 1 440 ? -14.909 9.861 -3.464 1.00 39.59 440 GLY A C 1
ATOM 3612 O O . GLY A 1 440 ? -14.072 10.492 -2.823 1.00 39.59 440 GLY A O 1
ATOM 3613 N N . ASN A 1 441 ? -16.151 9.696 -3.001 1.00 51.88 441 ASN A N 1
ATOM 3614 C CA . ASN A 1 441 ? -16.692 10.230 -1.745 1.00 51.88 441 ASN A CA 1
ATOM 3615 C C . ASN A 1 441 ? -16.931 9.112 -0.722 1.00 51.88 441 ASN A C 1
ATOM 3617 O O . ASN A 1 441 ? -18.037 8.598 -0.570 1.00 51.88 441 ASN A O 1
ATOM 3621 N N . THR A 1 442 ? -15.883 8.746 0.013 1.00 61.69 442 THR A N 1
ATOM 3622 C CA . THR A 1 442 ? -15.935 7.661 1.010 1.00 61.69 442 THR A CA 1
ATOM 3623 C C . THR A 1 442 ? -16.282 8.127 2.422 1.00 61.69 442 THR A C 1
ATOM 3625 O O . THR A 1 442 ? -16.598 7.301 3.275 1.00 61.69 442 THR A O 1
ATOM 3628 N N . HIS A 1 443 ? -16.217 9.436 2.684 1.00 72.00 443 HIS A N 1
ATOM 3629 C CA . HIS A 1 443 ? -16.418 10.017 4.010 1.00 72.00 443 HIS A CA 1
ATOM 3630 C C . HIS A 1 443 ? -17.126 11.373 3.916 1.00 72.00 443 HIS A C 1
ATOM 3632 O O . HIS A 1 443 ? -16.950 12.081 2.929 1.00 72.00 443 HIS A O 1
ATOM 3638 N N . PHE A 1 444 ? -17.883 11.766 4.947 1.00 75.62 444 PHE A N 1
ATOM 3639 C CA . PHE A 1 444 ? -18.559 13.080 4.969 1.00 75.62 444 PHE A CA 1
ATOM 3640 C C . PHE A 1 444 ? -17.614 14.260 5.256 1.00 75.62 444 PHE A C 1
ATOM 3642 O O . PHE A 1 444 ? -17.997 15.421 5.137 1.00 75.62 444 PHE A O 1
ATOM 3649 N N . ILE A 1 445 ? -16.380 13.968 5.670 1.00 74.12 445 ILE A N 1
ATOM 3650 C CA . ILE A 1 445 ? -15.367 14.964 6.019 1.00 74.12 445 ILE A CA 1
ATOM 3651 C C . ILE A 1 445 ? -14.451 15.189 4.816 1.00 74.12 445 ILE A C 1
ATOM 3653 O O . ILE A 1 445 ? -13.784 14.261 4.348 1.00 74.12 445 ILE A O 1
ATOM 3657 N N . ASN A 1 446 ? -14.349 16.441 4.372 1.00 65.62 446 ASN A N 1
ATOM 3658 C CA . ASN A 1 446 ? -13.390 16.844 3.346 1.00 65.62 446 ASN A CA 1
ATOM 3659 C C . ASN A 1 446 ? -11.951 16.636 3.841 1.00 65.62 446 ASN A C 1
ATOM 3661 O O . ASN A 1 446 ? -11.611 17.004 4.964 1.00 65.62 446 ASN A O 1
ATOM 3665 N N . GLY A 1 447 ? -11.090 16.035 3.014 1.00 63.53 447 GLY A N 1
ATOM 3666 C CA . GLY A 1 447 ? -9.698 15.782 3.404 1.00 63.53 447 GLY A CA 1
ATOM 3667 C C . GLY A 1 447 ? -9.554 14.777 4.557 1.00 63.53 447 GLY A C 1
ATOM 3668 O O . GLY A 1 447 ? -8.636 14.900 5.374 1.00 63.53 447 GLY A O 1
ATOM 3669 N N . TYR A 1 448 ? -10.459 13.790 4.648 1.00 64.19 448 TYR A N 1
ATOM 3670 C CA . TYR A 1 448 ? -10.488 12.780 5.717 1.00 64.19 448 TYR A CA 1
ATOM 3671 C C . TYR A 1 448 ? -9.102 12.167 5.998 1.00 64.19 448 TYR A C 1
ATOM 3673 O O . TYR A 1 448 ? -8.663 12.132 7.147 1.00 64.19 448 TYR A O 1
ATOM 3681 N N . THR A 1 449 ? -8.333 11.827 4.962 1.00 61.72 449 THR A N 1
ATOM 3682 C CA . THR A 1 449 ? -6.937 11.361 5.068 1.00 61.72 449 THR A CA 1
ATOM 3683 C C . THR A 1 449 ? -6.027 12.100 4.085 1.00 61.72 449 THR A C 1
ATOM 3685 O O . THR A 1 449 ? -6.425 12.302 2.941 1.00 61.72 449 THR A O 1
ATOM 3688 N N . ASP A 1 450 ? -4.803 12.436 4.509 1.00 66.56 450 ASP A N 1
ATOM 3689 C CA . ASP A 1 450 ? -3.724 12.923 3.627 1.00 66.56 450 ASP A CA 1
ATOM 3690 C C . ASP A 1 450 ? -3.321 11.829 2.615 1.00 66.56 450 ASP A C 1
ATOM 3692 O O . ASP A 1 450 ? -3.388 10.631 2.920 1.00 66.56 450 ASP A O 1
ATOM 3696 N N . ASP A 1 451 ? -2.879 12.225 1.425 1.00 62.00 451 ASP A N 1
ATOM 3697 C CA . ASP A 1 451 ? -2.528 11.346 0.305 1.00 62.00 451 ASP A CA 1
ATOM 3698 C C . ASP A 1 451 ? -1.429 10.349 0.687 1.00 62.00 451 ASP A C 1
ATOM 3700 O O . ASP A 1 451 ? -1.488 9.167 0.336 1.00 62.00 451 ASP A O 1
ATOM 3704 N N . LYS A 1 452 ? -0.489 10.765 1.545 1.00 59.53 452 LYS A N 1
ATOM 3705 C CA . LYS A 1 452 ? 0.555 9.878 2.091 1.00 59.53 452 LYS A CA 1
ATOM 3706 C C . LYS A 1 452 ? 0.000 8.755 2.970 1.00 59.53 452 LYS A C 1
ATOM 3708 O O . LYS A 1 452 ? 0.599 7.679 3.047 1.00 59.53 452 LYS A O 1
ATOM 3713 N N . LEU A 1 453 ? -1.096 8.998 3.689 1.00 60.06 453 LEU A N 1
ATOM 3714 C CA . LEU A 1 453 ? -1.763 7.985 4.513 1.00 60.06 453 LEU A CA 1
ATOM 3715 C C . LEU A 1 453 ? -2.600 7.052 3.635 1.00 60.06 453 LEU A C 1
ATOM 3717 O O . LEU A 1 453 ? -2.457 5.836 3.774 1.00 60.06 453 LEU A O 1
ATOM 3721 N N . LYS A 1 454 ? -3.346 7.604 2.665 1.00 63.78 454 LYS A N 1
ATOM 3722 C CA . LYS A 1 454 ? -4.113 6.827 1.674 1.00 63.78 454 LYS A CA 1
ATOM 3723 C C . LYS A 1 454 ? -3.238 5.812 0.938 1.00 63.78 454 LYS A C 1
ATOM 3725 O O . LYS A 1 454 ? -3.565 4.628 0.914 1.00 63.78 454 LYS A O 1
ATOM 3730 N N . GLN A 1 455 ? -2.083 6.240 0.425 1.00 61.19 455 GLN A N 1
ATOM 3731 C CA . GLN A 1 455 ? -1.140 5.364 -0.285 1.00 61.19 455 GLN A CA 1
ATOM 3732 C C . GLN A 1 455 ? -0.616 4.216 0.598 1.00 61.19 455 GLN A C 1
ATOM 3734 O O . GLN A 1 455 ? -0.462 3.078 0.149 1.00 61.19 455 GLN A O 1
ATOM 3739 N N . ARG A 1 456 ? -0.356 4.481 1.886 1.00 63.19 456 ARG A N 1
ATOM 3740 C CA . ARG A 1 456 ? 0.144 3.465 2.832 1.00 63.19 456 ARG A CA 1
ATOM 3741 C C . ARG A 1 456 ? -0.917 2.440 3.216 1.00 63.19 456 ARG A C 1
ATOM 3743 O O . ARG A 1 456 ? -0.570 1.272 3.417 1.00 63.19 456 ARG A O 1
ATOM 3750 N N . ASP A 1 457 ? -2.161 2.878 3.365 1.00 63.22 457 ASP A N 1
ATOM 3751 C CA . ASP A 1 457 ? -3.301 1.999 3.612 1.00 63.22 457 ASP A CA 1
ATOM 3752 C C . ASP A 1 457 ? -3.589 1.117 2.401 1.00 63.22 457 ASP A C 1
ATOM 3754 O O . ASP A 1 457 ? -3.628 -0.109 2.542 1.00 63.22 457 ASP A O 1
ATOM 3758 N N . ALA A 1 458 ? -3.651 1.718 1.210 1.00 65.38 458 ALA A N 1
ATOM 3759 C CA . ALA A 1 458 ? -3.838 1.007 -0.049 1.00 65.38 458 ALA A CA 1
ATOM 3760 C C . ALA A 1 458 ? -2.780 -0.092 -0.236 1.00 65.38 458 ALA A C 1
ATOM 3762 O O . ALA A 1 458 ? -3.127 -1.261 -0.405 1.00 65.38 458 ALA A O 1
ATOM 3763 N N . LYS A 1 459 ? -1.491 0.234 -0.062 1.00 65.94 459 LYS A N 1
ATOM 3764 C CA . LYS A 1 459 ? -0.398 -0.744 -0.193 1.00 65.94 459 LYS A CA 1
ATOM 3765 C C . LYS A 1 459 ? -0.549 -1.945 0.745 1.00 65.94 459 LYS A C 1
ATOM 3767 O O . LYS A 1 459 ? -0.398 -3.087 0.326 1.00 65.94 459 LYS A O 1
ATOM 3772 N N . LYS A 1 460 ? -0.882 -1.719 2.022 1.00 66.00 460 LYS A N 1
ATOM 3773 C CA . LYS A 1 460 ? -1.071 -2.817 2.990 1.00 66.00 460 LYS A CA 1
ATOM 3774 C C . LYS A 1 460 ? -2.267 -3.698 2.663 1.00 66.00 460 LYS A C 1
ATOM 3776 O O . LYS A 1 460 ? -2.221 -4.898 2.949 1.00 66.00 460 LYS A O 1
ATOM 3781 N N . ILE A 1 461 ? -3.343 -3.093 2.167 1.00 64.88 461 ILE A N 1
ATOM 3782 C CA . ILE A 1 461 ? -4.545 -3.806 1.744 1.00 64.88 461 ILE A CA 1
ATOM 3783 C C . ILE A 1 461 ? -4.188 -4.702 0.559 1.00 64.88 461 ILE A C 1
ATOM 3785 O O . ILE A 1 461 ? -4.371 -5.912 0.669 1.00 64.88 461 ILE A O 1
ATOM 3789 N N . VAL A 1 462 ? -3.556 -4.151 -0.478 1.00 69.00 462 VAL A N 1
ATOM 3790 C CA . VAL A 1 462 ? -3.091 -4.896 -1.659 1.00 69.00 462 VAL A CA 1
ATOM 3791 C C . VAL A 1 462 ? -2.152 -6.044 -1.261 1.00 69.00 462 VAL A C 1
ATOM 3793 O O . VAL A 1 462 ? -2.410 -7.199 -1.596 1.00 69.00 462 VAL A O 1
ATOM 3796 N N . ASP A 1 463 ? -1.133 -5.783 -0.433 1.00 69.12 463 ASP A N 1
ATOM 3797 C CA . ASP A 1 463 ? -0.198 -6.809 0.064 1.00 69.12 463 ASP A CA 1
ATOM 3798 C C . ASP A 1 463 ? -0.900 -7.928 0.857 1.00 69.12 463 ASP A C 1
ATOM 3800 O O . ASP A 1 463 ? -0.436 -9.072 0.941 1.00 69.12 463 ASP A O 1
ATOM 3804 N N . ARG A 1 464 ? -1.995 -7.601 1.551 1.00 66.31 464 ARG A N 1
ATOM 3805 C CA . ARG A 1 464 ? -2.795 -8.583 2.288 1.00 66.31 464 ARG A CA 1
ATOM 3806 C C . ARG A 1 464 ? -3.650 -9.411 1.338 1.00 66.31 464 ARG A C 1
ATOM 3808 O O . ARG A 1 464 ? -3.681 -10.624 1.524 1.00 66.31 464 ARG A O 1
ATOM 3815 N N . MET A 1 465 ? -4.311 -8.789 0.369 1.00 74.62 465 MET A N 1
ATOM 3816 C CA . MET A 1 465 ? -5.189 -9.495 -0.565 1.00 74.62 465 MET A CA 1
ATOM 3817 C C . MET A 1 465 ? -4.411 -10.420 -1.489 1.00 74.62 465 MET A C 1
ATOM 3819 O O . MET A 1 465 ? -4.774 -11.589 -1.607 1.00 74.62 465 MET A O 1
ATOM 3823 N N . ARG A 1 466 ? -3.244 -9.976 -1.973 1.00 72.44 466 ARG A N 1
ATOM 3824 C CA . ARG A 1 466 ? -2.308 -10.818 -2.731 1.00 72.44 466 ARG A CA 1
ATOM 3825 C C . ARG A 1 466 ? -1.918 -12.088 -1.967 1.00 72.44 466 ARG A C 1
ATOM 3827 O O . ARG A 1 466 ? -1.891 -13.173 -2.530 1.00 72.44 466 ARG A O 1
ATOM 3834 N N . ARG A 1 467 ? -1.671 -11.986 -0.653 1.00 69.38 467 ARG A N 1
ATOM 3835 C CA . ARG A 1 467 ? -1.370 -13.157 0.201 1.00 69.38 467 ARG A CA 1
ATOM 3836 C C . ARG A 1 467 ? -2.554 -14.098 0.411 1.00 69.38 467 ARG A C 1
ATOM 3838 O O . ARG A 1 467 ? -2.335 -15.246 0.782 1.00 69.38 467 ARG A O 1
ATOM 3845 N N . LEU A 1 468 ? -3.777 -13.601 0.254 1.00 67.75 468 LEU A N 1
ATOM 3846 C CA . LEU A 1 468 ? -5.003 -14.385 0.376 1.00 67.75 468 LEU A CA 1
ATOM 3847 C C . LEU A 1 468 ? -5.475 -14.945 -0.975 1.00 67.75 468 LEU A C 1
ATOM 3849 O O . LEU A 1 468 ? -6.454 -15.682 -0.984 1.00 67.75 468 LEU A O 1
ATOM 3853 N N . GLY A 1 469 ? -4.787 -14.625 -2.079 1.00 73.19 469 GLY A N 1
ATOM 3854 C CA . GLY A 1 469 ? -5.174 -15.044 -3.428 1.00 73.19 469 GLY A CA 1
ATOM 3855 C C . GLY A 1 469 ? -6.470 -14.393 -3.922 1.00 73.19 469 GLY A C 1
ATOM 3856 O O . GLY A 1 469 ? -7.179 -14.997 -4.715 1.00 73.19 469 GLY A O 1
ATOM 3857 N N . ILE A 1 470 ? -6.811 -13.206 -3.411 1.00 73.06 470 ILE A N 1
ATOM 3858 C CA . ILE A 1 470 ? -8.012 -12.454 -3.802 1.00 73.06 470 ILE A CA 1
ATOM 3859 C C . ILE A 1 470 ? -7.604 -11.458 -4.892 1.00 73.06 470 ILE A C 1
ATOM 3861 O O . ILE A 1 470 ? -6.591 -10.776 -4.727 1.00 73.06 470 ILE A O 1
ATOM 3865 N N . GLN A 1 471 ? -8.376 -11.392 -5.978 1.00 73.94 471 GLN A N 1
ATOM 3866 C CA . GLN A 1 471 ? -8.176 -10.475 -7.108 1.00 73.94 471 GLN A CA 1
ATOM 3867 C C . GLN A 1 471 ? -8.672 -9.059 -6.773 1.00 73.94 471 GLN A C 1
ATOM 3869 O O . GLN A 1 471 ? -9.508 -8.901 -5.881 1.00 73.94 471 GLN A O 1
ATOM 3874 N N . SER A 1 472 ? -8.164 -8.031 -7.462 1.00 65.19 472 SER A N 1
ATOM 3875 C CA . SER A 1 472 ? -8.485 -6.610 -7.209 1.00 65.19 472 SER A CA 1
ATOM 3876 C C . SER A 1 472 ? -9.984 -6.319 -7.184 1.00 65.19 472 SER A C 1
ATOM 3878 O O . SER A 1 472 ? -10.459 -5.642 -6.271 1.00 65.19 472 SER A O 1
ATOM 3880 N N . ASP A 1 473 ? -10.726 -6.905 -8.118 1.00 67.50 473 ASP A N 1
ATOM 3881 C CA . ASP A 1 473 ? -12.166 -6.676 -8.289 1.00 67.50 473 ASP A CA 1
ATOM 3882 C C . ASP A 1 473 ? -12.997 -7.274 -7.141 1.00 67.50 473 ASP A C 1
ATOM 3884 O O . ASP A 1 473 ? -14.107 -6.830 -6.852 1.00 67.50 473 ASP A O 1
ATOM 3888 N N . ASP A 1 474 ? -12.435 -8.248 -6.419 1.00 71.25 474 ASP A N 1
ATOM 3889 C CA . ASP A 1 474 ? -13.083 -8.919 -5.291 1.00 71.25 474 ASP A CA 1
ATOM 3890 C C . ASP A 1 474 ? -12.760 -8.271 -3.935 1.00 71.25 474 ASP A C 1
ATOM 3892 O O . ASP A 1 474 ? -13.292 -8.697 -2.902 1.00 71.25 474 ASP A O 1
ATOM 3896 N N . TYR A 1 475 ? -11.899 -7.247 -3.885 1.00 69.88 475 TYR A N 1
ATOM 3897 C CA . TYR A 1 475 ? -11.500 -6.615 -2.620 1.00 69.88 475 TYR A CA 1
ATOM 3898 C C . TYR A 1 475 ? -12.703 -6.041 -1.880 1.00 69.88 475 TYR A C 1
ATOM 3900 O O . TYR A 1 475 ? -12.865 -6.268 -0.676 1.00 69.88 475 TYR A O 1
ATOM 3908 N N . GLU A 1 476 ? -13.551 -5.310 -2.601 1.00 67.50 476 GLU A N 1
ATOM 3909 C CA . GLU A 1 476 ? -14.736 -4.668 -2.038 1.00 67.50 476 GLU A CA 1
ATOM 3910 C C . GLU A 1 476 ? -15.691 -5.699 -1.455 1.00 67.50 476 GLU A C 1
ATOM 3912 O O . GLU A 1 476 ? -16.077 -5.605 -0.287 1.00 67.50 476 GLU A O 1
ATOM 3917 N N . LYS A 1 477 ? -15.997 -6.728 -2.247 1.00 74.31 477 LYS A N 1
ATOM 3918 C CA . LYS A 1 477 ? -16.853 -7.836 -1.841 1.00 74.31 477 LYS A CA 1
ATOM 3919 C C . LYS A 1 477 ? -16.298 -8.535 -0.605 1.00 74.31 477 LYS A C 1
ATOM 3921 O O . LYS A 1 477 ? -17.027 -8.734 0.360 1.00 74.31 477 LYS A O 1
ATOM 3926 N N . TYR A 1 478 ? -14.997 -8.818 -0.568 1.00 75.12 478 TYR A N 1
ATOM 3927 C CA . TYR A 1 478 ? -14.355 -9.453 0.581 1.00 75.12 478 TYR A CA 1
ATOM 3928 C C . TYR A 1 478 ? -14.475 -8.622 1.872 1.00 75.12 478 TYR A C 1
ATOM 3930 O O . TYR A 1 478 ? -14.776 -9.161 2.944 1.00 75.12 478 TYR A O 1
ATOM 3938 N N . PHE A 1 479 ? -14.242 -7.307 1.802 1.00 71.56 479 PHE A N 1
ATOM 3939 C CA . PHE A 1 479 ? -14.372 -6.428 2.969 1.00 71.56 479 PHE A CA 1
ATOM 3940 C C . PHE A 1 479 ? -15.825 -6.241 3.407 1.00 71.56 479 PHE A C 1
ATOM 3942 O O . PHE A 1 479 ? -16.097 -6.222 4.617 1.00 71.56 479 PHE A O 1
ATOM 3949 N N . LEU A 1 480 ? -16.741 -6.115 2.447 1.00 75.88 480 LEU A N 1
ATOM 3950 C CA . LEU A 1 480 ? -18.171 -6.007 2.700 1.00 75.88 480 LEU A CA 1
ATOM 3951 C C . LEU A 1 480 ? -18.688 -7.285 3.367 1.00 75.88 480 LEU A C 1
ATOM 3953 O O . LEU A 1 480 ? -19.227 -7.203 4.469 1.00 75.88 480 LEU A O 1
ATOM 3957 N N . ASP A 1 481 ? -18.422 -8.457 2.790 1.00 79.12 481 ASP A N 1
ATOM 3958 C CA . ASP A 1 481 ? -18.818 -9.762 3.332 1.00 79.12 481 ASP A CA 1
ATOM 3959 C C . ASP A 1 481 ? -18.263 -9.978 4.745 1.00 79.12 481 ASP A C 1
ATOM 3961 O O . ASP A 1 481 ? -18.978 -10.409 5.655 1.00 79.12 481 ASP A O 1
ATOM 3965 N N . GLY A 1 482 ? -16.994 -9.617 4.968 1.00 76.88 482 GLY A N 1
ATOM 3966 C CA . GLY A 1 482 ? -16.373 -9.667 6.291 1.00 76.88 482 GLY A CA 1
ATOM 3967 C C . GLY A 1 482 ? -17.106 -8.799 7.319 1.00 76.88 482 GLY A C 1
ATOM 3968 O O . GLY A 1 482 ? -17.398 -9.264 8.427 1.00 76.88 482 GLY A O 1
ATOM 3969 N N . SER A 1 483 ? -17.447 -7.566 6.936 1.00 80.00 483 SER A N 1
ATOM 3970 C CA . SER A 1 483 ? -18.149 -6.604 7.791 1.00 80.00 483 SER A CA 1
ATOM 3971 C C . SER A 1 483 ? -19.595 -7.028 8.069 1.00 80.00 483 SER A C 1
ATOM 3973 O O . SER A 1 483 ? -20.027 -7.010 9.223 1.00 80.00 483 SER A O 1
ATOM 3975 N N . LEU A 1 484 ? -20.331 -7.483 7.050 1.00 83.94 484 LEU A N 1
ATOM 3976 C CA . LEU A 1 484 ? -21.710 -7.969 7.179 1.00 83.94 484 LEU A CA 1
ATOM 3977 C C . LEU A 1 484 ? -21.790 -9.229 8.051 1.00 83.94 484 LEU A C 1
ATOM 3979 O O . LEU A 1 484 ? -22.675 -9.343 8.906 1.00 83.94 484 LEU A O 1
ATOM 3983 N N . ASN A 1 485 ? -20.827 -10.144 7.918 1.00 86.19 485 ASN A N 1
ATOM 3984 C CA . ASN A 1 485 ? -20.718 -11.303 8.801 1.00 86.19 485 ASN A CA 1
ATOM 3985 C C . ASN A 1 485 ? -20.466 -10.882 10.263 1.00 86.19 485 ASN A C 1
ATOM 3987 O O . ASN A 1 485 ? -21.087 -11.423 11.182 1.00 86.19 485 ASN A O 1
ATOM 3991 N N . ALA A 1 486 ? -19.606 -9.886 10.504 1.00 87.75 486 ALA A N 1
ATOM 3992 C CA . ALA A 1 486 ? -19.395 -9.356 11.852 1.00 87.75 486 ALA A CA 1
ATOM 3993 C C . ALA A 1 486 ? -20.671 -8.716 12.429 1.00 87.75 486 ALA A C 1
ATOM 3995 O O . ALA A 1 486 ? -21.027 -8.994 13.577 1.00 87.75 486 ALA A O 1
ATOM 3996 N N . TYR A 1 487 ? -21.396 -7.921 11.637 1.00 91.12 487 TYR A N 1
ATOM 3997 C CA . TYR A 1 487 ? -22.662 -7.312 12.054 1.00 91.12 487 TYR A CA 1
ATOM 3998 C C . TYR A 1 487 ? -23.759 -8.340 12.333 1.00 91.12 487 TYR A C 1
ATOM 4000 O O . TYR A 1 487 ? -24.515 -8.168 13.289 1.00 91.12 487 TYR A O 1
ATOM 4008 N N . THR A 1 488 ? -23.805 -9.444 11.587 1.00 91.75 488 THR A N 1
ATOM 4009 C CA . THR A 1 488 ? -24.747 -10.545 11.845 1.00 91.75 488 THR A CA 1
ATOM 4010 C C . THR A 1 488 ? -24.497 -11.170 13.220 1.00 91.75 488 THR A C 1
ATOM 4012 O O . THR A 1 488 ? -25.415 -11.289 14.034 1.00 91.75 488 THR A O 1
ATOM 4015 N N . LEU A 1 489 ? -23.234 -11.468 13.545 1.00 92.69 489 LEU A N 1
ATOM 4016 C CA . LEU A 1 489 ? -22.849 -11.991 14.863 1.00 92.69 489 LEU A CA 1
ATOM 4017 C C . LEU A 1 489 ? -23.139 -10.995 15.999 1.00 92.69 489 LEU A C 1
ATOM 4019 O O . LEU A 1 489 ? -23.480 -11.400 17.114 1.00 92.69 489 LEU A O 1
ATOM 4023 N N . LEU A 1 490 ? -23.018 -9.695 15.727 1.00 93.44 490 LEU A N 1
ATOM 4024 C CA . LEU A 1 490 ? -23.357 -8.638 16.680 1.00 93.44 490 LEU A CA 1
ATOM 4025 C C . LEU A 1 490 ? -24.862 -8.502 16.897 1.00 93.44 490 LEU A C 1
ATOM 4027 O O . LEU A 1 490 ? -25.277 -8.336 18.042 1.00 93.44 490 LEU A O 1
ATOM 4031 N N . LYS A 1 491 ? -25.678 -8.641 15.845 1.00 94.88 491 LYS A N 1
ATOM 4032 C CA . LYS A 1 491 ? -27.144 -8.694 15.954 1.00 94.88 491 LYS A CA 1
ATOM 4033 C C . LYS A 1 491 ? -27.570 -9.844 16.861 1.00 94.88 491 LYS A C 1
ATOM 4035 O O . LYS A 1 491 ? -28.317 -9.633 17.813 1.00 94.88 491 LYS A O 1
ATOM 4040 N N . GLU A 1 492 ? -27.035 -11.044 16.637 1.00 94.44 492 GLU A N 1
ATOM 4041 C CA . GLU A 1 492 ? -27.308 -12.203 17.497 1.00 94.44 492 GLU A CA 1
ATOM 4042 C C . GLU A 1 492 ? -26.873 -11.980 18.949 1.00 94.44 492 GLU A C 1
ATOM 4044 O O . GLU A 1 492 ? -27.551 -12.412 19.885 1.00 94.44 492 GLU A O 1
ATOM 4049 N N . HIS A 1 493 ? -25.722 -11.333 19.155 1.00 94.25 493 HIS A N 1
ATOM 4050 C CA . HIS A 1 493 ? -25.250 -10.994 20.490 1.00 94.25 493 HIS A CA 1
ATOM 4051 C C . HIS A 1 493 ? -26.190 -9.998 21.177 1.00 94.25 493 HIS A C 1
ATOM 4053 O O . HIS A 1 493 ? -26.615 -10.253 22.300 1.00 94.25 493 HIS A O 1
ATOM 4059 N N . ALA A 1 494 ? -26.576 -8.919 20.499 1.00 95.25 494 ALA A N 1
ATOM 4060 C CA . ALA A 1 494 ? -27.498 -7.918 21.024 1.00 95.25 494 ALA A CA 1
ATOM 4061 C C . ALA A 1 494 ? -28.862 -8.523 21.394 1.00 95.25 494 ALA A C 1
ATOM 4063 O O . ALA A 1 494 ? -29.350 -8.287 22.500 1.00 95.25 494 ALA A O 1
ATOM 4064 N N . ILE A 1 495 ? -29.414 -9.407 20.551 1.00 94.50 495 ILE A N 1
ATOM 4065 C CA . ILE A 1 495 ? -30.666 -10.133 20.830 1.00 94.50 495 ILE A CA 1
ATOM 4066 C C . ILE A 1 495 ? -30.562 -10.938 22.133 1.00 94.50 495 ILE A C 1
ATOM 4068 O O . ILE A 1 495 ? -31.457 -10.863 22.975 1.00 94.50 495 ILE A O 1
ATOM 4072 N N . LYS A 1 496 ? -29.450 -11.656 22.354 1.00 94.06 496 LYS A N 1
ATOM 4073 C CA . LYS A 1 496 ? -29.204 -12.415 23.601 1.00 94.06 496 LYS A CA 1
ATOM 4074 C C . LYS A 1 496 ? -29.125 -11.528 24.848 1.00 94.06 496 LYS A C 1
ATOM 4076 O O . LYS A 1 496 ? -29.263 -12.036 25.956 1.00 94.06 496 LYS A O 1
ATOM 4081 N N . HIS A 1 497 ? -28.887 -10.232 24.670 1.00 94.19 497 HIS A N 1
ATOM 4082 C CA . HIS A 1 497 ? -28.813 -9.232 25.730 1.00 94.19 497 HIS A CA 1
ATOM 4083 C C . HIS A 1 497 ? -30.047 -8.313 25.783 1.00 94.19 497 HIS A C 1
ATOM 4085 O O . HIS A 1 497 ? -30.042 -7.353 26.549 1.00 94.19 497 HIS A O 1
ATOM 4091 N N . HIS A 1 498 ? -31.108 -8.624 25.027 1.00 95.75 498 HIS A N 1
ATOM 4092 C CA . HIS A 1 498 ? -32.331 -7.817 24.923 1.00 95.75 498 HIS A CA 1
AT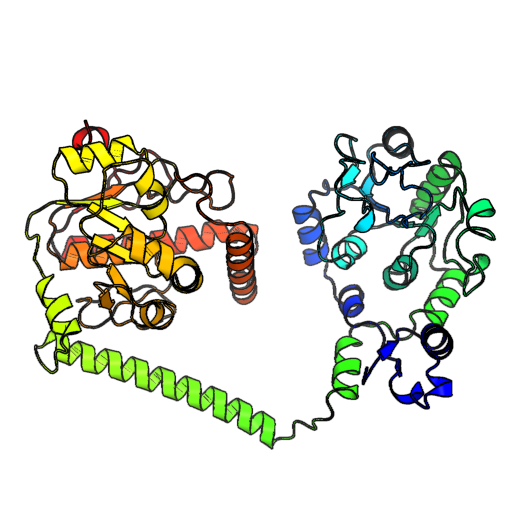OM 4093 C C . HIS A 1 498 ? -32.087 -6.378 24.438 1.00 95.75 498 HIS A C 1
ATOM 4095 O O . HIS A 1 498 ? -32.777 -5.450 24.857 1.00 95.75 498 HIS A O 1
ATOM 4101 N N . VAL A 1 499 ? -31.112 -6.203 23.545 1.00 97.62 499 VAL A N 1
ATOM 4102 C CA . VAL A 1 499 ? -30.761 -4.919 22.928 1.00 97.62 499 VAL A CA 1
ATOM 4103 C C . VAL A 1 499 ? -31.202 -4.918 21.468 1.00 97.62 499 VAL A C 1
ATOM 4105 O O . VAL A 1 499 ? -30.937 -5.874 20.735 1.00 97.62 499 VAL A O 1
ATOM 4108 N N . LYS A 1 500 ? -31.860 -3.842 21.035 1.00 98.12 500 LYS A N 1
ATOM 4109 C CA . LYS A 1 500 ? -32.232 -3.621 19.633 1.00 98.12 500 LYS A CA 1
ATOM 4110 C C . LYS A 1 500 ? -31.167 -2.773 18.946 1.00 98.12 500 LYS A C 1
ATOM 4112 O O . LYS A 1 500 ? -30.709 -1.785 19.510 1.00 98.12 500 LYS A O 1
ATOM 4117 N N . ILE A 1 501 ? -30.790 -3.153 17.729 1.00 98.31 501 ILE A N 1
ATOM 4118 C CA . ILE A 1 501 ? -29.883 -2.371 16.886 1.00 98.31 501 ILE A CA 1
ATOM 4119 C C . ILE A 1 501 ? -30.646 -1.974 15.628 1.00 98.31 501 ILE A C 1
ATOM 4121 O O . ILE A 1 501 ? -31.246 -2.835 14.983 1.00 98.31 501 ILE A O 1
ATOM 4125 N N . PHE A 1 502 ? -30.588 -0.693 15.288 1.00 98.12 502 PHE A N 1
ATOM 4126 C CA . PHE A 1 502 ? -31.240 -0.098 14.134 1.00 98.12 502 PHE A CA 1
ATOM 4127 C C . PHE A 1 502 ? -30.215 0.538 13.202 1.00 98.12 502 PHE A C 1
ATOM 4129 O O . PHE A 1 502 ? -29.222 1.122 13.646 1.00 98.12 502 PHE A O 1
ATOM 4136 N N . ASN A 1 503 ? -30.485 0.469 11.902 1.00 96.94 503 ASN A N 1
ATOM 4137 C CA . ASN A 1 503 ? -29.766 1.257 10.916 1.00 96.94 503 ASN A CA 1
ATOM 4138 C C . ASN A 1 503 ? -30.499 2.589 10.682 1.00 96.94 503 ASN A C 1
ATOM 4140 O O . ASN A 1 503 ? -31.548 2.615 10.046 1.00 96.94 503 ASN A O 1
ATOM 4144 N N . ALA A 1 504 ? -29.940 3.693 11.170 1.00 96.62 504 ALA A N 1
ATOM 4145 C CA . ALA A 1 504 ? -30.433 5.049 10.920 1.00 96.62 504 ALA A CA 1
ATOM 4146 C C . ALA A 1 504 ? -29.593 5.793 9.860 1.00 96.62 504 ALA A C 1
ATOM 4148 O O . ALA A 1 504 ? -29.753 6.991 9.649 1.00 96.62 504 ALA A O 1
ATOM 4149 N N . THR A 1 505 ? -28.679 5.109 9.170 1.00 93.25 505 THR A N 1
ATOM 4150 C CA . THR A 1 505 ? -27.901 5.696 8.071 1.00 93.25 505 THR A CA 1
ATOM 4151 C C . THR A 1 505 ? -28.832 5.998 6.893 1.00 93.25 505 THR A C 1
ATOM 4153 O O . THR A 1 505 ? -29.702 5.188 6.569 1.00 93.25 505 THR A O 1
ATOM 4156 N N . ARG A 1 506 ? -28.680 7.151 6.226 1.00 90.44 506 ARG A N 1
ATOM 4157 C CA . ARG A 1 506 ? -29.477 7.464 5.027 1.00 90.44 506 ARG A CA 1
ATOM 4158 C C . ARG A 1 506 ? -28.886 6.731 3.822 1.00 90.44 506 ARG A C 1
ATOM 4160 O O . ARG A 1 506 ? -27.803 7.072 3.368 1.00 90.44 506 ARG A O 1
ATOM 4167 N N . GLY A 1 507 ? -29.604 5.737 3.299 1.00 86.50 507 GLY A N 1
ATOM 4168 C CA . GLY A 1 507 ? -29.121 4.899 2.196 1.00 86.50 507 GLY A CA 1
ATOM 4169 C C . GLY A 1 507 ? -28.046 3.891 2.626 1.00 86.50 507 GLY A C 1
ATOM 4170 O O . GLY A 1 507 ? -28.061 3.398 3.760 1.00 86.50 507 GLY A O 1
ATOM 4171 N N . GLY A 1 508 ? -27.140 3.562 1.704 1.00 82.56 508 GLY A N 1
ATOM 4172 C CA . GLY A 1 508 ? -26.066 2.588 1.915 1.00 82.56 508 GLY A CA 1
ATOM 4173 C C . GLY A 1 508 ? -26.503 1.121 1.821 1.00 82.56 508 GLY A C 1
ATOM 4174 O O . GLY A 1 508 ? -27.689 0.820 1.715 1.00 82.56 508 GLY A O 1
ATOM 4175 N N . ALA A 1 509 ? -25.532 0.207 1.873 1.00 82.75 509 ALA A N 1
ATOM 4176 C CA . ALA A 1 509 ? -25.714 -1.239 1.694 1.00 82.75 509 ALA A CA 1
ATOM 4177 C C . ALA A 1 509 ? -25.941 -2.020 3.007 1.00 82.75 509 ALA A C 1
ATOM 4179 O O . ALA A 1 509 ? -26.080 -3.244 2.997 1.00 82.75 509 ALA A O 1
ATOM 4180 N N . LEU A 1 510 ? -25.942 -1.345 4.161 1.00 87.44 510 LEU A N 1
ATOM 4181 C CA . LEU A 1 510 ? -26.122 -2.003 5.454 1.00 87.44 510 LEU A CA 1
ATOM 4182 C C . LEU A 1 510 ? -27.592 -2.385 5.693 1.00 87.44 510 LEU A C 1
ATOM 4184 O O . LEU A 1 510 ? -28.378 -1.567 6.153 1.00 87.44 510 LEU A O 1
ATOM 4188 N N . GLU A 1 511 ? -27.943 -3.651 5.479 1.00 89.44 511 GLU A N 1
ATOM 4189 C CA . GLU A 1 511 ? -29.319 -4.150 5.697 1.00 89.44 511 GLU A CA 1
ATOM 4190 C C . GLU A 1 511 ? -29.418 -5.250 6.769 1.00 89.44 511 GLU A C 1
ATOM 4192 O O . GLU A 1 511 ? -30.447 -5.895 6.946 1.00 89.44 511 GLU A O 1
ATOM 4197 N N . VAL A 1 512 ? -28.345 -5.477 7.534 1.00 92.44 512 VAL A N 1
ATOM 4198 C CA . VAL A 1 512 ? -28.353 -6.457 8.638 1.00 92.44 512 VAL A CA 1
ATOM 4199 C C . VAL A 1 512 ? -29.299 -6.024 9.769 1.00 92.44 512 VAL A C 1
ATOM 4201 O O . VAL A 1 512 ? -29.906 -6.872 10.429 1.00 92.44 512 VAL A O 1
ATOM 4204 N N . PHE A 1 513 ? -29.432 -4.718 10.010 1.00 95.56 513 PHE A N 1
ATOM 4205 C CA . PHE A 1 513 ? -30.251 -4.132 11.075 1.00 95.56 513 PHE A CA 1
ATOM 4206 C C . PHE A 1 513 ? -31.483 -3.443 10.496 1.00 95.56 513 PHE A C 1
ATOM 4208 O O . PHE A 1 513 ? -31.407 -2.873 9.412 1.00 95.56 513 PHE A O 1
ATOM 4215 N N . ASP A 1 514 ? -32.588 -3.448 11.244 1.00 96.19 514 ASP A N 1
ATOM 4216 C CA . ASP A 1 514 ? -33.838 -2.852 10.775 1.00 96.19 514 ASP A CA 1
ATOM 4217 C C . ASP A 1 514 ? -33.649 -1.345 10.569 1.00 96.19 514 ASP A C 1
ATOM 4219 O O . ASP A 1 514 ? -33.127 -0.638 11.442 1.00 96.19 514 ASP A O 1
ATOM 4223 N N . ARG A 1 515 ? -34.043 -0.860 9.391 1.00 96.06 515 ARG A N 1
ATOM 4224 C CA . ARG A 1 515 ? -33.826 0.526 8.987 1.00 96.06 515 ARG A CA 1
ATOM 4225 C C . ARG A 1 515 ? -34.872 1.457 9.592 1.00 96.06 515 ARG A C 1
ATOM 4227 O O . ARG A 1 515 ? -36.064 1.155 9.598 1.00 96.06 515 ARG A O 1
ATOM 4234 N N . VAL A 1 516 ? -34.425 2.614 10.066 1.00 97.06 516 VAL A N 1
ATOM 4235 C CA . VAL A 1 516 ? -35.270 3.660 10.654 1.00 97.06 516 VAL A CA 1
ATOM 4236 C C . VAL A 1 516 ? -34.886 5.034 10.114 1.00 97.06 516 VAL A C 1
ATOM 4238 O O . VAL A 1 516 ? -33.768 5.252 9.659 1.00 97.06 516 VAL A O 1
ATOM 4241 N N . ASP A 1 517 ? -35.829 5.968 10.162 1.00 95.88 517 ASP A N 1
ATOM 4242 C CA . ASP A 1 517 ? -35.622 7.336 9.690 1.00 95.88 517 ASP A CA 1
ATOM 4243 C C . ASP A 1 517 ? -34.905 8.190 10.750 1.00 95.88 517 ASP A C 1
ATOM 4245 O O . ASP A 1 517 ? -35.459 8.430 11.827 1.00 95.88 517 ASP A O 1
ATOM 4249 N N . LEU A 1 518 ? -33.685 8.649 10.436 1.00 95.56 518 LEU A N 1
ATOM 4250 C CA . LEU A 1 518 ? -32.863 9.490 11.314 1.00 95.56 518 LEU A CA 1
ATOM 4251 C C . LEU A 1 518 ? -33.523 10.833 11.631 1.00 95.56 518 LEU A C 1
ATOM 4253 O O . LEU A 1 518 ? -33.355 11.351 12.735 1.00 95.56 518 LEU A O 1
ATOM 4257 N N . ASP A 1 519 ? -34.311 11.380 10.703 1.00 93.94 519 ASP A N 1
ATOM 4258 C CA . ASP A 1 519 ? -34.939 12.694 10.854 1.00 93.94 519 ASP A CA 1
ATOM 4259 C C . ASP A 1 519 ? -35.864 12.771 12.078 1.00 93.94 519 ASP A C 1
ATOM 4261 O O . ASP A 1 519 ? -36.099 13.855 12.606 1.00 93.94 519 ASP A O 1
ATOM 4265 N N . LYS A 1 520 ? -36.366 11.627 12.559 1.00 94.44 520 LYS A N 1
ATOM 4266 C CA . LYS A 1 520 ? -37.202 11.531 13.766 1.00 94.44 520 LYS A CA 1
ATOM 4267 C C . LYS A 1 520 ? -36.444 11.831 15.061 1.00 94.44 520 LYS A C 1
ATOM 4269 O O . LYS A 1 520 ? -37.084 12.028 16.090 1.00 94.44 520 LYS A O 1
ATOM 4274 N N . PHE A 1 521 ? -35.113 11.822 15.020 1.00 93.19 521 PHE A N 1
ATOM 4275 C CA . PHE A 1 521 ? -34.248 11.967 16.192 1.00 93.19 521 PHE A CA 1
ATOM 4276 C C . PHE A 1 521 ? -33.428 13.260 16.187 1.00 93.19 521 PHE A C 1
ATOM 4278 O O . PHE A 1 521 ? -32.923 13.645 17.237 1.00 93.19 521 PHE A O 1
ATOM 4285 N N . VAL A 1 522 ? -33.285 13.922 15.033 1.00 91.62 522 VAL A N 1
ATOM 4286 C CA . VAL A 1 522 ? -32.387 15.084 14.860 1.00 91.62 522 VAL A CA 1
ATOM 4287 C C . VAL A 1 522 ? -33.102 16.409 14.579 1.00 91.62 522 VAL A C 1
ATOM 4289 O O . VAL A 1 522 ? -32.453 17.452 14.615 1.00 91.62 522 VAL A O 1
ATOM 4292 N N . LYS A 1 523 ? -34.406 16.382 14.276 1.00 79.94 523 LYS A N 1
ATOM 4293 C CA . LYS A 1 523 ? -35.216 17.590 14.038 1.00 79.94 523 LYS A CA 1
ATOM 4294 C C . LYS A 1 523 ? -35.548 18.339 15.326 1.00 79.94 523 LYS A C 1
ATOM 4296 O O . LYS A 1 523 ? -35.760 17.666 16.360 1.00 79.94 523 LYS A O 1
#

Secondary structure (DSSP, 8-state):
---EEESSHHHHHHHHHHTTTTTTT-GGGEEES--TTGGGGGT--HHHHHHHHHHHTPPTTPEEEEEEPPP-GGGEETTTEE----S--HHHHHHHH-TTEEEEE---GGG-S--SSTT-TTEEE-TT-S-HHHHHHH-SEEEESS-THHHHHHTTT--EEEE-TTHHHIIIII---SS-GGGSSS-EESSHHHHHHHHHHHHHH----HHHHHHHHHHTTT-STTHHHHHHHHH------HHHHHHHHHHHHHHHHHHHHHHHHHHHHHHHHHTT-S--HHHHHHHHTTTTTTT-EEEEE---TT--HHHHHHHHHTT-EEEEETTGGGGTTT-S---SEEE---HHHHHHSHHHHHHHHTTS-EEEEHHHHTT-SS--SSEEEEPB---SS----S-TTT-B--TT--HHHHHHHHHHHHT-SEEEEES-----SSSS---SSTT-S-HHHHHHHHHHHHHHHHHHT--GGGHHHHHHHHHHHHHHHHHHHHHHTT-EEEE-SSSSS--SSEE--THHHH-

Mean predicted aligned error: 15.6 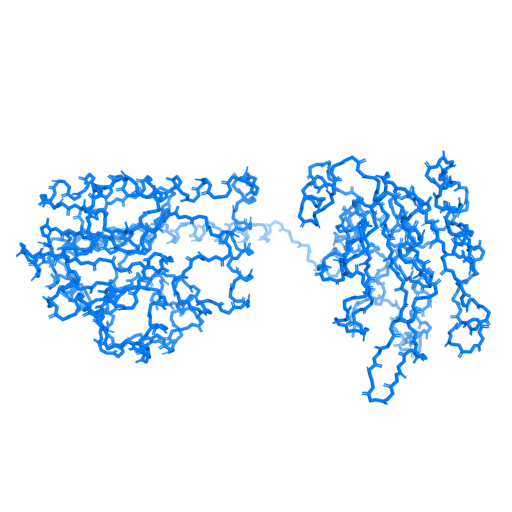Å

Sequence (523 aa):
MDYLISPSRFYSEKMISSFRLDKSHKEDIILETGYPRNDALFKFTEEDVKRIKEEIGVPEGKKVILYTPTWRDNQFKKGEGFQYNTELDFNKLMQQLGDEYVLLFRAHHQIGFKDVANDVPGVIDVTLVDDVNDLYIISDLMITDYSSTMFDYGDLKRPMVFYMYDLDEYQGEIRDFYFDINELPGPIVKTQDDLVKAILDQFANFTYDEKYKAFTEKFNYLDDAHAARRVIEKTIKTDLGPAFRFYKWVIHTKNVIRKSFRDGYIAFSGMLRCMGLCRTANSKLLYSYKNKHKGQRCFLVGNGPSMRLSDLEGLQKNGEITFGCNLVTKAFDQTTWRPDYYFLIDRICAKFQSEEINEAIGNIPLFTNITTYNIFREKPKNPVILYNIAKDKYKVKRSPLAYYIPSGSTVMSLMIEMAVYMGFSEIYLIGCDCTSTFTGNTHFINGYTDDKLKQRDAKKIVDRMRRLGIQSDDYEKYFLDGSLNAYTLLKEHAIKHHVKIFNATRGGALEVFDRVDLDKFVK

Radius of gyration: 30.74 Å; Cα contacts (8 Å, |Δi|>4): 826; chains: 1; bounding box: 80×57×82 Å

pLDDT: mean 86.91, std 12.81, range [38.47, 98.69]

Solvent-accessible surface area (backbone atoms only — not comparable to full-atom values): 29190 Å² total; per-residue (Å²): 132,81,66,41,82,18,36,20,68,62,55,43,55,50,48,34,61,79,68,42,20,70,84,64,76,45,62,81,30,54,40,78,30,12,47,50,77,54,20,54,76,65,65,72,49,74,66,54,40,52,51,51,34,59,76,73,63,58,64,87,93,48,46,31,33,32,38,43,53,61,82,60,90,84,36,58,43,94,93,74,46,53,50,89,78,64,90,59,59,64,63,62,49,42,64,74,68,37,90,54,46,32,37,38,39,31,64,47,84,88,53,55,97,62,76,84,51,67,92,40,83,57,48,42,77,45,56,81,52,85,59,64,63,60,55,52,68,56,33,61,31,38,37,31,47,88,36,74,61,61,60,66,49,47,73,67,71,53,48,41,38,29,60,43,63,53,49,78,57,35,59,82,75,73,57,83,74,98,65,66,75,87,52,51,60,47,59,76,30,59,45,61,74,50,41,53,52,51,52,55,44,42,76,75,66,63,70,91,44,72,57,36,49,53,38,39,61,52,53,37,69,41,54,40,71,48,9,49,56,47,47,46,60,72,72,50,84,59,87,71,44,75,68,48,57,47,47,51,48,50,52,50,51,51,50,53,51,50,48,52,53,49,50,50,49,46,52,52,54,10,52,37,35,68,76,69,38,92,60,47,73,58,50,50,56,59,50,64,43,51,46,66,41,59,73,37,60,38,38,42,46,48,58,17,48,64,48,53,72,65,48,48,42,19,27,51,75,67,68,53,48,32,34,34,38,79,67,54,64,76,49,45,90,82,40,92,46,77,52,68,32,36,40,50,62,55,58,61,54,27,52,75,42,26,58,65,50,38,62,71,50,47,74,41,42,33,40,28,32,49,76,30,58,72,47,28,74,47,77,61,80,34,70,41,65,29,45,65,47,87,52,92,63,58,56,89,58,99,42,61,69,34,33,42,41,63,26,57,52,54,67,66,54,54,51,50,57,47,43,54,51,19,25,29,34,35,39,34,36,29,17,56,27,76,61,64,88,78,60,93,67,56,38,53,53,86,77,76,63,57,70,77,54,51,54,55,51,51,51,53,51,52,60,50,33,59,74,69,72,50,56,82,87,46,48,62,56,53,55,48,54,35,41,53,53,40,49,49,56,46,51,57,50,28,52,78,69,69,26,47,59,33,27,30,29,68,69,58,69,58,70,88,36,59,75,48,73,46,67,83,61,30,114

Nearest PDB structures (foldseek):
  3l7m-assembly1_D  TM=8.659E-01  e=6.294E-20  Staphylococcus epidermidis RP62A
  3l7j-assembly1_B  TM=8.803E-01  e=5.996E-19  Staphylococcus epidermidis RP62A
  3l7k-assembly2_B  TM=8.712E-01  e=6.344E-19  Staphylococcus epidermidis RP62A
  3l7i-assembly1_A  TM=8.722E-01  e=2.319E-18  Staphylococcus epidermidis RP62A
  3l7m-assembly2_A  TM=8.651E-01  e=2.746E-18  Staphylococcus epidermidis RP62A

Foldseek 3Di:
DQADEAQFPLRLVCCCVVVVCVVVVNSVRYQNFHDPLLLCLFDDDPVLLVVLCVVQVPDPQAAEEEEDEDDAPVQQDDPPGGDDPDLDDLQVLDVLLDDRHAYEYAYDPRRDPDPPPPPRPRYGDCNPVPRCVSVLNNHQEYEYALDPVLLSSLSNLHYYEHAHLPVVVCPPPGDHDSDDPQLRQAYYDNHSVVVSVRVVCRVVPNDSDPSSVVSCVRGRVNDYNCSVVSCCVVVPPDPCDPVVVVVVVVVVVVVVVVLVVVLVCLQVVLVCLVVVHPQDPLSVVLVCLFQQPAAAEAEEDDFFALDDLLLQVLCVVLVHAYEEEDQCLLCVVVHVGDHQAYEYADLLCQQPVLVVVLVSNPQREYEYEPVSQVNRPDHHPHYNYFYEREDQAAAQDPDSSSHHYPHLEDSVLVVLSSCLRSNYQEYEYENPQLDDPPPDRGGNRPCSDDPVSVVVVVVVLVVVCVVVVHDPVCSSVSSSVSHLVSVLNSCVVCVVSNHAYEYCYDHHDDPSHHYDDSVVRRD